Protein AF-A0A3P7MT51-F1 (afdb_monomer)

Mean predicted aligned error: 13.14 Å

Nearest PDB structures (foldseek):
  6xm1-assembly2_C  TM=8.259E-01  e=2.820E-17  Thermochaetoides thermophila
  6xmd-assembly1_A  TM=8.302E-01  e=5.010E-17  Thermochaetoides thermophila
  6xjl-assembly1_A  TM=8.648E-01  e=7.260E-14  Thermochaetoides thermophila
  7xsj-assembly1_A  TM=7.418E-01  e=4.425E-10  Rattus norvegicus
  4jeu-assembly1_A  TM=7.309E-01  e=7.861E-10  Rattus norvegicus

Foldseek 3Di:
DQCFQQRADPQKGADDCVLPVPADRMDGHDLVPQVLCVVPVLPDLVVLQVSLVVVVVVLCVVVVPDPPPDPPDLVSLQVVCVVDVVSCVVDVNNSRSSSSSVVVVVRCVQQVVVLLLLLLLCLQQEDDLVVNLVSLVVQLQDPSHDLLSSLVSLLSNCQSCVVPVVSNVVSLVSSVVVPDDPLSSVVSVLSCVVPHPVVDDDPFDQSCSHVLVDPDDDDPPPDDPDPPVVVNVVVNPPDPPDPPDSSPSDAGRVLVQVVCLQVLNRDCNRVPDDDDPPPCPPPDPSDDRAQEEEAEAELEDEVRNVSNVVVVCVVDDRHDYHYHYPYYDHPVVSSVSSSVVSVDPPPPPPPPPPPDDDDDDDDDDDDDDDDDDDDDDDDDDD

pLDDT: mean 76.34, std 22.78, range [28.66, 98.56]

Radius of gyration: 26.09 Å; Cα contacts (8 Å, |Δi|>4): 301; chains: 1; bounding box: 55×73×71 Å

Structure (mmCIF, N/CA/C/O backbone):
data_AF-A0A3P7MT51-F1
#
_entry.id   AF-A0A3P7MT51-F1
#
loop_
_atom_site.group_PDB
_atom_site.id
_atom_site.type_symbol
_atom_site.label_atom_id
_atom_site.label_alt_id
_atom_site.label_comp_id
_atom_site.label_asym_id
_atom_site.label_entity_id
_atom_site.label_seq_id
_atom_site.pdbx_PDB_ins_code
_atom_site.Cartn_x
_atom_site.Cartn_y
_atom_site.Cartn_z
_atom_site.occupancy
_atom_site.B_iso_or_equiv
_atom_site.auth_seq_id
_atom_site.auth_comp_id
_atom_site.auth_asym_id
_atom_site.auth_atom_id
_atom_site.pdbx_PDB_model_num
ATOM 1 N N . MET A 1 1 ? -4.960 0.438 5.157 1.00 92.81 1 MET A N 1
ATOM 2 C CA . MET A 1 1 ? -4.228 0.587 6.436 1.00 92.81 1 MET A CA 1
ATOM 3 C C . MET A 1 1 ? -4.349 -0.643 7.336 1.00 92.81 1 MET A C 1
ATOM 5 O O . MET A 1 1 ? -3.323 -1.250 7.589 1.00 92.81 1 MET A O 1
ATOM 9 N N . ILE A 1 2 ? -5.552 -1.068 7.760 1.00 95.00 2 ILE A N 1
ATOM 10 C CA . ILE A 1 2 ? -5.734 -2.281 8.598 1.00 95.00 2 ILE A CA 1
ATOM 11 C C . ILE A 1 2 ? -5.048 -3.506 7.972 1.00 95.00 2 ILE A C 1
ATOM 13 O O . ILE A 1 2 ? -4.182 -4.118 8.588 1.00 95.00 2 ILE A O 1
ATOM 17 N N . HIS A 1 3 ? -5.376 -3.805 6.711 1.00 95.75 3 HIS A N 1
ATOM 18 C CA . HIS A 1 3 ? -4.806 -4.938 5.976 1.00 95.75 3 HIS A CA 1
ATOM 19 C C . HIS A 1 3 ? -3.277 -4.860 5.789 1.00 95.75 3 HIS A C 1
ATOM 21 O O . HIS A 1 3 ? -2.610 -5.889 5.750 1.00 95.75 3 HIS A O 1
ATOM 27 N N . GLU A 1 4 ? -2.725 -3.647 5.708 1.00 95.75 4 GLU A N 1
ATOM 28 C CA . GLU A 1 4 ? -1.290 -3.411 5.504 1.00 95.75 4 GLU A CA 1
ATOM 29 C C . GLU A 1 4 ? -0.490 -3.547 6.805 1.00 95.75 4 GLU A C 1
ATOM 31 O O . GLU A 1 4 ? 0.597 -4.111 6.810 1.00 95.75 4 GLU A O 1
ATOM 36 N N . LEU A 1 5 ? -1.012 -3.014 7.915 1.00 94.06 5 LEU A N 1
ATOM 37 C CA . LEU A 1 5 ? -0.247 -2.873 9.156 1.00 94.06 5 LEU A CA 1
ATOM 38 C C . LEU A 1 5 ? -0.498 -3.984 10.173 1.00 94.06 5 LEU A C 1
ATOM 40 O O . LEU A 1 5 ? 0.409 -4.304 10.935 1.00 94.06 5 LEU A O 1
ATOM 44 N N . ILE A 1 6 ? -1.714 -4.528 10.203 1.00 92.94 6 ILE A N 1
ATOM 45 C CA . ILE A 1 6 ? -2.139 -5.546 11.177 1.00 92.94 6 ILE A CA 1
ATOM 46 C C . ILE A 1 6 ? -2.448 -6.863 10.460 1.00 92.94 6 ILE A C 1
ATOM 48 O O . ILE A 1 6 ? -2.136 -7.941 10.953 1.00 92.94 6 ILE A O 1
ATOM 52 N N . GLY A 1 7 ? -3.021 -6.770 9.260 1.00 91.81 7 GLY A N 1
ATOM 53 C CA . GLY A 1 7 ? -3.531 -7.911 8.515 1.00 91.81 7 GLY A CA 1
ATOM 54 C C . GLY A 1 7 ? -5.048 -8.001 8.628 1.00 91.81 7 GLY A C 1
ATOM 55 O O . GLY A 1 7 ? -5.654 -7.715 9.658 1.00 91.81 7 GLY A O 1
ATOM 56 N N . PHE A 1 8 ? -5.678 -8.361 7.517 1.00 92.19 8 PHE A N 1
ATOM 57 C CA . PHE A 1 8 ? -7.128 -8.477 7.423 1.00 92.19 8 PHE A CA 1
ATOM 58 C C . PHE A 1 8 ? -7.465 -9.625 6.484 1.00 92.19 8 PHE A C 1
ATOM 60 O O . PHE A 1 8 ? -7.174 -9.537 5.290 1.00 92.19 8 PHE A O 1
ATOM 67 N N . LYS A 1 9 ? -8.028 -10.707 7.021 1.00 90.56 9 LYS A N 1
ATOM 68 C CA . LYS A 1 9 ? -8.309 -11.936 6.273 1.00 90.56 9 LYS A CA 1
ATOM 69 C C . LYS A 1 9 ? -9.698 -12.433 6.626 1.00 90.56 9 LYS A C 1
ATOM 71 O O . LYS A 1 9 ? -10.013 -12.574 7.799 1.00 90.56 9 LYS A O 1
ATOM 76 N N . ASN A 1 10 ? -10.523 -12.712 5.618 1.00 90.69 10 ASN A N 1
ATOM 77 C CA . ASN A 1 10 ? -11.884 -13.229 5.804 1.00 90.69 10 ASN A CA 1
ATOM 78 C C . ASN A 1 10 ? -12.705 -12.402 6.807 1.00 90.69 10 ASN A C 1
ATOM 80 O O . ASN A 1 10 ? -13.344 -12.955 7.701 1.00 90.69 10 ASN A O 1
ATOM 84 N N . ASN A 1 11 ? -12.652 -11.073 6.673 1.00 91.88 11 ASN A N 1
ATOM 85 C CA . ASN A 1 11 ? -13.317 -10.128 7.569 1.00 91.88 11 ASN A CA 1
ATOM 86 C C . ASN A 1 11 ? -12.832 -10.159 9.028 1.00 91.88 11 ASN A C 1
ATOM 88 O O . ASN A 1 11 ? -13.529 -9.664 9.908 1.00 91.88 11 ASN A O 1
ATOM 92 N N . ARG A 1 12 ? -11.642 -10.708 9.297 1.00 92.38 12 ARG A N 1
ATOM 93 C CA . ARG A 1 12 ? -11.063 -10.821 10.640 1.00 92.38 12 ARG A CA 1
ATOM 94 C C . ARG A 1 12 ? -9.711 -10.126 10.735 1.00 92.38 12 ARG A C 1
ATOM 96 O O . ARG A 1 12 ? -8.927 -10.134 9.782 1.00 92.38 12 ARG A O 1
ATOM 103 N N . VAL A 1 13 ? -9.463 -9.534 11.896 1.00 92.50 13 VAL A N 1
ATOM 104 C CA . VAL A 1 13 ? -8.202 -8.906 12.298 1.00 92.50 13 VAL A CA 1
ATOM 105 C C . VAL A 1 13 ? -7.738 -9.602 13.566 1.00 92.50 13 VAL A C 1
ATOM 107 O O . VAL A 1 13 ? -8.454 -9.582 14.565 1.00 92.50 13 VAL A O 1
ATOM 110 N N . ALA A 1 14 ? -6.561 -10.218 13.519 1.00 88.00 14 ALA A N 1
ATOM 111 C CA . ALA A 1 14 ? -5.955 -10.858 14.677 1.00 88.00 14 ALA A CA 1
ATOM 112 C C . ALA A 1 14 ? -4.892 -9.938 15.278 1.00 88.00 14 ALA A C 1
ATOM 114 O O . ALA A 1 14 ? -4.081 -9.363 14.550 1.00 88.00 14 ALA A O 1
ATOM 115 N N . PHE A 1 15 ? -4.893 -9.815 16.600 1.00 83.31 15 PHE A N 1
ATOM 116 C CA . PHE A 1 15 ? -3.924 -9.005 17.326 1.00 83.31 15 PHE A CA 1
ATOM 117 C C . PHE A 1 15 ? -2.871 -9.895 17.980 1.00 83.31 15 PHE A C 1
ATOM 119 O O . PHE A 1 15 ? -3.181 -10.965 18.503 1.00 83.31 15 PHE A O 1
ATOM 126 N N . SER A 1 16 ? -1.612 -9.451 17.963 1.00 77.75 16 SER A N 1
ATOM 127 C CA . SER A 1 16 ? -0.537 -10.152 18.666 1.00 77.75 16 SER A CA 1
ATOM 128 C C . SER A 1 16 ? -0.652 -9.894 20.177 1.00 77.75 16 SER A C 1
ATOM 130 O O . SER A 1 16 ? -0.567 -8.730 20.586 1.00 77.75 16 SER A O 1
ATOM 132 N N . PRO A 1 17 ? -0.787 -10.939 21.020 1.00 70.94 17 PRO A N 1
ATOM 133 C CA . PRO A 1 17 ? -0.913 -10.779 22.471 1.00 70.94 17 PRO A CA 1
ATOM 134 C C . PRO A 1 17 ? 0.274 -10.047 23.109 1.00 70.94 17 PRO A C 1
ATOM 136 O O . PRO A 1 17 ? 0.105 -9.363 24.110 1.00 70.94 17 PRO A O 1
ATOM 139 N N . GLU A 1 18 ? 1.467 -10.149 22.516 1.00 71.00 18 GLU A N 1
ATOM 140 C CA . GLU A 1 18 ? 2.676 -9.469 23.001 1.00 71.00 18 GLU A CA 1
ATOM 141 C C . GLU A 1 18 ? 2.597 -7.945 22.852 1.00 71.00 18 GLU A C 1
ATOM 143 O O . GLU A 1 18 ? 3.141 -7.201 23.662 1.00 71.00 18 GLU A O 1
ATOM 148 N N . ASN A 1 19 ? 1.915 -7.471 21.808 1.00 68.94 19 ASN A N 1
ATOM 149 C CA . ASN A 1 19 ? 1.811 -6.047 21.494 1.00 68.94 19 ASN A CA 1
ATOM 150 C C . ASN A 1 19 ? 0.559 -5.406 22.097 1.00 68.94 19 ASN A C 1
ATOM 152 O O . ASN A 1 19 ? 0.552 -4.214 22.405 1.00 68.94 19 ASN A O 1
ATOM 156 N N . THR A 1 20 ? -0.500 -6.197 22.252 1.00 67.06 20 THR A N 1
ATOM 157 C CA . THR A 1 20 ? -1.803 -5.755 22.749 1.00 67.06 20 THR A CA 1
ATOM 158 C C . THR A 1 20 ? -2.391 -6.817 23.686 1.00 67.06 20 THR A C 1
ATOM 160 O O . THR A 1 20 ? -3.350 -7.494 23.312 1.00 67.06 20 THR A O 1
ATOM 163 N N . PRO A 1 21 ? -1.840 -6.981 24.902 1.00 65.06 21 PRO A N 1
ATOM 164 C CA . PRO A 1 21 ? -2.255 -8.037 25.834 1.00 65.06 21 PRO A CA 1
ATOM 165 C C . PRO A 1 21 ? -3.714 -7.910 26.289 1.00 65.06 21 PRO A C 1
ATOM 167 O O . PRO A 1 21 ? -4.340 -8.894 26.666 1.00 65.06 21 PRO A O 1
ATOM 170 N N . GLU A 1 22 ? -4.265 -6.700 26.223 1.00 65.88 22 GLU A N 1
ATOM 171 C CA . GLU A 1 22 ? -5.636 -6.392 26.640 1.00 65.88 22 GLU A CA 1
ATOM 172 C C . GLU A 1 22 ? -6.639 -6.339 25.480 1.00 65.88 22 GLU A C 1
ATOM 174 O O . GLU A 1 22 ? -7.837 -6.161 25.710 1.00 65.88 22 GLU A O 1
ATOM 179 N N . ALA A 1 23 ? -6.164 -6.459 24.236 1.00 68.50 23 ALA A N 1
ATOM 180 C CA . ALA A 1 23 ? -7.040 -6.507 23.075 1.00 68.50 23 ALA A CA 1
ATOM 181 C C . ALA A 1 23 ? -7.642 -7.911 22.921 1.00 68.50 23 ALA A C 1
ATOM 183 O O . ALA A 1 23 ? -6.980 -8.907 23.229 1.00 68.50 23 ALA A O 1
ATOM 184 N N . PRO A 1 24 ? -8.873 -8.025 22.392 1.00 69.88 24 PRO A N 1
ATOM 185 C CA . PRO A 1 24 ? -9.383 -9.314 21.952 1.00 69.88 24 PRO A CA 1
ATOM 186 C C . PRO A 1 24 ? -8.421 -9.931 20.931 1.00 69.88 24 PRO A C 1
ATOM 188 O O . PRO A 1 24 ? -7.914 -9.246 20.042 1.00 69.88 24 PRO A O 1
ATOM 191 N N . THR A 1 25 ? -8.189 -11.241 21.044 1.00 78.88 25 THR A N 1
ATOM 192 C CA . THR A 1 25 ? -7.281 -11.981 20.152 1.00 78.88 25 THR A CA 1
ATOM 193 C C . THR A 1 25 ? -7.674 -11.822 18.684 1.00 78.88 25 THR A C 1
ATOM 195 O O . THR A 1 25 ? -6.813 -11.766 17.808 1.00 78.88 25 THR A O 1
ATOM 198 N N . GLU A 1 26 ? -8.976 -11.714 18.416 1.00 85.56 26 GLU A N 1
ATOM 199 C CA . GLU A 1 26 ? -9.517 -11.521 17.081 1.00 85.56 26 GLU A CA 1
ATOM 200 C C . GLU A 1 26 ? -10.754 -10.614 17.105 1.00 85.56 26 GLU A C 1
ATOM 202 O O . GLU A 1 26 ? -11.612 -10.722 17.981 1.00 85.56 26 GLU A O 1
ATOM 207 N N . ILE A 1 27 ? -10.858 -9.745 16.102 1.00 89.25 27 ILE A N 1
ATOM 208 C CA . ILE A 1 27 ? -12.005 -8.875 15.842 1.00 89.25 27 ILE A CA 1
ATOM 209 C C . ILE A 1 27 ? -12.572 -9.202 14.461 1.00 89.25 27 ILE A C 1
ATOM 211 O O . ILE A 1 27 ? -11.823 -9.363 13.499 1.00 89.25 27 ILE A O 1
ATOM 215 N N . THR A 1 28 ? -13.902 -9.250 14.343 1.00 90.56 28 THR A N 1
ATOM 216 C CA . THR A 1 28 ? -14.597 -9.369 13.051 1.00 90.56 28 THR A CA 1
ATOM 217 C C . THR A 1 28 ? -15.098 -8.002 12.587 1.00 90.56 28 THR A C 1
ATOM 219 O O . THR A 1 28 ? -15.802 -7.324 13.327 1.00 90.56 28 THR A O 1
ATOM 222 N N . LEU A 1 29 ? -14.780 -7.618 11.350 1.00 91.75 29 LEU A N 1
ATOM 223 C CA . LEU A 1 29 ? -15.238 -6.387 10.703 1.00 91.75 29 LEU A CA 1
ATOM 224 C C . LEU A 1 29 ? -16.141 -6.751 9.521 1.00 91.75 29 LEU A C 1
ATOM 226 O O . LEU A 1 29 ? -15.659 -7.179 8.473 1.00 91.75 29 LEU A O 1
ATOM 230 N N . SER A 1 30 ? -17.454 -6.585 9.677 1.00 88.19 30 SER A N 1
ATOM 231 C CA . SER A 1 30 ? -18.420 -6.853 8.606 1.00 88.19 30 SER A CA 1
ATOM 232 C C . SER A 1 30 ? -19.124 -5.579 8.187 1.00 88.19 30 SER A C 1
ATOM 234 O O . SER A 1 30 ? -19.815 -4.963 8.990 1.00 88.19 30 SER A O 1
ATOM 236 N N . ARG A 1 31 ? -19.041 -5.225 6.902 1.00 89.50 31 ARG A N 1
ATOM 237 C CA . ARG A 1 31 ? -19.801 -4.087 6.368 1.00 89.50 31 ARG A CA 1
ATOM 238 C C . ARG A 1 31 ? -21.298 -4.235 6.629 1.00 89.50 31 ARG A C 1
ATOM 240 O O . ARG A 1 31 ? -21.938 -3.223 6.878 1.00 89.50 31 ARG A O 1
ATOM 247 N N . ASP A 1 32 ? -21.853 -5.445 6.607 1.00 88.56 32 ASP A N 1
ATOM 248 C CA . ASP A 1 32 ? -23.302 -5.677 6.714 1.00 88.56 32 ASP A CA 1
ATOM 249 C C . ASP A 1 32 ? -23.838 -5.524 8.141 1.00 88.56 32 ASP A C 1
ATOM 251 O O . ASP A 1 32 ? -24.970 -5.077 8.322 1.00 88.56 32 ASP A O 1
ATOM 255 N N . TYR A 1 33 ? -23.007 -5.814 9.144 1.00 85.56 33 TYR A N 1
ATOM 256 C CA . TYR A 1 33 ? -23.409 -5.828 10.557 1.00 85.56 33 TYR A CA 1
ATOM 257 C C . TYR A 1 33 ? -22.730 -4.746 11.411 1.00 85.56 33 TYR A C 1
ATOM 259 O O . TYR A 1 33 ? -23.097 -4.571 12.568 1.00 85.56 33 TYR A O 1
ATOM 267 N N . ASP A 1 34 ? -21.766 -4.009 10.855 1.00 89.12 34 ASP A N 1
ATOM 268 C CA . ASP A 1 34 ? -21.027 -2.946 11.535 1.00 89.12 34 ASP A CA 1
ATOM 269 C C . ASP A 1 34 ? -21.190 -1.616 10.784 1.00 89.12 34 ASP A C 1
ATOM 271 O O . ASP A 1 34 ? -20.529 -1.336 9.777 1.00 89.12 34 ASP A O 1
ATOM 275 N N . GLU A 1 35 ? -22.112 -0.787 11.274 1.00 88.62 35 GLU A N 1
ATOM 276 C CA . GLU A 1 35 ? -22.406 0.526 10.698 1.00 88.62 35 GLU A CA 1
ATOM 277 C C . GLU A 1 35 ? -21.213 1.483 10.804 1.00 88.62 35 GLU A C 1
ATOM 279 O O . GLU A 1 35 ? -20.918 2.220 9.856 1.00 88.62 35 GLU A O 1
ATOM 284 N N . PHE A 1 36 ? -20.483 1.443 11.924 1.00 89.88 36 PHE A N 1
ATOM 285 C CA . PHE A 1 36 ? -19.306 2.283 12.093 1.00 89.88 36 PHE A CA 1
ATOM 286 C C . PHE A 1 36 ? -18.246 1.907 11.058 1.00 89.88 36 PHE A C 1
ATOM 288 O O . PHE A 1 36 ? -17.735 2.785 10.361 1.00 89.88 36 PHE A O 1
ATOM 295 N N . PHE A 1 37 ? -17.954 0.619 10.884 1.00 92.06 37 PHE A N 1
ATOM 296 C CA . PHE A 1 37 ? -17.012 0.176 9.862 1.00 92.06 37 PHE A CA 1
ATOM 297 C C . PHE A 1 37 ? -17.480 0.572 8.459 1.00 92.06 37 PHE A C 1
ATOM 299 O O . PHE A 1 37 ? -16.714 1.171 7.702 1.00 92.06 37 PHE A O 1
ATOM 306 N N . ARG A 1 38 ? -18.753 0.326 8.120 1.00 91.50 38 ARG A N 1
ATOM 307 C CA . ARG A 1 38 ? -19.322 0.664 6.806 1.00 91.50 38 ARG A CA 1
ATOM 308 C C . ARG A 1 38 ? -19.106 2.132 6.439 1.00 91.50 38 ARG A C 1
ATOM 310 O O . ARG A 1 38 ? -18.690 2.415 5.314 1.00 91.50 38 ARG A O 1
ATOM 317 N N . ASN A 1 39 ? -19.345 3.033 7.389 1.00 91.06 39 ASN A N 1
ATOM 318 C CA . ASN A 1 39 ? -19.279 4.480 7.190 1.00 91.06 39 ASN A CA 1
ATOM 319 C C . ASN A 1 39 ? -17.849 5.044 7.224 1.00 91.06 39 ASN A C 1
ATOM 321 O O . ASN A 1 39 ? -17.625 6.168 6.770 1.00 91.06 39 ASN A O 1
ATOM 325 N N . ASN A 1 40 ? -16.883 4.293 7.761 1.00 92.06 40 ASN A N 1
ATOM 326 C CA . ASN A 1 40 ? -15.529 4.790 8.007 1.00 92.06 40 ASN A CA 1
ATOM 327 C C . ASN A 1 40 ? -14.411 4.032 7.269 1.00 92.06 40 ASN A C 1
ATOM 329 O O . ASN A 1 40 ? -13.301 4.549 7.199 1.00 92.06 40 ASN A O 1
ATOM 333 N N . GLN A 1 41 ? -14.675 2.868 6.666 1.00 92.38 41 GLN A N 1
ATOM 334 C CA . GLN A 1 41 ? -13.663 2.013 6.008 1.00 92.38 41 GLN A CA 1
ATOM 335 C C . GLN A 1 41 ? -12.820 2.703 4.915 1.00 92.38 41 GLN A C 1
ATOM 337 O O . GLN A 1 41 ? -11.732 2.235 4.592 1.00 92.38 41 GLN A O 1
ATOM 342 N N . TYR A 1 42 ? -13.325 3.798 4.343 1.00 91.12 42 TYR A N 1
ATOM 343 C CA . TYR A 1 42 ? -12.698 4.554 3.255 1.00 91.12 42 TYR A CA 1
ATOM 344 C C . TYR A 1 42 ? -12.252 5.965 3.661 1.00 91.12 42 TYR A C 1
ATOM 346 O O . TYR A 1 42 ? -11.814 6.740 2.813 1.00 91.12 42 TYR A O 1
ATOM 354 N N . LYS A 1 43 ? -12.399 6.325 4.939 1.00 90.81 43 LYS A N 1
ATOM 355 C CA . LYS A 1 43 ? -11.946 7.618 5.453 1.00 90.81 43 LYS A CA 1
ATOM 356 C C . LYS A 1 43 ? -10.437 7.617 5.658 1.00 90.81 43 LYS A C 1
ATOM 358 O O . LYS A 1 43 ? -9.835 6.579 5.940 1.00 90.81 43 LYS A O 1
ATOM 363 N N . ASN A 1 44 ? -9.825 8.789 5.532 1.00 88.25 44 ASN A N 1
ATOM 364 C CA . ASN A 1 44 ? -8.401 8.939 5.809 1.00 88.25 44 ASN A CA 1
ATOM 365 C C . ASN A 1 44 ? -8.107 8.883 7.321 1.00 88.25 44 ASN A C 1
ATOM 367 O O . ASN A 1 44 ? -9.009 8.922 8.162 1.00 88.25 44 ASN A O 1
ATOM 371 N N . PHE A 1 45 ? -6.822 8.794 7.675 1.00 85.25 45 PHE A N 1
ATOM 372 C CA . PHE A 1 45 ? -6.403 8.608 9.065 1.00 85.25 45 PHE A CA 1
ATOM 373 C C . PHE A 1 45 ? -6.736 9.801 9.991 1.00 85.25 45 PHE A C 1
ATOM 375 O O . PHE A 1 45 ? -6.959 9.615 11.185 1.00 85.25 45 PHE A O 1
ATOM 382 N N . GLY A 1 46 ? -6.840 11.024 9.461 1.00 85.31 46 GLY A N 1
ATOM 383 C CA . GLY A 1 46 ? -7.311 12.175 10.241 1.00 85.31 46 GLY A CA 1
ATOM 384 C C . GLY A 1 46 ? -8.821 12.119 10.495 1.00 85.31 46 GLY A C 1
ATOM 385 O O . GLY A 1 46 ? -9.289 12.291 11.620 1.00 85.31 46 GLY A O 1
ATOM 386 N N . GLU A 1 47 ? -9.593 11.801 9.457 1.00 87.94 47 GLU A N 1
ATOM 387 C CA . GLU A 1 47 ? -11.055 11.692 9.515 1.00 87.94 47 GLU A CA 1
ATOM 388 C C . GLU A 1 47 ? -11.540 10.552 10.428 1.00 87.94 47 GLU A C 1
ATOM 390 O O . GLU A 1 47 ? -12.567 10.693 11.104 1.00 87.94 47 GLU A O 1
ATOM 395 N N . ILE A 1 48 ? -10.823 9.421 10.473 1.00 88.50 48 ILE A N 1
ATOM 396 C CA . ILE A 1 48 ? -11.156 8.319 11.389 1.00 88.50 48 ILE A CA 1
ATOM 397 C C . ILE A 1 48 ? -10.951 8.730 12.850 1.00 88.50 48 ILE A C 1
ATOM 399 O O . ILE A 1 48 ? -11.786 8.388 13.683 1.00 88.50 48 ILE A O 1
ATOM 403 N N . GLY A 1 49 ? -9.919 9.526 13.160 1.00 84.56 49 GLY A N 1
ATOM 404 C CA . GLY A 1 49 ? -9.695 10.055 14.509 1.00 84.56 49 GLY A CA 1
ATOM 405 C C . GLY A 1 49 ? -10.884 10.884 15.002 1.00 84.56 49 GLY A C 1
ATOM 406 O O . GLY A 1 49 ? -11.396 10.652 16.098 1.00 84.56 49 GLY A O 1
ATOM 407 N N . GLN A 1 50 ? -11.405 11.770 14.147 1.00 86.38 50 GLN A N 1
ATOM 408 C CA . GLN A 1 50 ? -12.619 12.535 14.447 1.00 86.38 50 GLN A CA 1
ATOM 409 C C . GLN A 1 50 ? -13.856 11.633 14.581 1.00 86.38 50 GLN A C 1
ATOM 411 O O . GLN A 1 50 ? -14.707 11.858 15.439 1.00 86.38 50 GLN A O 1
ATOM 416 N N . SER A 1 51 ? -13.958 10.594 13.751 1.00 88.06 51 SER A N 1
ATOM 417 C CA . SER A 1 51 ? -15.091 9.662 13.777 1.00 88.06 51 SER A CA 1
ATOM 418 C C . SER A 1 51 ? -15.116 8.816 15.054 1.00 88.06 51 SER A C 1
ATOM 420 O O . SER A 1 51 ? -16.188 8.606 15.617 1.00 88.06 51 SER A O 1
ATOM 422 N N . ILE A 1 52 ? -13.951 8.394 15.557 1.00 84.88 52 ILE A N 1
ATOM 423 C CA . ILE A 1 52 ? -13.828 7.719 16.857 1.00 84.88 52 ILE A CA 1
ATOM 424 C C . ILE A 1 52 ? -14.216 8.659 17.992 1.00 84.88 52 ILE A C 1
ATOM 426 O O . ILE A 1 52 ? -14.996 8.266 18.853 1.00 84.88 52 ILE A O 1
ATOM 430 N N . LYS A 1 53 ? -13.742 9.908 17.976 1.00 82.19 53 LYS A N 1
ATOM 431 C CA . LYS A 1 53 ? -14.120 10.894 18.994 1.00 82.19 53 LYS A CA 1
ATOM 432 C C . LYS A 1 53 ? -15.645 11.056 19.085 1.00 82.19 53 LYS A C 1
ATOM 434 O O . LYS A 1 53 ? -16.203 10.939 20.171 1.00 82.19 53 LYS A O 1
ATOM 439 N N . MET A 1 54 ? -16.325 11.207 17.947 1.00 84.81 54 MET A N 1
ATOM 440 C CA . MET A 1 54 ? -17.793 11.298 17.909 1.00 84.81 54 MET A CA 1
ATOM 441 C C . MET A 1 54 ? -18.491 10.014 18.383 1.00 84.81 54 MET A C 1
ATOM 443 O O . MET A 1 54 ? -19.510 10.092 19.068 1.00 84.81 54 MET A O 1
ATOM 447 N N . LEU A 1 55 ? -17.957 8.833 18.041 1.00 83.06 55 LEU A N 1
ATOM 448 C CA . LEU A 1 55 ? -18.498 7.546 18.500 1.00 83.06 55 LEU A CA 1
ATOM 449 C C . LEU A 1 55 ? -18.494 7.459 20.034 1.00 83.06 55 LEU A C 1
ATOM 451 O O . LEU A 1 55 ? -19.467 7.014 20.640 1.00 83.06 55 LEU A O 1
ATOM 455 N N . VAL A 1 56 ? -17.416 7.926 20.658 1.00 75.56 56 VAL A N 1
ATOM 456 C CA . VAL A 1 56 ? -17.269 7.956 22.116 1.00 75.56 56 VAL A CA 1
ATOM 457 C C . VAL A 1 56 ? -18.199 8.965 22.756 1.00 75.56 56 VAL A C 1
ATOM 459 O O . VAL A 1 56 ? -18.890 8.617 23.707 1.00 75.56 56 VAL A O 1
ATOM 462 N N . GLU A 1 57 ? -18.230 10.196 22.249 1.00 78.75 57 GLU A N 1
ATOM 463 C CA . GLU A 1 57 ? -19.097 11.255 22.774 1.00 78.75 57 GLU A CA 1
ATOM 464 C C . GLU A 1 57 ? -20.571 10.825 22.717 1.00 78.75 57 GLU A C 1
ATOM 466 O O . GLU A 1 57 ? -21.312 10.980 23.687 1.00 78.75 57 GLU A O 1
ATOM 471 N N . SER A 1 58 ? -20.994 10.206 21.608 1.00 78.31 58 SER A N 1
ATOM 472 C CA . SER A 1 58 ? -22.340 9.640 21.463 1.00 78.31 58 SER A CA 1
ATOM 473 C C . SER A 1 58 ? -22.628 8.574 22.522 1.00 78.31 58 SER A C 1
ATOM 475 O O . SER A 1 58 ? -23.694 8.581 23.140 1.00 78.31 58 SER A O 1
ATOM 477 N N . PHE A 1 59 ? -21.660 7.698 22.784 1.00 75.25 59 PHE A N 1
ATOM 478 C CA . PHE A 1 59 ? -21.788 6.638 23.773 1.00 75.25 59 PHE A CA 1
ATOM 479 C C . PHE A 1 59 ? -21.801 7.158 25.224 1.00 75.25 59 PHE A C 1
ATOM 481 O O . PHE A 1 59 ? -22.615 6.703 26.032 1.00 75.25 59 PHE A O 1
ATOM 488 N N . GLN A 1 60 ? -20.974 8.154 25.551 1.00 73.00 60 GLN A N 1
ATOM 489 C CA . GLN A 1 60 ? -20.985 8.841 26.849 1.00 73.00 60 GLN A CA 1
ATOM 490 C C . GLN A 1 60 ? -22.340 9.515 27.101 1.00 73.00 60 GLN A C 1
ATOM 492 O O . GLN A 1 60 ? -22.970 9.284 28.136 1.00 73.00 60 GLN A O 1
ATOM 497 N N . ASN A 1 61 ? -22.837 10.265 26.112 1.00 73.50 61 ASN A N 1
ATOM 498 C CA . ASN A 1 61 ? -24.134 10.939 26.171 1.00 73.50 61 ASN A CA 1
ATOM 499 C C . ASN A 1 61 ? -25.303 9.957 26.333 1.00 73.50 61 ASN A C 1
ATOM 501 O O . ASN A 1 61 ? -26.260 10.249 27.054 1.00 73.50 61 ASN A O 1
ATOM 505 N N . ALA A 1 62 ? -25.234 8.793 25.681 1.00 69.62 62 ALA A N 1
ATOM 506 C CA . ALA A 1 62 ? -26.251 7.750 25.790 1.00 69.62 62 ALA A CA 1
ATOM 507 C C . ALA A 1 62 ? -26.251 7.064 27.166 1.00 69.62 62 ALA A C 1
ATOM 509 O O . ALA A 1 62 ? -27.304 6.640 27.639 1.00 69.62 62 ALA A O 1
ATOM 510 N N . THR A 1 63 ? -25.090 6.975 27.822 1.00 66.12 63 THR A N 1
ATOM 511 C CA . THR A 1 63 ? -24.934 6.165 29.036 1.00 66.12 63 THR A CA 1
ATOM 512 C C . THR A 1 63 ? -25.210 6.943 30.329 1.00 66.12 63 THR A C 1
ATOM 514 O O . THR A 1 63 ? -25.461 6.293 31.338 1.00 66.12 63 THR A O 1
ATOM 517 N N . LYS A 1 64 ? -25.223 8.293 30.315 1.00 59.62 64 LYS A N 1
ATOM 518 C CA . LYS A 1 64 ? -25.632 9.249 31.391 1.00 59.62 64 LYS A CA 1
ATOM 519 C C . LYS A 1 64 ? -25.166 8.982 32.843 1.00 59.62 64 LYS A C 1
ATOM 521 O O . LYS A 1 64 ? -25.538 9.735 33.737 1.00 59.62 64 LYS A O 1
ATOM 526 N N . THR A 1 65 ? -24.379 7.945 33.113 1.00 54.19 65 THR A N 1
ATOM 527 C CA . THR A 1 65 ? -24.104 7.425 34.465 1.00 54.19 65 THR A CA 1
ATOM 528 C C . THR A 1 65 ? -22.733 7.815 35.008 1.00 54.19 65 THR A C 1
ATOM 530 O O . THR A 1 65 ? -22.485 7.599 36.190 1.00 54.19 65 THR A O 1
ATOM 533 N N . VAL A 1 66 ? -21.854 8.420 34.201 1.00 53.97 66 VAL A N 1
ATOM 534 C CA . VAL A 1 66 ? -20.522 8.858 34.642 1.00 53.97 66 VAL A CA 1
ATOM 535 C C . VAL A 1 66 ? -20.203 10.213 34.016 1.00 53.97 66 VAL A C 1
ATOM 537 O O . VAL A 1 66 ? -20.287 10.367 32.799 1.00 53.97 66 VAL A O 1
ATOM 540 N N . ASP A 1 67 ? -19.859 11.193 34.853 1.00 52.25 67 ASP A N 1
ATOM 541 C CA . ASP A 1 67 ? -19.328 12.486 34.424 1.00 52.25 67 ASP A CA 1
ATOM 542 C C . ASP A 1 67 ? -17.892 12.268 33.929 1.00 52.25 67 ASP A C 1
ATOM 544 O O . ASP A 1 67 ? -16.939 12.206 34.705 1.00 52.25 67 ASP A O 1
ATOM 548 N N . VAL A 1 68 ? -17.747 12.024 32.626 1.00 54.00 68 VAL A N 1
ATOM 549 C CA . VAL A 1 68 ? -16.452 11.775 31.983 1.00 54.00 68 VAL A CA 1
ATOM 550 C C . VAL A 1 68 ? -15.842 13.091 31.497 1.00 54.00 68 VAL A C 1
ATOM 552 O O . VAL A 1 68 ? -15.507 13.264 30.322 1.00 54.00 68 VAL A O 1
ATOM 555 N N . GLY A 1 69 ? -15.701 14.057 32.399 1.00 50.94 69 GLY A N 1
ATOM 556 C CA . GLY A 1 69 ? -14.888 15.233 32.123 1.00 50.94 69 GLY A CA 1
ATOM 557 C C . GLY A 1 69 ? -13.441 14.804 31.858 1.00 50.94 69 GLY A C 1
ATOM 558 O O . GLY A 1 69 ? -12.774 14.318 32.766 1.00 50.94 69 GLY A O 1
ATOM 559 N N . GLY A 1 70 ? -12.947 14.970 30.624 1.00 56.12 70 GLY A N 1
ATOM 560 C CA . GLY A 1 70 ? -11.505 14.907 30.338 1.00 56.12 70 GLY A CA 1
ATOM 561 C C . GLY A 1 70 ? -11.012 13.941 29.256 1.00 56.12 70 GLY A C 1
ATOM 562 O O . GLY A 1 70 ? -9.802 13.860 29.071 1.00 56.12 70 GLY A O 1
ATOM 563 N N . VAL A 1 71 ? -11.871 13.240 28.504 1.00 56.31 71 VAL A N 1
ATOM 564 C CA . VAL A 1 71 ? -11.386 12.430 27.363 1.00 56.31 71 VAL A CA 1
ATOM 565 C C . VAL A 1 71 ? -11.057 13.349 26.188 1.00 56.31 71 VAL A C 1
ATOM 567 O O . VAL A 1 71 ? -11.942 13.812 25.471 1.00 56.31 71 VAL A O 1
ATOM 570 N N . SER A 1 72 ? -9.768 13.627 25.998 1.00 60.50 72 SER A N 1
ATOM 571 C CA . SER A 1 72 ? -9.270 14.485 24.916 1.00 60.50 72 SER A CA 1
ATOM 572 C C . SER A 1 72 ? -8.447 13.717 23.879 1.00 60.50 72 SER A C 1
ATOM 574 O O . SER A 1 72 ? -8.294 14.187 22.749 1.00 60.50 72 SER A O 1
ATOM 576 N N . SER A 1 73 ? -7.965 12.520 24.234 1.00 64.56 73 SER A N 1
ATOM 577 C CA . SER A 1 73 ? -7.104 11.683 23.401 1.00 64.56 73 SER A CA 1
ATOM 578 C C . SER A 1 73 ? -7.580 10.225 23.289 1.00 64.56 73 SER A C 1
ATOM 580 O O . SER A 1 73 ? -8.353 9.726 24.107 1.00 64.56 73 SER A O 1
ATOM 582 N N . LEU A 1 74 ? -7.075 9.510 22.271 1.00 64.25 74 LEU A N 1
ATOM 583 C CA . LEU A 1 74 ? -7.297 8.064 22.095 1.00 64.25 74 LEU A CA 1
ATOM 584 C C . LEU A 1 74 ? -6.770 7.237 23.280 1.00 64.25 74 LEU A C 1
ATOM 586 O O . LEU A 1 74 ? -7.335 6.194 23.598 1.00 64.25 74 LEU A O 1
ATOM 590 N N . ASN A 1 75 ? -5.714 7.707 23.948 1.00 71.25 75 ASN A N 1
ATOM 591 C CA . ASN A 1 75 ? -5.153 7.023 25.112 1.00 71.25 75 ASN A CA 1
ATOM 592 C C . ASN A 1 75 ? -6.071 7.161 26.331 1.00 71.25 75 ASN A C 1
ATOM 594 O O . ASN A 1 75 ? -6.322 6.166 27.005 1.00 71.25 75 ASN A O 1
ATOM 598 N N . ASP A 1 76 ? -6.625 8.356 26.567 1.00 70.50 76 ASP A N 1
ATOM 599 C CA . ASP A 1 76 ? -7.596 8.594 27.650 1.00 70.50 76 ASP A CA 1
ATOM 600 C C . ASP A 1 76 ? -8.824 7.697 27.466 1.00 70.50 76 ASP A C 1
ATOM 602 O O . ASP A 1 76 ? -9.368 7.132 28.413 1.00 70.50 76 ASP A O 1
ATOM 606 N N . LEU A 1 77 ? -9.235 7.535 26.209 1.00 68.25 77 LEU A N 1
ATOM 607 C CA . LEU A 1 77 ? -10.352 6.697 25.823 1.00 68.25 77 LEU A CA 1
ATOM 608 C C . LEU A 1 77 ? -10.087 5.205 26.050 1.00 68.25 77 LEU A C 1
ATOM 610 O O . LEU A 1 77 ? -10.956 4.495 26.558 1.00 68.25 77 LEU A O 1
ATOM 614 N N . LYS A 1 78 ? -8.897 4.725 25.680 1.00 70.94 78 LYS A N 1
ATOM 615 C CA . LYS A 1 78 ? -8.507 3.343 25.958 1.00 70.94 78 LYS A CA 1
ATOM 616 C C . LYS A 1 78 ? -8.495 3.089 27.471 1.00 70.94 78 LYS A C 1
ATOM 618 O O . LYS A 1 78 ? -9.151 2.158 27.929 1.00 70.94 78 LYS A O 1
ATOM 623 N N . GLY A 1 79 ? -7.885 3.991 28.243 1.00 72.88 79 GLY A N 1
ATOM 624 C CA . GLY A 1 79 ? -7.877 3.926 29.707 1.00 72.88 79 GLY A CA 1
ATOM 625 C C . GLY A 1 79 ? -9.279 3.976 30.326 1.00 72.88 79 GLY A C 1
ATOM 626 O O . GLY A 1 79 ? -9.538 3.340 31.343 1.00 72.88 79 GLY A O 1
ATOM 627 N N . LEU A 1 80 ? -10.233 4.677 29.711 1.00 69.19 80 LEU A N 1
ATOM 628 C CA . LEU A 1 80 ? -11.625 4.667 30.161 1.00 69.19 80 LEU A CA 1
ATOM 629 C C . LEU A 1 80 ? -12.284 3.293 29.992 1.00 69.19 80 LEU A C 1
ATOM 631 O O . LEU A 1 80 ? -12.954 2.820 30.910 1.00 69.19 80 LEU A O 1
ATOM 635 N N . LEU A 1 81 ? -12.092 2.645 28.839 1.00 70.00 81 LEU A N 1
ATOM 636 C CA . LEU A 1 81 ? -12.604 1.291 28.598 1.00 70.00 81 LEU A CA 1
ATOM 637 C C . LEU A 1 81 ? -11.953 0.256 29.526 1.00 70.00 81 LEU A C 1
ATOM 639 O O . LEU A 1 81 ? -12.591 -0.737 29.876 1.00 70.00 81 LEU A O 1
ATOM 643 N N . GLU A 1 82 ? -10.700 0.471 29.921 1.00 71.88 82 GLU A N 1
ATOM 644 C CA . GLU A 1 82 ? -9.986 -0.336 30.918 1.00 71.88 82 GLU A CA 1
ATOM 645 C C . GLU A 1 82 ? -10.569 -0.142 32.327 1.00 71.88 82 GLU A C 1
ATOM 647 O O . GLU A 1 82 ? -10.897 -1.122 32.996 1.00 71.88 82 GLU A O 1
ATOM 652 N N . ASN A 1 83 ? -10.790 1.105 32.750 1.00 68.69 83 ASN A N 1
ATOM 653 C CA . ASN A 1 83 ? -11.228 1.426 34.111 1.00 68.69 83 ASN A CA 1
ATOM 654 C C . ASN A 1 83 ? -12.718 1.166 34.381 1.00 68.69 83 ASN A C 1
ATOM 656 O O . ASN A 1 83 ? -13.115 1.042 35.540 1.00 68.69 83 ASN A O 1
ATOM 660 N N . TYR A 1 84 ? -13.553 1.056 33.342 1.00 67.56 84 TYR A N 1
ATOM 661 C CA . TYR A 1 84 ? -14.989 0.834 33.514 1.00 67.56 84 TYR A CA 1
ATOM 662 C C . TYR A 1 84 ? -15.538 -0.318 32.642 1.00 67.56 84 TYR A C 1
ATOM 664 O O . TYR A 1 84 ? -16.190 -0.089 31.617 1.00 67.56 84 TYR A O 1
ATOM 672 N N . PRO A 1 85 ? -15.389 -1.586 33.080 1.00 62.94 85 PRO A N 1
ATOM 673 C CA . PRO A 1 85 ? -15.814 -2.775 32.326 1.00 62.94 85 PRO A CA 1
ATOM 674 C C . PRO A 1 85 ? -17.317 -2.845 32.002 1.00 62.94 85 PRO A C 1
ATOM 676 O O . PRO A 1 85 ? -17.720 -3.503 31.042 1.00 62.94 85 PRO A O 1
ATOM 679 N N . ALA A 1 86 ? -18.166 -2.158 32.776 1.00 57.12 86 ALA A N 1
ATOM 680 C CA . ALA A 1 86 ? -19.601 -2.056 32.500 1.00 57.12 86 ALA A CA 1
ATOM 681 C C . ALA A 1 86 ? -19.892 -1.379 31.145 1.00 57.12 86 ALA A C 1
ATOM 683 O O . ALA A 1 86 ? -20.865 -1.741 30.484 1.00 57.12 86 ALA A O 1
ATOM 684 N N . PHE A 1 87 ? -19.017 -0.474 30.685 1.00 61.03 87 PHE A N 1
ATOM 685 C CA . PHE A 1 87 ? -19.131 0.157 29.368 1.00 61.03 87 PHE A CA 1
ATOM 686 C C . PHE A 1 87 ? -18.751 -0.787 28.221 1.00 61.03 87 PHE A C 1
ATOM 688 O O . PHE A 1 87 ? -19.394 -0.738 27.175 1.00 61.03 87 PHE A O 1
ATOM 695 N N . ARG A 1 88 ? -17.790 -1.705 28.419 1.00 60.41 88 ARG A N 1
ATOM 696 C CA . ARG A 1 88 ? -17.456 -2.739 27.415 1.00 60.41 88 ARG A CA 1
ATOM 697 C C . ARG A 1 88 ? -18.676 -3.598 27.075 1.00 60.41 88 ARG A C 1
ATOM 699 O O . ARG A 1 88 ? -18.972 -3.843 25.910 1.00 60.41 88 ARG A O 1
ATOM 706 N N . LYS A 1 89 ? -19.459 -3.971 28.096 1.00 54.62 89 LYS A N 1
ATOM 707 C CA . LYS A 1 89 ? -20.719 -4.716 27.915 1.00 54.62 89 LYS A CA 1
ATOM 708 C C . LYS A 1 89 ? -21.819 -3.910 27.216 1.00 54.62 89 LYS A C 1
ATOM 710 O O . LYS A 1 89 ? -22.689 -4.518 26.601 1.00 54.62 89 LYS A O 1
ATOM 715 N N . ALA A 1 90 ? -21.800 -2.580 27.317 1.00 53.81 90 ALA A N 1
ATOM 716 C CA . ALA A 1 90 ? -22.843 -1.713 26.772 1.00 53.81 90 ALA A CA 1
ATOM 717 C C . ALA A 1 90 ? -22.622 -1.323 25.295 1.00 53.81 90 ALA A C 1
ATOM 719 O O . ALA A 1 90 ? -23.591 -0.960 24.633 1.00 53.81 90 ALA A O 1
ATOM 720 N N . SER A 1 91 ? -21.399 -1.423 24.744 1.00 66.44 91 SER A N 1
ATOM 721 C CA . SER A 1 91 ? -21.165 -1.254 23.297 1.00 66.44 91 SER A CA 1
ATOM 722 C C . SER A 1 91 ? -19.886 -1.939 22.791 1.00 66.44 91 SER A C 1
ATOM 724 O O . SER A 1 91 ? -18.797 -1.363 22.802 1.00 66.44 91 SER A O 1
ATOM 726 N N . GLY A 1 92 ? -20.026 -3.158 22.256 1.00 72.88 92 GLY A N 1
ATOM 727 C CA . GLY A 1 92 ? -18.912 -3.906 21.652 1.00 72.88 92 GLY A CA 1
ATOM 728 C C . GLY A 1 92 ? -18.300 -3.244 20.405 1.00 72.88 92 GLY A C 1
ATOM 729 O O . GLY A 1 92 ? -17.132 -3.476 20.095 1.00 72.88 92 GLY A O 1
ATOM 730 N N . ALA A 1 93 ? -19.046 -2.373 19.712 1.00 75.44 93 ALA A N 1
ATOM 731 C CA . ALA A 1 93 ? -18.537 -1.611 18.569 1.00 75.44 93 ALA A CA 1
ATOM 732 C C . ALA A 1 93 ? -17.534 -0.525 18.998 1.00 75.44 93 ALA A C 1
ATOM 734 O O . ALA A 1 93 ? -16.524 -0.320 18.325 1.00 75.44 93 ALA A O 1
ATOM 735 N N . VAL A 1 94 ? -17.776 0.141 20.135 1.00 79.56 94 VAL A N 1
ATOM 736 C CA . VAL A 1 94 ? -16.851 1.148 20.683 1.00 79.56 94 VAL A CA 1
ATOM 737 C C . VAL A 1 94 ? -15.530 0.481 21.051 1.00 79.56 94 VAL A C 1
ATOM 739 O O . VAL A 1 94 ? -14.488 0.909 20.566 1.00 79.56 94 VAL A O 1
ATOM 742 N N . GLU A 1 95 ? -15.561 -0.607 21.824 1.00 80.44 95 GLU A N 1
ATOM 743 C CA . GLU A 1 95 ? -14.347 -1.349 22.197 1.00 80.44 95 GLU A CA 1
ATOM 744 C C . GLU A 1 95 ? -13.563 -1.816 20.965 1.00 80.44 95 GLU A C 1
ATOM 746 O O . GLU A 1 95 ? -12.353 -1.590 20.874 1.00 80.44 95 GLU A O 1
ATOM 751 N N . THR A 1 96 ? -14.264 -2.389 19.984 1.00 86.44 96 THR A N 1
ATOM 752 C CA . THR A 1 96 ? -13.682 -2.865 18.725 1.00 86.44 96 THR A CA 1
ATOM 753 C C . THR A 1 96 ? -12.918 -1.763 17.988 1.00 86.44 96 THR A C 1
ATOM 755 O O . THR A 1 96 ? -11.723 -1.900 17.707 1.00 86.44 96 THR A O 1
ATOM 758 N N . HIS A 1 97 ? -13.590 -0.653 17.677 1.00 88.38 97 HIS A N 1
ATOM 759 C CA . HIS A 1 97 ? -13.020 0.386 16.819 1.00 88.38 97 HIS A CA 1
ATOM 760 C C . HIS A 1 97 ? -11.995 1.251 17.542 1.00 88.38 97 HIS A C 1
ATOM 762 O O . HIS A 1 97 ? -11.007 1.662 16.934 1.00 88.38 97 HIS A O 1
ATOM 768 N N . VAL A 1 98 ? -12.166 1.470 18.847 1.00 85.69 98 VAL A N 1
ATOM 769 C CA . VAL A 1 98 ? -11.167 2.155 19.673 1.00 85.69 98 VAL A CA 1
ATOM 770 C C . VAL A 1 98 ? -9.887 1.342 19.756 1.00 85.69 98 VAL A C 1
ATOM 772 O O . VAL A 1 98 ? -8.810 1.901 19.549 1.00 85.69 98 VAL A O 1
ATOM 775 N N . THR A 1 99 ? -9.984 0.037 20.012 1.00 85.81 99 THR A N 1
ATOM 776 C CA . THR A 1 99 ? -8.812 -0.846 20.082 1.00 85.81 99 THR A CA 1
ATOM 777 C C . THR A 1 99 ? -8.067 -0.850 18.752 1.00 85.81 99 THR A C 1
ATOM 779 O O . THR A 1 99 ? -6.859 -0.616 18.714 1.00 85.81 99 THR A O 1
ATOM 782 N N . LEU A 1 100 ? -8.798 -1.024 17.648 1.00 89.88 100 LEU A N 1
ATOM 783 C CA . LEU A 1 100 ? -8.224 -1.062 16.308 1.00 89.88 100 LEU A CA 1
ATOM 784 C C . LEU A 1 100 ? -7.525 0.252 15.931 1.00 89.88 100 LEU A C 1
ATOM 786 O O . LEU A 1 100 ? -6.386 0.234 15.468 1.00 89.88 100 LEU A O 1
ATOM 790 N N . VAL A 1 101 ? -8.175 1.401 16.139 1.00 89.75 101 VAL A N 1
ATOM 791 C CA . VAL A 1 101 ? -7.597 2.710 15.790 1.00 89.75 101 VAL A CA 1
ATOM 792 C C . VAL A 1 101 ? -6.447 3.086 16.727 1.00 89.75 101 VAL A C 1
ATOM 794 O O . VAL A 1 101 ? -5.469 3.689 16.277 1.00 89.75 101 VAL A O 1
ATOM 797 N N . SER A 1 102 ? -6.509 2.689 18.000 1.00 87.00 102 SER A N 1
ATOM 798 C CA . SER A 1 102 ? -5.399 2.867 18.943 1.00 87.00 102 SER A CA 1
ATOM 799 C C . SER A 1 102 ? -4.168 2.074 18.505 1.00 87.00 102 SER A C 1
ATOM 801 O O . SER A 1 102 ? -3.064 2.618 18.493 1.00 87.00 102 SER A O 1
ATOM 803 N N . GLU A 1 103 ? -4.350 0.826 18.065 1.00 89.12 103 GLU A N 1
ATOM 804 C CA . GLU A 1 103 ? -3.249 0.007 17.555 1.00 89.12 103 GLU A CA 1
ATOM 805 C C . GLU A 1 103 ? -2.667 0.574 16.254 1.00 89.12 103 GLU A C 1
ATOM 807 O O . GLU A 1 103 ? -1.449 0.700 16.117 1.00 89.12 103 GLU A O 1
ATOM 812 N N . LEU A 1 104 ? -3.516 1.026 15.324 1.00 91.31 104 LEU A N 1
ATOM 813 C CA . LEU A 1 104 ? -3.054 1.733 14.125 1.00 91.31 104 LEU A CA 1
ATOM 814 C C . LEU A 1 104 ? -2.237 2.983 14.480 1.00 91.31 104 LEU 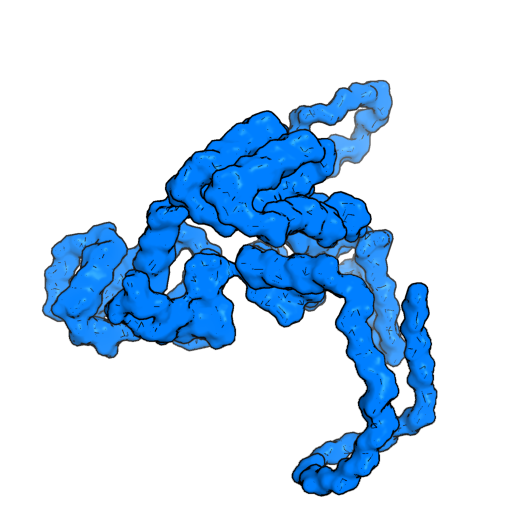A C 1
ATOM 816 O O . LEU A 1 104 ? -1.179 3.206 13.895 1.00 91.31 104 LEU A O 1
ATOM 820 N N . SER A 1 105 ? -2.688 3.770 15.460 1.00 90.81 105 SER A N 1
ATOM 821 C CA . SER A 1 105 ? -1.985 4.973 15.926 1.00 90.81 105 SER A CA 1
ATOM 822 C C . SER A 1 105 ? -0.618 4.642 16.523 1.00 90.81 105 SER A C 1
ATOM 824 O O . SER A 1 105 ? 0.374 5.309 16.213 1.00 90.81 105 SER A O 1
ATOM 826 N N . ARG A 1 106 ? -0.541 3.575 17.327 1.00 90.88 106 ARG A N 1
ATOM 827 C CA . ARG A 1 106 ? 0.716 3.057 17.878 1.00 90.88 106 ARG A CA 1
ATOM 828 C C . ARG A 1 106 ? 1.681 2.652 16.763 1.00 90.88 106 ARG A C 1
ATOM 830 O O . ARG A 1 106 ? 2.841 3.057 16.796 1.00 90.88 106 ARG A O 1
ATOM 837 N N . LEU A 1 107 ? 1.212 1.906 15.760 1.00 92.56 107 LEU A N 1
ATOM 838 C CA . LEU A 1 107 ? 2.033 1.454 14.632 1.00 92.56 107 LEU A CA 1
ATOM 839 C C . LEU A 1 107 ? 2.518 2.615 13.753 1.00 92.56 107 LEU A C 1
ATOM 841 O O . LEU A 1 107 ? 3.687 2.622 13.371 1.00 92.56 107 LEU A O 1
ATOM 845 N N . VAL A 1 108 ? 1.666 3.611 13.478 1.00 93.00 108 VAL A N 1
ATOM 846 C CA . VAL A 1 108 ? 2.054 4.830 12.741 1.00 93.00 108 VAL A CA 1
ATOM 847 C C . VAL A 1 108 ? 3.196 5.552 13.433 1.00 93.00 108 VAL A C 1
ATOM 849 O O . VAL A 1 108 ? 4.174 5.912 12.778 1.00 93.00 108 VAL A O 1
ATOM 852 N N . LYS A 1 109 ? 3.085 5.732 14.753 1.00 91.94 109 LYS A N 1
ATOM 853 C CA . LYS A 1 109 ? 4.105 6.406 15.555 1.00 91.94 109 LYS A CA 1
ATOM 854 C C . LYS A 1 109 ? 5.394 5.588 15.629 1.00 91.94 109 LYS A C 1
ATOM 856 O O . LYS A 1 109 ? 6.457 6.110 15.321 1.00 91.94 109 LYS A O 1
ATOM 861 N N . ASN A 1 110 ? 5.299 4.314 16.008 1.00 93.56 110 ASN A N 1
ATOM 862 C CA . ASN A 1 110 ? 6.468 3.468 16.262 1.00 93.56 110 ASN A CA 1
ATOM 863 C C . ASN A 1 110 ? 7.282 3.168 15.002 1.00 93.56 110 ASN A C 1
ATOM 865 O O . ASN A 1 110 ? 8.474 2.903 15.103 1.00 93.56 110 ASN A O 1
ATOM 869 N N . ARG A 1 111 ? 6.647 3.179 13.827 1.00 94.06 111 ARG A N 1
ATOM 870 C CA . ARG A 1 111 ? 7.310 2.906 12.546 1.00 94.06 111 ARG A CA 1
ATOM 871 C C . ARG A 1 111 ? 7.581 4.169 11.724 1.00 94.06 111 ARG A C 1
ATOM 873 O O . ARG A 1 111 ? 7.950 4.044 10.563 1.00 94.06 111 ARG A O 1
ATOM 880 N N . SER A 1 112 ? 7.359 5.364 12.280 1.00 94.75 112 SER A N 1
ATOM 881 C CA . SER A 1 112 ? 7.521 6.643 11.568 1.00 94.75 112 SER A CA 1
ATOM 882 C C . SER A 1 112 ? 6.800 6.672 10.210 1.00 94.75 112 SER A C 1
ATOM 884 O O . SER A 1 112 ? 7.325 7.173 9.216 1.00 94.75 112 SER A O 1
ATOM 886 N N . LEU A 1 113 ? 5.580 6.121 10.149 1.00 94.81 113 LEU A N 1
ATOM 887 C CA . LEU A 1 113 ? 4.890 5.880 8.872 1.00 94.81 113 LEU A CA 1
ATOM 888 C C . LEU A 1 113 ? 4.498 7.165 8.140 1.00 94.81 113 LEU A C 1
ATOM 890 O O . LEU A 1 113 ? 4.326 7.132 6.928 1.00 94.81 113 LEU A O 1
ATOM 894 N N . MET A 1 114 ? 4.364 8.286 8.853 1.00 92.75 114 MET A N 1
ATOM 895 C CA . MET A 1 114 ? 4.085 9.584 8.229 1.00 92.75 114 MET A CA 1
ATOM 896 C C . MET A 1 114 ? 5.260 10.040 7.357 1.00 92.75 114 MET A C 1
ATOM 898 O O . MET A 1 114 ? 5.055 10.447 6.219 1.00 92.75 114 MET A O 1
ATOM 902 N N . GLU A 1 115 ? 6.486 9.911 7.872 1.00 93.94 115 GLU A N 1
ATOM 903 C CA . GLU A 1 115 ? 7.715 10.229 7.138 1.00 93.94 115 GLU A CA 1
ATOM 904 C C . GLU A 1 115 ? 7.891 9.272 5.954 1.00 93.94 115 GLU A C 1
ATOM 906 O O . GLU A 1 115 ? 8.093 9.722 4.831 1.00 93.94 115 GLU A O 1
ATOM 911 N N . LEU A 1 116 ? 7.731 7.959 6.172 1.00 95.62 116 LEU A N 1
ATOM 912 C CA . LEU A 1 116 ? 7.819 6.960 5.097 1.00 95.62 116 LEU A CA 1
ATOM 913 C C . LEU A 1 116 ? 6.790 7.201 3.989 1.00 95.62 116 LEU A C 1
ATOM 915 O O . LEU A 1 116 ? 7.151 7.224 2.815 1.00 95.62 116 LEU A O 1
ATOM 919 N N . SER A 1 117 ? 5.528 7.435 4.356 1.00 94.56 117 SER A N 1
ATOM 920 C CA . SER A 1 117 ? 4.456 7.698 3.395 1.00 94.56 117 SER A CA 1
ATOM 921 C C . SER A 1 117 ? 4.749 8.943 2.562 1.00 94.56 117 SER A C 1
ATOM 923 O O . SER A 1 117 ? 4.542 8.920 1.356 1.00 94.56 117 SER A O 1
ATOM 925 N N . GLU A 1 118 ? 5.292 10.004 3.159 1.00 93.50 118 GLU A N 1
ATOM 926 C CA . GLU A 1 118 ? 5.704 11.191 2.408 1.00 93.50 118 GLU A CA 1
ATOM 927 C C . GLU A 1 118 ? 6.806 10.875 1.380 1.00 93.50 118 GLU A C 1
ATOM 929 O O . GLU A 1 118 ? 6.704 11.300 0.229 1.00 93.50 118 GLU A O 1
ATOM 934 N N . ILE A 1 119 ? 7.823 10.087 1.766 1.00 94.69 119 ILE A N 1
ATOM 935 C CA . ILE A 1 119 ? 8.907 9.662 0.858 1.00 94.69 119 ILE A CA 1
ATOM 936 C C . ILE A 1 119 ? 8.335 8.863 -0.315 1.00 94.69 119 ILE A C 1
ATOM 938 O O . ILE A 1 119 ? 8.709 9.097 -1.462 1.00 94.69 119 ILE A O 1
ATOM 942 N N . GLU A 1 120 ? 7.426 7.929 -0.041 1.00 94.88 120 GLU A N 1
ATOM 943 C CA . GLU A 1 120 ? 6.779 7.105 -1.066 1.00 94.88 120 GLU A CA 1
ATOM 944 C C . GLU A 1 120 ? 5.963 7.947 -2.043 1.00 94.88 120 GLU A C 1
ATOM 946 O O . GLU A 1 120 ? 6.054 7.756 -3.255 1.00 94.88 120 GLU A O 1
ATOM 951 N N . GLN A 1 121 ? 5.180 8.896 -1.527 1.00 91.56 121 GLN A N 1
ATOM 952 C CA . GLN A 1 121 ? 4.346 9.761 -2.355 1.00 91.56 121 GLN A CA 1
ATOM 953 C C . GLN A 1 121 ? 5.203 10.678 -3.228 1.00 91.56 121 GLN A C 1
ATOM 955 O O . GLN A 1 121 ? 4.921 10.800 -4.418 1.00 91.56 121 GLN A O 1
ATOM 960 N N . GLU A 1 122 ? 6.282 11.258 -2.692 1.00 89.94 122 GLU A N 1
ATOM 961 C CA . GLU A 1 122 ? 7.235 12.023 -3.502 1.00 89.94 122 GLU A CA 1
ATOM 962 C C . GLU A 1 122 ? 7.892 11.147 -4.575 1.00 89.94 122 GLU A C 1
ATOM 964 O O . GLU A 1 122 ? 7.912 11.527 -5.744 1.00 89.94 122 GLU A O 1
ATOM 969 N N . LEU A 1 123 ? 8.369 9.955 -4.207 1.00 92.06 123 LEU A N 1
ATOM 970 C CA . LEU A 1 123 ? 9.023 9.021 -5.124 1.00 92.06 123 LEU A CA 1
ATOM 971 C C . LEU A 1 123 ? 8.120 8.611 -6.298 1.00 92.06 123 LEU A C 1
ATOM 973 O O . LEU A 1 123 ? 8.588 8.491 -7.431 1.00 92.06 123 LEU A O 1
ATOM 977 N N . VAL A 1 124 ? 6.833 8.385 -6.033 1.00 90.12 124 VAL A N 1
ATOM 978 C CA . VAL A 1 124 ? 5.872 7.900 -7.033 1.00 90.12 124 VAL A CA 1
ATOM 979 C C . VAL A 1 124 ? 5.245 9.044 -7.838 1.00 90.12 124 VAL A C 1
ATOM 981 O O . VAL A 1 124 ? 4.985 8.877 -9.031 1.00 90.12 124 VAL A O 1
ATOM 984 N N . CYS A 1 125 ? 5.002 10.205 -7.220 1.00 86.25 125 CYS A N 1
ATOM 985 C CA . CYS A 1 125 ? 4.216 11.289 -7.824 1.00 86.25 125 CYS A CA 1
ATOM 986 C C . CYS A 1 125 ? 5.045 12.471 -8.344 1.00 86.25 125 CYS A C 1
ATOM 988 O O . CYS A 1 125 ? 4.496 13.309 -9.066 1.00 86.25 125 CYS A O 1
ATOM 990 N N . GLN A 1 126 ? 6.332 12.566 -8.001 1.00 84.50 126 GLN A N 1
ATOM 991 C CA . GLN A 1 126 ? 7.219 13.642 -8.451 1.00 84.50 126 GLN A CA 1
ATOM 992 C C . GLN A 1 126 ? 8.308 13.123 -9.405 1.00 84.50 126 GLN A C 1
ATOM 994 O O . GLN A 1 126 ? 8.535 11.920 -9.549 1.00 84.50 126 GLN A O 1
ATOM 999 N N . ASP A 1 127 ? 8.964 14.044 -10.114 1.00 81.50 127 ASP A N 1
ATOM 1000 C CA . ASP A 1 127 ? 10.025 13.728 -11.081 1.00 81.50 127 ASP A CA 1
ATOM 1001 C C . ASP A 1 127 ? 11.326 14.430 -10.712 1.00 81.50 127 ASP A C 1
ATOM 1003 O O . ASP A 1 127 ? 11.788 15.350 -11.384 1.00 81.50 127 ASP A O 1
ATOM 1007 N N . ASN A 1 128 ? 11.897 14.025 -9.580 1.00 88.25 128 ASN A N 1
ATOM 1008 C CA . ASN A 1 128 ? 13.173 14.547 -9.117 1.00 88.25 128 ASN A CA 1
ATOM 1009 C C . ASN A 1 128 ? 14.086 13.409 -8.666 1.00 88.25 128 ASN A C 1
ATOM 1011 O O . ASN A 1 128 ? 14.207 13.114 -7.479 1.00 88.25 128 ASN A O 1
ATOM 1015 N N . HIS A 1 129 ? 14.748 12.790 -9.643 1.00 92.69 129 HIS A N 1
ATOM 1016 C CA . HIS A 1 129 ? 15.642 11.655 -9.426 1.00 92.69 129 HIS A CA 1
ATOM 1017 C C . HIS A 1 129 ? 16.655 11.888 -8.291 1.00 92.69 129 HIS A C 1
ATOM 1019 O O . HIS A 1 129 ? 16.785 11.047 -7.404 1.00 92.69 129 HIS A O 1
ATOM 1025 N N . SER A 1 130 ? 17.351 13.031 -8.290 1.00 94.38 130 SER A N 1
ATOM 1026 C CA . SER A 1 130 ? 18.407 13.319 -7.311 1.00 94.38 130 SER A CA 1
ATOM 1027 C C . SER A 1 130 ? 17.868 13.415 -5.881 1.00 94.38 130 SER A C 1
ATOM 1029 O O . SER A 1 130 ? 18.487 12.891 -4.953 1.00 94.38 130 SER A O 1
ATOM 1031 N N . VAL A 1 131 ? 16.704 14.050 -5.697 1.00 94.19 131 VAL A N 1
ATOM 1032 C CA . VAL A 1 131 ? 16.043 14.141 -4.384 1.00 94.19 131 VAL A CA 1
ATOM 1033 C C . VAL A 1 131 ? 15.511 12.777 -3.956 1.00 94.19 131 VAL A C 1
ATOM 1035 O O . VAL A 1 131 ? 15.785 12.350 -2.833 1.00 94.19 131 VAL A O 1
ATOM 1038 N N . SER A 1 132 ? 14.840 12.052 -4.856 1.00 94.81 132 SER A N 1
ATOM 1039 C CA . SER A 1 132 ? 14.334 10.704 -4.588 1.00 94.81 132 SER A CA 1
ATOM 1040 C C . SER A 1 132 ? 15.450 9.746 -4.169 1.00 94.81 132 SER A C 1
ATOM 1042 O O . SER A 1 132 ? 15.310 9.052 -3.166 1.00 94.81 132 SER A O 1
ATOM 1044 N N . PHE A 1 133 ? 16.584 9.740 -4.876 1.00 97.81 133 PHE A N 1
ATOM 1045 C CA . PHE A 1 133 ? 17.736 8.910 -4.520 1.00 97.81 133 PHE A CA 1
ATOM 1046 C C . PHE A 1 133 ? 18.279 9.254 -3.129 1.00 97.81 133 PHE A C 1
ATOM 1048 O O . PHE A 1 133 ? 18.492 8.358 -2.313 1.00 97.81 133 PHE A O 1
ATOM 1055 N N . SER A 1 134 ? 18.460 10.546 -2.834 1.00 97.88 134 SER A N 1
ATOM 1056 C CA . SER A 1 134 ? 18.950 11.012 -1.532 1.00 97.88 134 SER A CA 1
ATOM 1057 C C . SER A 1 134 ? 18.028 10.589 -0.380 1.00 97.88 134 SER A C 1
ATOM 1059 O O . SER A 1 134 ? 18.496 10.035 0.615 1.00 97.88 134 SER A O 1
ATOM 1061 N N . ARG A 1 135 ? 16.709 10.772 -0.540 1.00 97.25 135 ARG A N 1
ATOM 1062 C CA . ARG A 1 135 ? 15.703 10.393 0.468 1.00 97.25 135 ARG A CA 1
ATOM 1063 C C . ARG A 1 135 ? 15.591 8.883 0.666 1.00 97.25 135 ARG A C 1
ATOM 1065 O O . ARG A 1 135 ? 15.484 8.417 1.797 1.00 97.25 135 ARG A O 1
ATOM 1072 N N . VAL A 1 136 ? 15.622 8.098 -0.411 1.00 98.12 136 VAL A N 1
ATOM 1073 C CA . VAL A 1 136 ? 15.610 6.630 -0.294 1.00 98.12 136 VAL A CA 1
ATOM 1074 C C . VAL A 1 136 ? 16.885 6.161 0.402 1.00 98.12 136 VAL A C 1
ATOM 1076 O O . VAL A 1 136 ? 16.814 5.376 1.346 1.00 98.12 136 VAL A O 1
ATOM 1079 N N . LYS A 1 137 ? 18.046 6.707 0.022 1.00 98.31 137 LYS A N 1
ATOM 1080 C CA . LYS A 1 137 ? 19.320 6.406 0.678 1.00 98.31 137 LYS A CA 1
ATOM 1081 C C . LYS A 1 137 ? 19.281 6.716 2.176 1.00 98.31 137 LYS A C 1
ATOM 1083 O O . LYS A 1 137 ? 19.726 5.874 2.949 1.00 98.31 137 LYS A O 1
ATOM 1088 N N . SER A 1 138 ? 18.718 7.856 2.597 1.00 97.81 138 SER A N 1
ATOM 1089 C CA . SER A 1 138 ? 18.632 8.193 4.025 1.00 97.81 138 SER A CA 1
ATOM 1090 C C . SER A 1 138 ? 17.813 7.177 4.821 1.00 97.81 138 SER A C 1
ATOM 1092 O O . SER A 1 138 ? 18.205 6.836 5.932 1.00 97.81 138 SER A O 1
ATOM 1094 N N . VAL A 1 139 ? 16.729 6.637 4.248 1.00 97.81 139 VAL A N 1
ATOM 1095 C CA . VAL A 1 139 ? 15.947 5.570 4.897 1.00 97.81 139 VAL A CA 1
ATOM 1096 C C . VAL A 1 139 ? 16.747 4.279 5.009 1.00 97.81 139 VAL A C 1
ATOM 1098 O O . VAL A 1 139 ? 16.778 3.666 6.073 1.00 97.81 139 VAL A O 1
ATOM 1101 N N . VAL A 1 140 ? 17.425 3.880 3.930 1.00 98.06 140 VAL A N 1
ATOM 1102 C CA . VAL A 1 140 ? 18.226 2.648 3.905 1.00 98.06 140 VAL A CA 1
ATOM 1103 C C . VAL A 1 140 ? 19.367 2.701 4.925 1.00 98.06 140 VAL A C 1
ATOM 1105 O O . VAL A 1 140 ? 19.688 1.680 5.527 1.00 98.06 140 VAL A O 1
ATOM 1108 N N . THR A 1 141 ? 19.954 3.872 5.173 1.00 97.75 141 THR A N 1
ATOM 1109 C CA . THR A 1 141 ? 21.057 4.028 6.137 1.00 97.75 141 THR A CA 1
ATOM 1110 C C . THR A 1 141 ? 20.612 4.264 7.581 1.00 97.75 141 THR A C 1
ATOM 1112 O O . THR A 1 141 ? 21.428 4.145 8.489 1.00 97.75 141 THR A O 1
ATOM 1115 N N . ASP A 1 142 ? 19.347 4.613 7.824 1.00 97.19 142 ASP A N 1
ATOM 1116 C CA . ASP A 1 142 ? 18.861 4.962 9.162 1.00 97.19 142 ASP A CA 1
ATOM 1117 C C . ASP A 1 142 ? 18.228 3.746 9.857 1.00 97.19 142 ASP A C 1
ATOM 1119 O O . ASP A 1 142 ? 17.246 3.159 9.389 1.00 97.19 142 ASP A O 1
ATOM 1123 N N . ALA A 1 143 ? 18.802 3.343 10.991 1.00 95.06 143 ALA A N 1
ATOM 1124 C CA . ALA A 1 143 ? 18.365 2.189 11.774 1.00 95.06 143 ALA A CA 1
ATOM 1125 C C . ALA A 1 143 ? 16.963 2.352 12.396 1.00 95.06 143 ALA A C 1
ATOM 1127 O O . ALA A 1 143 ? 16.382 1.360 12.828 1.00 95.06 143 ALA A O 1
ATOM 1128 N N . LYS A 1 144 ? 16.389 3.568 12.426 1.00 95.25 144 LYS A N 1
ATOM 1129 C CA . LYS A 1 144 ? 15.030 3.792 12.954 1.00 95.25 144 LYS A CA 1
ATOM 1130 C C . LYS A 1 144 ? 13.941 3.125 12.107 1.00 95.25 144 LYS A C 1
ATOM 1132 O O . LYS A 1 144 ? 12.867 2.815 12.620 1.00 95.25 144 LYS A O 1
ATOM 1137 N N . PHE A 1 145 ? 14.187 2.938 10.809 1.00 96.81 145 PHE A N 1
ATOM 1138 C CA . PHE A 1 145 ? 13.231 2.312 9.896 1.00 96.81 145 PHE A CA 1
ATOM 1139 C C . PHE A 1 145 ? 13.365 0.789 9.902 1.00 96.81 145 PHE A C 1
ATOM 1141 O O . PHE A 1 145 ? 14.414 0.235 10.211 1.00 96.81 145 PHE A O 1
ATOM 1148 N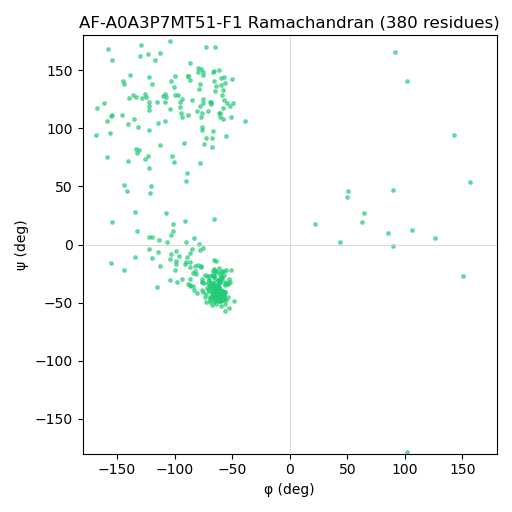 N . ARG A 1 146 ? 12.302 0.076 9.533 1.00 96.06 146 ARG A N 1
ATOM 1149 C CA . ARG A 1 146 ? 12.371 -1.384 9.402 1.00 96.06 146 ARG A CA 1
ATOM 1150 C C . ARG A 1 146 ? 13.023 -1.780 8.084 1.00 96.06 146 ARG A C 1
ATOM 1152 O O . ARG A 1 146 ? 12.824 -1.114 7.071 1.00 96.06 146 ARG A O 1
ATOM 1159 N N . ASP A 1 147 ? 13.661 -2.943 8.067 1.00 97.12 147 ASP A N 1
ATOM 1160 C CA . ASP A 1 147 ? 14.268 -3.508 6.854 1.00 97.12 147 ASP A CA 1
ATOM 1161 C C . ASP A 1 147 ? 13.251 -3.704 5.728 1.00 97.12 147 ASP A C 1
ATOM 1163 O O . ASP A 1 147 ? 13.517 -3.364 4.579 1.00 97.12 147 ASP A O 1
ATOM 1167 N N . ALA A 1 148 ? 12.040 -4.157 6.068 1.00 95.81 148 ALA A N 1
ATOM 1168 C CA . ALA A 1 148 ? 10.944 -4.292 5.110 1.00 95.81 148 ALA A CA 1
ATOM 1169 C C . ALA A 1 148 ? 10.517 -2.945 4.491 1.00 95.81 148 ALA A C 1
ATOM 1171 O O . ALA A 1 148 ? 10.157 -2.898 3.316 1.00 95.81 148 ALA A O 1
ATOM 1172 N N . ASP A 1 149 ? 10.564 -1.853 5.263 1.00 97.06 149 ASP A N 1
ATOM 1173 C CA . ASP A 1 149 ? 10.209 -0.513 4.783 1.00 97.06 149 ASP A CA 1
ATOM 1174 C C . ASP A 1 149 ? 11.322 0.061 3.887 1.00 97.06 149 ASP A C 1
ATOM 1176 O O . ASP A 1 149 ? 11.037 0.602 2.818 1.00 97.06 149 ASP A O 1
ATOM 1180 N N . ALA A 1 150 ? 12.589 -0.141 4.268 1.00 97.94 150 ALA A N 1
ATOM 1181 C CA . ALA A 1 150 ? 13.747 0.224 3.454 1.00 97.94 150 ALA A CA 1
ATOM 1182 C C . ALA A 1 150 ? 13.774 -0.538 2.119 1.00 97.94 150 ALA A C 1
ATOM 1184 O O . ALA A 1 150 ? 13.902 0.083 1.063 1.00 97.94 150 ALA A O 1
ATOM 1185 N N . LEU A 1 151 ? 13.580 -1.862 2.149 1.00 98.06 151 LEU A N 1
ATOM 1186 C CA . LEU A 1 151 ? 13.490 -2.689 0.946 1.00 98.06 151 LEU A CA 1
ATOM 1187 C C . LEU A 1 151 ? 12.385 -2.177 0.023 1.00 98.06 151 LEU A C 1
ATOM 1189 O O . LEU A 1 151 ? 12.643 -1.906 -1.144 1.00 98.06 151 LEU A O 1
ATOM 1193 N N . ARG A 1 152 ? 11.169 -1.976 0.545 1.00 97.38 152 ARG A N 1
ATOM 1194 C CA . ARG A 1 152 ? 10.016 -1.518 -0.243 1.00 97.38 152 ARG A CA 1
ATOM 1195 C C . ARG A 1 152 ? 10.281 -0.196 -0.968 1.00 97.38 152 ARG A C 1
ATOM 1197 O O . ARG A 1 152 ? 9.926 -0.077 -2.139 1.00 97.38 152 ARG A O 1
ATOM 1204 N N . LEU A 1 153 ? 10.941 0.767 -0.323 1.00 97.81 153 LEU A N 1
ATOM 1205 C CA . LEU A 1 153 ? 11.338 2.021 -0.974 1.00 97.81 153 LEU A CA 1
ATOM 1206 C C . LEU A 1 153 ? 12.364 1.813 -2.091 1.00 97.81 153 LEU A C 1
ATOM 1208 O O . LEU A 1 153 ? 12.247 2.438 -3.145 1.00 97.81 153 LEU A O 1
ATOM 1212 N N . VAL A 1 154 ? 13.338 0.922 -1.898 1.00 98.31 154 VAL A N 1
ATOM 1213 C CA . VAL A 1 154 ? 14.307 0.574 -2.948 1.00 98.31 154 VAL A CA 1
ATOM 1214 C C . VAL A 1 154 ? 13.617 -0.115 -4.128 1.00 98.31 154 VAL A C 1
ATOM 1216 O O . VAL A 1 154 ? 13.924 0.213 -5.272 1.00 98.31 154 VAL A O 1
ATOM 1219 N N . LEU A 1 155 ? 12.632 -0.988 -3.886 1.00 98.06 155 LEU A N 1
ATOM 1220 C CA . LEU A 1 155 ? 11.843 -1.621 -4.952 1.00 98.06 155 LEU A CA 1
ATOM 1221 C C . LEU A 1 155 ? 11.024 -0.595 -5.752 1.00 98.06 155 LEU A C 1
ATOM 1223 O O . LEU A 1 155 ? 11.014 -0.636 -6.983 1.00 98.06 155 LEU A O 1
ATOM 1227 N N . LEU A 1 156 ? 10.373 0.357 -5.073 1.00 96.81 156 LEU A N 1
ATOM 1228 C CA . LEU A 1 156 ? 9.663 1.459 -5.733 1.00 96.81 156 LEU A CA 1
ATOM 1229 C C . LEU A 1 156 ? 10.621 2.326 -6.561 1.00 96.81 156 LEU A C 1
ATOM 1231 O O . LEU A 1 156 ? 10.313 2.674 -7.701 1.00 96.81 156 LEU A O 1
ATOM 1235 N N . TYR A 1 157 ? 11.800 2.633 -6.015 1.00 97.56 157 TYR A N 1
ATOM 1236 C CA . TYR A 1 157 ? 12.829 3.400 -6.710 1.00 97.56 157 TYR A CA 1
ATOM 1237 C C . TYR A 1 157 ? 13.327 2.664 -7.959 1.00 97.56 157 TYR A C 1
ATOM 1239 O O . TYR A 1 157 ? 13.407 3.261 -9.033 1.00 97.56 157 TYR A O 1
ATOM 1247 N N . ALA A 1 158 ? 13.588 1.361 -7.843 1.00 96.69 158 ALA A N 1
ATOM 1248 C CA . ALA A 1 158 ? 14.018 0.503 -8.940 1.00 96.69 158 ALA A CA 1
ATOM 1249 C C . ALA A 1 158 ? 12.991 0.464 -10.084 1.00 96.69 158 ALA A C 1
ATOM 1251 O O . ALA A 1 158 ? 13.371 0.584 -11.247 1.00 96.69 158 ALA A O 1
ATOM 1252 N N . LEU A 1 159 ? 11.693 0.381 -9.766 1.00 94.38 159 LEU A N 1
ATOM 1253 C CA . LEU A 1 159 ? 10.611 0.452 -10.755 1.00 94.38 159 LEU A CA 1
ATOM 1254 C C . LEU A 1 159 ? 10.456 1.841 -11.388 1.00 94.38 159 LEU A C 1
ATOM 1256 O O . LEU A 1 159 ? 10.100 1.946 -12.561 1.00 94.38 159 LEU A O 1
ATOM 1260 N N . ARG A 1 160 ? 10.680 2.918 -10.628 1.00 92.38 160 ARG A N 1
ATOM 1261 C CA . ARG A 1 160 ? 10.529 4.295 -11.124 1.00 92.38 160 ARG A CA 1
ATOM 1262 C C . ARG A 1 160 ? 11.689 4.731 -12.012 1.00 92.38 160 ARG A C 1
ATOM 1264 O O . ARG A 1 160 ? 11.476 5.437 -13.001 1.00 92.38 160 ARG A O 1
ATOM 1271 N N . PHE A 1 161 ? 12.901 4.327 -11.647 1.00 93.75 161 PHE A N 1
ATOM 1272 C CA . PHE A 1 161 ? 14.158 4.761 -12.248 1.00 93.75 161 PHE A CA 1
ATOM 1273 C C . PHE A 1 161 ? 14.956 3.577 -12.811 1.00 93.75 161 PHE A C 1
ATOM 1275 O O . PHE A 1 161 ? 16.172 3.526 -12.665 1.00 93.75 161 PHE A O 1
ATOM 1282 N N . GLU A 1 162 ? 14.290 2.655 -13.518 1.00 92.44 162 GLU A N 1
ATOM 1283 C CA . GLU A 1 162 ? 14.864 1.406 -14.070 1.00 92.44 162 GLU A CA 1
ATOM 1284 C C . GLU A 1 162 ? 16.154 1.588 -14.904 1.00 92.44 162 GLU A C 1
ATOM 1286 O O . GLU A 1 162 ? 16.913 0.638 -15.112 1.00 92.44 162 GLU A O 1
ATOM 1291 N N . SER A 1 163 ? 16.405 2.787 -15.438 1.00 92.25 163 SER A N 1
ATOM 1292 C CA . SER A 1 163 ? 17.618 3.125 -16.195 1.00 92.25 163 SER A CA 1
ATOM 1293 C C . SER A 1 163 ? 18.828 3.483 -15.317 1.00 92.25 163 SER A C 1
ATOM 1295 O O . SER A 1 163 ? 19.961 3.411 -15.794 1.00 92.25 163 SER A O 1
ATOM 1297 N N . HIS A 1 164 ? 18.626 3.824 -14.043 1.00 95.25 164 HIS A N 1
ATOM 1298 C CA . HIS A 1 164 ? 19.652 4.310 -13.110 1.00 95.25 164 HIS A CA 1
ATOM 1299 C C . HIS A 1 164 ? 20.319 3.146 -12.364 1.00 95.25 164 HIS A C 1
ATOM 1301 O O . HIS A 1 164 ? 20.240 2.994 -11.146 1.00 95.25 164 HIS A O 1
ATOM 1307 N N . ARG A 1 165 ? 20.972 2.261 -13.128 1.00 95.25 165 ARG A N 1
ATOM 1308 C CA . ARG A 1 165 ? 21.522 0.990 -12.619 1.00 95.25 165 ARG A CA 1
ATOM 1309 C C . ARG A 1 165 ? 22.607 1.158 -11.558 1.00 95.25 165 ARG A C 1
ATOM 1311 O O . ARG A 1 165 ? 22.728 0.309 -10.680 1.00 95.25 165 ARG A O 1
ATOM 1318 N N . LYS A 1 166 ? 23.385 2.241 -11.616 1.00 97.44 166 LYS A N 1
ATOM 1319 C CA . LYS A 1 166 ? 24.449 2.511 -10.635 1.00 97.44 166 LYS A CA 1
ATOM 1320 C C . LYS A 1 166 ? 23.859 2.844 -9.266 1.00 97.44 166 LYS A C 1
ATOM 1322 O O . LYS A 1 166 ? 24.306 2.312 -8.254 1.00 97.44 166 LYS A O 1
ATOM 1327 N N . GLU A 1 167 ? 22.839 3.688 -9.241 1.00 98.12 167 GLU A N 1
ATOM 1328 C CA . GLU A 1 167 ? 22.109 4.088 -8.046 1.00 98.12 167 GLU A CA 1
ATOM 1329 C C . GLU A 1 167 ? 21.345 2.905 -7.446 1.00 98.12 167 GLU A C 1
ATOM 1331 O O . GLU A 1 167 ? 21.451 2.661 -6.245 1.00 98.12 167 GLU A O 1
ATOM 1336 N N . ILE A 1 168 ? 20.670 2.108 -8.282 1.00 98.12 168 ILE A N 1
ATOM 1337 C CA . ILE A 1 168 ? 20.003 0.866 -7.859 1.00 98.12 168 ILE A CA 1
ATOM 1338 C C . ILE A 1 168 ? 21.011 -0.106 -7.226 1.00 98.12 168 ILE A C 1
ATOM 1340 O O . ILE A 1 168 ? 20.769 -0.624 -6.133 1.00 98.12 168 ILE A O 1
ATOM 1344 N N . SER A 1 169 ? 22.172 -0.311 -7.860 1.00 98.12 169 SER A N 1
ATOM 1345 C CA . SER A 1 169 ? 23.244 -1.146 -7.303 1.00 98.12 169 SER A CA 1
ATOM 1346 C C . SER A 1 169 ? 23.770 -0.589 -5.981 1.00 98.12 169 SER A C 1
ATOM 1348 O O . SER A 1 169 ? 24.028 -1.358 -5.062 1.00 98.12 169 SER A O 1
ATOM 1350 N N . THR A 1 170 ? 23.902 0.734 -5.861 1.00 98.56 170 THR A N 1
ATOM 1351 C CA . THR A 1 170 ? 24.356 1.387 -4.624 1.00 98.56 170 THR A CA 1
ATOM 1352 C C . THR A 1 170 ? 23.366 1.151 -3.485 1.00 98.56 170 THR A C 1
ATOM 1354 O O . THR A 1 170 ? 23.769 0.770 -2.391 1.00 98.56 170 THR A O 1
ATOM 1357 N N . LEU A 1 171 ? 22.066 1.337 -3.735 1.00 98.56 171 LEU A N 1
ATOM 1358 C CA . LEU A 1 171 ? 21.020 1.064 -2.745 1.00 98.56 171 LEU A CA 1
ATOM 1359 C C . LEU A 1 171 ? 20.988 -0.418 -2.355 1.00 98.56 171 LEU A C 1
ATOM 1361 O O . LEU A 1 171 ? 20.843 -0.731 -1.178 1.00 98.56 171 LEU A O 1
ATOM 1365 N N . SER A 1 172 ? 21.194 -1.319 -3.317 1.00 98.38 172 SER A N 1
ATOM 1366 C CA . SER A 1 172 ? 21.273 -2.765 -3.071 1.00 98.38 172 SER A CA 1
ATOM 1367 C C . SER A 1 172 ? 22.452 -3.127 -2.160 1.00 98.38 172 SER A C 1
ATOM 1369 O O . SER A 1 172 ? 22.283 -3.894 -1.215 1.00 98.38 172 SER A O 1
ATOM 1371 N N . SER A 1 173 ? 23.632 -2.535 -2.381 1.00 98.50 173 SER A N 1
ATOM 1372 C CA . SER A 1 173 ? 24.791 -2.710 -1.493 1.00 98.50 173 SER A CA 1
ATOM 1373 C C . SER A 1 173 ? 24.520 -2.189 -0.082 1.00 98.50 173 SER A C 1
ATOM 1375 O O . SER A 1 173 ? 24.836 -2.873 0.884 1.00 98.50 173 SER A O 1
ATOM 1377 N N . LEU A 1 174 ? 23.863 -1.034 0.049 1.00 98.56 174 LEU A N 1
ATOM 1378 C CA . LEU A 1 174 ? 23.499 -0.483 1.357 1.00 98.56 174 LEU A CA 1
ATOM 1379 C C . LEU A 1 174 ? 22.478 -1.359 2.102 1.00 98.56 174 LEU A C 1
ATOM 1381 O O . LEU A 1 174 ? 22.547 -1.462 3.323 1.00 98.56 174 LEU A O 1
ATOM 1385 N N . LEU A 1 175 ? 21.554 -2.023 1.396 1.00 98.50 175 LEU A N 1
ATOM 1386 C CA . LEU A 1 175 ? 20.652 -3.003 2.011 1.00 98.50 175 LEU A CA 1
ATOM 1387 C C . LEU A 1 175 ? 21.415 -4.231 2.537 1.00 98.50 175 LEU A C 1
ATOM 1389 O O . LEU A 1 175 ? 21.102 -4.715 3.624 1.00 98.50 175 LEU A O 1
ATOM 1393 N N . LEU A 1 176 ? 22.433 -4.711 1.812 1.00 98.19 176 LEU A N 1
ATOM 1394 C CA . LEU A 1 176 ? 23.302 -5.794 2.294 1.00 98.19 176 LEU A CA 1
ATOM 1395 C C . LEU A 1 176 ? 24.105 -5.363 3.528 1.00 98.19 176 LEU A C 1
ATOM 1397 O O . LEU A 1 176 ? 24.156 -6.098 4.508 1.00 98.19 176 LEU A O 1
ATOM 1401 N N . GLU A 1 177 ? 24.691 -4.162 3.506 1.00 97.88 177 GLU A N 1
ATOM 1402 C CA . GLU A 1 177 ? 25.425 -3.593 4.648 1.00 97.88 177 GLU A CA 1
ATOM 1403 C C . GLU A 1 177 ? 24.530 -3.407 5.880 1.00 97.88 177 GLU A C 1
ATOM 1405 O O . GLU A 1 177 ? 24.978 -3.605 7.008 1.00 97.88 177 GLU A O 1
ATOM 1410 N N . ARG A 1 178 ? 23.250 -3.079 5.666 1.00 96.81 178 ARG A N 1
ATOM 1411 C CA . ARG A 1 178 ? 22.230 -3.006 6.720 1.00 96.81 178 ARG A CA 1
ATOM 1412 C C . ARG A 1 178 ? 21.919 -4.373 7.346 1.00 96.81 178 ARG A C 1
ATOM 1414 O O . ARG A 1 178 ? 21.441 -4.418 8.476 1.00 96.81 178 ARG A O 1
ATOM 1421 N N . GLY A 1 179 ? 22.199 -5.471 6.642 1.00 97.06 179 GLY A N 1
ATOM 1422 C CA . GLY A 1 179 ? 21.981 -6.839 7.116 1.00 97.06 179 GLY A CA 1
ATOM 1423 C C . GLY A 1 179 ? 20.795 -7.561 6.476 1.00 97.06 179 GLY A C 1
ATOM 1424 O O . GLY A 1 179 ? 20.414 -8.626 6.964 1.00 97.06 179 GLY A O 1
ATOM 1425 N N . LEU A 1 180 ? 20.209 -7.029 5.395 1.00 97.81 180 LEU A N 1
ATOM 1426 C CA . LEU A 1 180 ? 19.200 -7.774 4.639 1.00 97.81 180 LEU A CA 1
ATOM 1427 C C . LEU A 1 180 ? 19.830 -8.987 3.951 1.00 97.81 180 LEU A C 1
ATOM 1429 O O . LEU A 1 180 ? 20.986 -8.964 3.523 1.00 97.81 180 LEU A O 1
ATOM 1433 N N . SER A 1 181 ? 19.038 -10.051 3.811 1.00 97.12 181 SER A N 1
ATOM 1434 C CA . SER A 1 181 ? 19.491 -11.268 3.148 1.00 97.12 181 SER A CA 1
ATOM 1435 C C . SER A 1 181 ? 19.774 -11.019 1.655 1.00 97.12 181 SER A C 1
ATOM 1437 O O . SER A 1 181 ? 19.097 -10.202 1.022 1.00 97.12 181 SER A O 1
ATOM 1439 N N . PRO A 1 182 ? 20.726 -11.745 1.038 1.00 96.19 182 PRO A N 1
ATOM 1440 C CA . PRO A 1 182 ? 20.935 -11.676 -0.409 1.00 96.19 182 PRO A CA 1
ATOM 1441 C C . PRO A 1 182 ? 19.674 -12.012 -1.216 1.00 96.19 182 PRO A C 1
ATOM 1443 O O . PRO A 1 182 ? 19.462 -11.448 -2.287 1.00 96.19 182 PRO A O 1
ATOM 1446 N N . GLU A 1 183 ? 18.822 -12.896 -0.688 1.00 93.88 183 GLU A N 1
ATOM 1447 C CA . GLU A 1 183 ? 17.525 -13.230 -1.280 1.00 93.88 183 GLU A CA 1
ATOM 1448 C C . GLU A 1 183 ? 16.603 -12.005 -1.321 1.00 93.88 183 GLU A C 1
ATOM 1450 O O . GLU A 1 183 ? 16.056 -11.679 -2.375 1.00 93.88 183 GLU A O 1
ATOM 1455 N 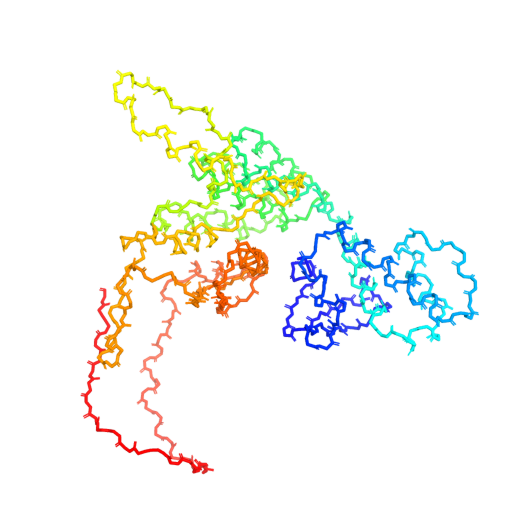N . ASP A 1 184 ? 16.484 -11.270 -0.215 1.00 95.38 184 ASP A N 1
ATOM 1456 C CA . ASP A 1 184 ? 15.682 -10.047 -0.163 1.00 95.38 184 ASP A CA 1
ATOM 1457 C C . ASP A 1 184 ? 16.239 -8.960 -1.079 1.00 95.38 184 ASP A C 1
ATOM 1459 O O . ASP A 1 184 ? 15.478 -8.301 -1.780 1.00 95.38 184 ASP A O 1
ATOM 1463 N N . VAL A 1 185 ? 17.560 -8.786 -1.132 1.00 97.06 185 VAL A N 1
ATOM 1464 C CA . VAL A 1 185 ? 18.182 -7.776 -2.000 1.00 97.06 185 VAL A CA 1
ATOM 1465 C C . VAL A 1 185 ? 18.006 -8.117 -3.482 1.00 97.06 185 VAL A C 1
ATOM 1467 O O . VAL A 1 185 ? 17.789 -7.209 -4.292 1.00 97.06 185 VAL A O 1
ATOM 1470 N N . SER A 1 186 ? 17.996 -9.409 -3.841 1.00 95.75 186 SER A N 1
ATOM 1471 C CA . SER A 1 186 ? 17.723 -9.865 -5.213 1.00 95.75 186 SER A CA 1
ATOM 1472 C C . SER A 1 186 ? 16.346 -9.428 -5.729 1.00 95.75 186 SER A C 1
ATOM 1474 O O . SER A 1 186 ? 16.169 -9.257 -6.939 1.00 95.75 186 SER A O 1
ATOM 1476 N N . LEU A 1 187 ? 15.391 -9.138 -4.829 1.00 96.19 187 LEU A N 1
ATOM 1477 C CA . LEU A 1 187 ? 14.087 -8.604 -5.220 1.00 96.19 187 LEU A CA 1
ATOM 1478 C C . LEU A 1 187 ? 14.177 -7.306 -6.017 1.00 96.19 187 LEU A C 1
ATOM 1480 O O . LEU A 1 187 ? 13.283 -7.034 -6.812 1.00 96.19 187 LEU A O 1
ATOM 1484 N N . THR A 1 188 ? 15.242 -6.528 -5.840 1.00 96.31 188 THR A N 1
ATOM 1485 C CA . THR A 1 188 ? 15.441 -5.260 -6.550 1.00 96.31 188 THR A CA 1
ATOM 1486 C C . THR A 1 188 ? 15.530 -5.450 -8.064 1.00 96.31 188 THR A C 1
ATOM 1488 O O . THR A 1 188 ? 14.978 -4.653 -8.818 1.00 96.31 188 THR A O 1
ATOM 1491 N N . GLU A 1 189 ? 16.154 -6.534 -8.525 1.00 94.25 189 GLU A N 1
ATOM 1492 C CA . GLU A 1 189 ? 16.189 -6.877 -9.952 1.00 94.25 189 GLU A CA 1
ATOM 1493 C C . GLU A 1 189 ? 14.980 -7.731 -10.362 1.00 94.25 189 GLU A C 1
ATOM 1495 O O . GLU A 1 189 ? 14.425 -7.558 -11.454 1.00 94.25 189 GLU A O 1
ATOM 1500 N N . ASN A 1 190 ? 14.498 -8.598 -9.466 1.00 94.88 190 ASN A N 1
ATOM 1501 C CA . ASN A 1 190 ? 13.321 -9.428 -9.726 1.00 94.88 190 ASN A CA 1
ATOM 1502 C C . ASN A 1 190 ? 12.064 -8.577 -9.955 1.00 94.88 190 ASN A C 1
ATOM 1504 O O . ASN A 1 190 ? 11.274 -8.894 -10.838 1.00 94.88 190 ASN A O 1
ATOM 1508 N N . ILE A 1 191 ? 11.889 -7.468 -9.226 1.00 95.56 191 ILE A N 1
ATOM 1509 C CA . ILE A 1 191 ? 10.723 -6.591 -9.393 1.00 95.56 191 ILE A CA 1
ATOM 1510 C C . ILE A 1 191 ? 10.733 -5.876 -10.750 1.00 95.56 191 ILE A C 1
ATOM 1512 O O . ILE A 1 191 ? 9.681 -5.722 -11.367 1.00 95.56 191 ILE A O 1
ATOM 1516 N N . ILE A 1 192 ? 11.911 -5.502 -11.264 1.00 94.25 192 ILE A N 1
ATOM 1517 C CA . ILE A 1 192 ? 12.052 -4.941 -12.615 1.00 94.25 192 ILE A CA 1
ATOM 1518 C C . ILE A 1 192 ? 11.759 -6.020 -13.661 1.00 94.25 192 ILE A C 1
ATOM 1520 O O . ILE A 1 192 ? 11.094 -5.756 -14.662 1.00 94.25 192 ILE A O 1
ATOM 1524 N N . THR A 1 193 ? 12.218 -7.248 -13.426 1.00 93.50 193 THR A N 1
ATOM 1525 C CA . THR A 1 193 ? 11.931 -8.383 -14.313 1.00 93.50 193 THR A CA 1
ATOM 1526 C C . THR A 1 193 ? 10.436 -8.697 -14.353 1.00 93.50 193 THR A C 1
ATOM 1528 O O . THR A 1 193 ? 9.902 -8.945 -15.432 1.00 93.50 193 THR A O 1
ATOM 1531 N N . TYR A 1 194 ? 9.768 -8.620 -13.201 1.00 93.25 194 TYR A N 1
ATOM 1532 C CA . TYR A 1 194 ? 8.345 -8.888 -13.024 1.00 93.25 194 TYR A CA 1
ATOM 1533 C C . TYR A 1 194 ? 7.448 -7.785 -13.613 1.00 93.25 194 TYR A C 1
ATOM 1535 O O . TYR A 1 194 ? 6.519 -8.077 -14.361 1.00 93.25 194 TYR A O 1
ATOM 1543 N N . ALA A 1 195 ? 7.720 -6.512 -13.300 1.00 92.12 195 ALA A N 1
ATOM 1544 C CA . ALA A 1 195 ? 6.805 -5.392 -13.564 1.00 92.12 195 ALA A CA 1
ATOM 1545 C C . ALA A 1 195 ? 7.456 -4.161 -14.223 1.00 92.12 195 ALA A C 1
ATOM 1547 O O . ALA A 1 195 ? 6.841 -3.091 -14.295 1.00 92.12 195 ALA A O 1
ATOM 1548 N N . GLY A 1 196 ? 8.690 -4.286 -14.715 1.00 90.38 196 GLY A N 1
ATOM 1549 C CA . GLY A 1 196 ? 9.393 -3.203 -15.396 1.00 90.38 196 GLY A CA 1
ATOM 1550 C C . GLY A 1 196 ? 8.735 -2.784 -16.710 1.00 90.38 196 GLY A C 1
ATOM 1551 O O . GLY A 1 196 ? 7.849 -3.446 -17.256 1.00 90.38 196 GLY A O 1
ATOM 1552 N N . THR A 1 197 ? 9.209 -1.676 -17.272 1.00 87.69 197 THR A N 1
ATOM 1553 C CA . THR A 1 197 ? 8.616 -1.003 -18.439 1.00 87.69 197 THR A CA 1
ATOM 1554 C C . THR A 1 197 ? 8.420 -1.927 -19.640 1.00 87.69 197 THR A C 1
ATOM 1556 O O . THR A 1 197 ? 7.445 -1.777 -20.368 1.00 87.69 197 THR A O 1
ATOM 1559 N N . ARG A 1 198 ? 9.303 -2.912 -19.828 1.00 87.00 198 ARG A N 1
ATOM 1560 C CA . ARG A 1 198 ? 9.224 -3.876 -20.938 1.00 87.00 198 ARG A CA 1
ATOM 1561 C C . ARG A 1 198 ? 8.093 -4.897 -20.798 1.00 87.00 198 ARG A C 1
ATOM 1563 O O . ARG A 1 198 ? 7.621 -5.393 -21.815 1.00 87.00 198 ARG A O 1
ATOM 1570 N N . GLN A 1 199 ? 7.670 -5.203 -19.572 1.00 87.31 199 GLN A N 1
ATOM 1571 C CA . GLN A 1 199 ? 6.574 -6.144 -19.311 1.00 87.31 199 GLN A CA 1
ATOM 1572 C C . GLN A 1 199 ? 5.204 -5.469 -19.403 1.00 87.31 199 GLN A C 1
ATOM 1574 O O . GLN A 1 199 ? 4.191 -6.113 -19.678 1.00 87.31 199 GLN A O 1
ATOM 1579 N N . ARG A 1 200 ? 5.164 -4.150 -19.195 1.00 84.62 200 ARG A N 1
ATOM 1580 C CA . ARG A 1 200 ? 3.934 -3.358 -19.223 1.00 84.62 200 ARG A CA 1
ATOM 1581 C C . ARG A 1 200 ? 3.495 -3.125 -20.668 1.00 84.62 200 ARG A C 1
ATOM 1583 O O . ARG A 1 200 ? 4.124 -2.378 -21.413 1.00 84.62 200 ARG A O 1
ATOM 1590 N N . LYS A 1 201 ? 2.398 -3.768 -21.070 1.00 76.94 201 LYS A N 1
ATOM 1591 C CA . LYS A 1 201 ? 1.766 -3.561 -22.381 1.00 76.94 201 LYS A CA 1
ATOM 1592 C C . LYS A 1 201 ? 0.752 -2.415 -22.319 1.00 76.94 201 LYS A C 1
ATOM 1594 O O . LYS A 1 201 ? 0.033 -2.263 -21.337 1.00 76.94 201 LYS A O 1
ATOM 1599 N N . GLY A 1 202 ? 0.650 -1.656 -23.409 1.00 72.56 202 GLY A N 1
ATOM 1600 C CA . GLY A 1 202 ? -0.348 -0.596 -23.583 1.00 72.56 202 GLY A CA 1
ATOM 1601 C C . GLY A 1 202 ? 0.192 0.819 -23.361 1.00 72.56 202 GLY A C 1
ATOM 1602 O O . GLY A 1 202 ? 1.379 1.029 -23.140 1.00 72.56 202 GLY A O 1
ATOM 1603 N N . SER A 1 203 ? -0.689 1.818 -23.479 1.00 73.06 203 SER A N 1
ATOM 1604 C CA . SER A 1 203 ? -0.318 3.239 -23.343 1.00 73.06 203 SER A CA 1
ATOM 1605 C C . SER A 1 203 ? -0.406 3.790 -21.916 1.00 73.06 203 SER A C 1
ATOM 1607 O O . SER A 1 203 ? -0.207 4.989 -21.718 1.00 73.06 203 SER A O 1
ATOM 1609 N N . PHE A 1 204 ? -0.757 2.943 -20.951 1.00 78.62 204 PHE A N 1
ATOM 1610 C CA . PHE A 1 204 ? -0.901 3.309 -19.548 1.00 78.62 204 PHE A CA 1
ATOM 1611 C C . PHE A 1 204 ? 0.451 3.213 -18.840 1.00 78.62 204 PHE A C 1
ATOM 1613 O O . PHE A 1 204 ? 1.255 2.329 -19.123 1.00 78.62 204 PHE A O 1
ATOM 1620 N N . ASP A 1 205 ? 0.708 4.157 -17.944 1.00 80.75 205 ASP A N 1
ATOM 1621 C CA . ASP A 1 205 ? 1.993 4.324 -17.275 1.00 80.75 205 ASP A CA 1
ATOM 1622 C C . ASP A 1 205 ? 1.769 4.291 -15.765 1.00 80.75 205 ASP A C 1
ATOM 1624 O O . ASP A 1 205 ? 0.937 5.040 -15.260 1.00 80.75 205 ASP A O 1
ATOM 1628 N N . LEU A 1 206 ? 2.504 3.431 -15.055 1.00 82.38 206 LEU A N 1
ATOM 1629 C CA . LEU A 1 206 ? 2.380 3.269 -13.602 1.00 82.38 206 LEU A CA 1
ATOM 1630 C C . LEU A 1 206 ? 2.656 4.581 -12.853 1.00 82.38 206 LEU A C 1
ATOM 1632 O O . LEU A 1 206 ? 2.100 4.810 -11.786 1.00 82.38 206 LEU A O 1
ATOM 1636 N N . PHE A 1 207 ? 3.483 5.456 -13.431 1.00 81.88 207 PHE A N 1
ATOM 1637 C CA . PHE A 1 207 ? 3.881 6.732 -12.834 1.00 81.88 207 PHE A CA 1
ATOM 1638 C C . PHE A 1 207 ? 3.228 7.934 -13.541 1.00 81.88 207 PHE A C 1
ATOM 1640 O O . PHE A 1 207 ? 3.757 9.048 -13.534 1.00 81.88 207 PHE A O 1
ATOM 1647 N N . SER A 1 208 ? 2.053 7.730 -14.158 1.00 66.12 208 SER A N 1
ATOM 1648 C CA . SER A 1 208 ? 1.325 8.744 -14.940 1.00 66.12 208 SER A CA 1
ATOM 1649 C C . SER A 1 208 ? 0.983 10.021 -14.159 1.00 66.12 208 SER A C 1
ATOM 1651 O O . SER A 1 208 ? 0.823 11.077 -14.780 1.00 66.12 208 SER A O 1
ATOM 1653 N N . ALA A 1 209 ? 0.928 9.963 -12.820 1.00 56.69 209 ALA A N 1
ATOM 1654 C CA . ALA A 1 209 ? 0.692 11.113 -11.942 1.00 56.69 209 ALA A CA 1
ATOM 1655 C C . ALA A 1 209 ? 1.642 12.295 -12.234 1.00 56.69 209 ALA A C 1
ATOM 1657 O O . ALA A 1 209 ? 1.222 13.452 -12.152 1.00 56.69 209 ALA A O 1
ATOM 1658 N N . VAL A 1 210 ? 2.871 12.000 -12.669 1.00 51.34 210 VAL A N 1
ATOM 1659 C CA . VAL A 1 210 ? 3.911 12.969 -13.047 1.00 51.34 210 VAL A CA 1
ATOM 1660 C C . VAL A 1 210 ? 3.595 13.711 -14.352 1.00 51.34 210 VAL A C 1
ATOM 1662 O O . VAL A 1 210 ? 3.868 14.905 -14.480 1.00 51.34 210 VAL A O 1
ATOM 1665 N N . LYS A 1 211 ? 2.955 13.054 -15.331 1.00 46.62 211 LYS A N 1
ATOM 1666 C CA . LYS A 1 211 ? 2.643 13.678 -16.635 1.00 46.62 211 LYS A CA 1
ATOM 1667 C C . LYS A 1 211 ? 1.669 14.855 -16.520 1.00 46.62 211 LYS A C 1
ATOM 1669 O O . LYS A 1 211 ? 1.523 15.616 -17.472 1.00 46.62 211 LYS A O 1
ATOM 1674 N N . GLN A 1 212 ? 0.994 15.007 -15.380 1.00 42.62 212 GLN A N 1
ATOM 1675 C CA . GLN A 1 212 ? 0.061 16.105 -15.122 1.00 42.62 212 GLN A CA 1
ATOM 1676 C C . GLN A 1 212 ? 0.668 17.250 -14.296 1.00 42.62 212 GLN A C 1
ATOM 1678 O O . GLN A 1 212 ? 0.102 18.341 -14.305 1.00 42.62 212 GLN A O 1
ATOM 1683 N N . SER A 1 213 ? 1.797 17.034 -13.609 1.00 38.34 213 SER A N 1
ATOM 1684 C CA . SER A 1 213 ? 2.491 18.057 -12.811 1.00 38.34 213 SER A CA 1
ATOM 1685 C C . SER A 1 213 ? 3.698 18.676 -13.533 1.00 38.34 213 SER A C 1
ATOM 1687 O O . SER A 1 213 ? 4.071 19.806 -13.226 1.00 38.34 213 SER A O 1
ATOM 1689 N N . GLY A 1 214 ? 4.268 17.995 -14.535 1.00 36.69 214 GLY A N 1
ATOM 1690 C CA . GLY A 1 214 ? 5.434 18.447 -15.302 1.00 36.69 214 GLY A CA 1
ATOM 1691 C C . GLY A 1 214 ? 5.116 19.050 -16.676 1.00 36.69 214 GLY A C 1
ATOM 1692 O O . GLY A 1 214 ? 5.464 18.473 -17.702 1.00 36.69 214 GLY A O 1
ATOM 1693 N N . LEU A 1 215 ? 4.525 20.247 -16.732 1.00 37.25 215 LEU A N 1
ATOM 1694 C CA . LEU A 1 215 ? 4.678 21.133 -17.901 1.00 37.25 215 LEU A CA 1
ATOM 1695 C C . LEU A 1 215 ? 6.055 21.812 -17.825 1.00 37.25 215 LEU A C 1
ATOM 1697 O O . LEU A 1 215 ? 6.152 23.002 -17.548 1.00 37.25 215 LEU A O 1
ATOM 1701 N N . GLN A 1 216 ? 7.126 21.042 -18.024 1.00 37.69 216 GLN A N 1
ATOM 1702 C CA . GLN A 1 216 ? 8.469 21.553 -18.315 1.00 37.69 216 GLN A CA 1
ATOM 1703 C C . GLN A 1 216 ? 9.364 20.394 -18.775 1.00 37.69 216 GLN A C 1
ATOM 1705 O O . GLN A 1 216 ? 9.902 19.673 -17.948 1.00 37.69 216 GLN A O 1
ATOM 1710 N N . ALA A 1 217 ? 9.452 20.206 -20.100 1.00 36.00 217 ALA A N 1
ATOM 1711 C CA . ALA A 1 217 ? 10.581 19.636 -20.865 1.00 36.00 217 ALA A CA 1
ATOM 1712 C C . ALA A 1 217 ? 10.113 19.050 -22.215 1.00 36.00 217 ALA A C 1
ATOM 1714 O O . ALA A 1 217 ? 10.386 17.903 -22.556 1.00 36.00 217 ALA A O 1
ATOM 1715 N N . ALA A 1 218 ? 9.421 19.848 -23.026 1.00 30.94 218 ALA A N 1
ATOM 1716 C CA . ALA A 1 218 ? 9.397 19.627 -24.466 1.00 30.94 218 ALA A CA 1
ATOM 1717 C C . ALA A 1 218 ? 9.587 20.989 -25.127 1.00 30.94 218 ALA A C 1
ATOM 1719 O O . ALA A 1 218 ? 8.704 21.841 -25.060 1.00 30.94 218 ALA A O 1
ATOM 1720 N N . ASN A 1 219 ? 10.767 21.208 -25.712 1.00 29.61 219 ASN A N 1
ATOM 1721 C CA . ASN A 1 219 ? 11.000 22.321 -26.624 1.00 29.61 219 ASN A CA 1
ATOM 1722 C C . ASN A 1 219 ? 9.896 22.293 -27.694 1.00 29.61 219 ASN A C 1
ATOM 1724 O O . ASN A 1 219 ? 9.796 21.292 -28.409 1.00 29.61 219 ASN A O 1
ATOM 1728 N N . PRO A 1 220 ? 9.055 23.333 -27.825 1.00 36.38 220 PRO A N 1
ATOM 1729 C CA . PRO A 1 220 ? 8.100 23.385 -28.910 1.00 36.38 220 PRO A CA 1
ATOM 1730 C C . PRO A 1 220 ? 8.876 23.769 -30.167 1.00 36.38 220 PRO A C 1
ATOM 1732 O O . PRO A 1 220 ? 9.170 24.939 -30.407 1.00 36.38 220 PRO A O 1
ATOM 1735 N N . SER A 1 221 ? 9.233 22.775 -30.976 1.00 30.53 221 SER A N 1
ATOM 1736 C CA . SER A 1 221 ? 9.588 23.022 -32.369 1.00 30.53 221 SER A CA 1
ATOM 1737 C C . SER A 1 221 ? 8.388 23.702 -33.020 1.00 30.53 221 SER A C 1
ATOM 1739 O O . SER A 1 221 ? 7.286 23.154 -33.067 1.00 30.53 221 SER A O 1
ATOM 1741 N N . VAL A 1 222 ? 8.606 24.932 -33.468 1.00 42.25 222 VAL A N 1
ATOM 1742 C CA . VAL A 1 222 ? 7.629 25.806 -34.111 1.00 42.25 222 VAL A CA 1
ATOM 1743 C C . VAL A 1 222 ? 7.247 25.221 -35.473 1.00 42.25 222 VAL A C 1
ATOM 1745 O O . VAL A 1 222 ? 7.826 25.576 -36.490 1.00 42.25 222 VAL A O 1
ATOM 1748 N N . ALA A 1 223 ? 6.297 24.291 -35.492 1.00 34.28 223 ALA A N 1
ATOM 1749 C CA . ALA A 1 223 ? 5.501 23.936 -36.663 1.00 34.28 223 ALA A CA 1
ATOM 1750 C C . ALA A 1 223 ? 4.318 23.074 -36.198 1.00 34.28 223 ALA A C 1
ATOM 1752 O O . ALA A 1 223 ? 4.516 21.976 -35.690 1.00 34.28 223 ALA A O 1
ATOM 1753 N N . ASN A 1 224 ? 3.092 23.562 -36.403 1.00 36.34 224 ASN A N 1
ATOM 1754 C CA . ASN A 1 224 ? 1.809 22.877 -36.155 1.00 36.34 224 ASN A CA 1
ATOM 1755 C C . ASN A 1 224 ? 1.198 23.051 -34.750 1.00 36.34 224 ASN A C 1
ATOM 1757 O O . ASN A 1 224 ? 0.695 22.110 -34.137 1.00 36.34 224 ASN A O 1
ATOM 1761 N N . ALA A 1 225 ? 1.158 24.293 -34.266 1.00 37.91 225 ALA A N 1
ATOM 1762 C CA . ALA A 1 225 ? 0.323 24.697 -33.139 1.00 37.91 225 ALA A CA 1
ATOM 1763 C C . ALA A 1 225 ? -1.040 25.217 -33.627 1.00 37.91 225 ALA A C 1
ATOM 1765 O O . ALA A 1 225 ? -1.202 26.418 -33.803 1.00 37.91 225 ALA A O 1
ATOM 1766 N N . THR A 1 226 ? -2.028 24.336 -33.818 1.00 40.44 226 THR A N 1
ATOM 1767 C CA . THR A 1 226 ? -3.444 24.773 -33.860 1.00 40.44 226 THR A CA 1
ATOM 1768 C C . THR A 1 226 ? -4.452 23.798 -33.243 1.00 40.44 226 THR A C 1
ATOM 1770 O O . THR A 1 226 ? -5.481 24.268 -32.777 1.00 40.44 226 THR A O 1
ATOM 1773 N N . ASN A 1 227 ? -4.173 22.490 -33.104 1.00 40.34 227 ASN A N 1
ATOM 1774 C CA . ASN A 1 227 ? -5.209 21.532 -32.654 1.00 40.34 227 ASN A CA 1
ATOM 1775 C C . ASN A 1 227 ? -4.904 20.721 -31.376 1.00 40.34 227 ASN A C 1
ATOM 1777 O O . ASN A 1 227 ? -5.778 20.006 -30.893 1.00 40.34 227 ASN A O 1
ATOM 1781 N N . THR A 1 228 ? -3.716 20.835 -30.773 1.00 40.72 228 THR A N 1
ATOM 1782 C CA . THR A 1 228 ? -3.319 20.024 -29.595 1.00 40.72 228 THR A CA 1
ATOM 1783 C C . THR A 1 228 ? -3.474 20.738 -28.249 1.00 40.72 228 THR A C 1
ATOM 1785 O O . THR A 1 228 ? -3.494 20.094 -27.200 1.00 40.72 228 THR A O 1
ATOM 1788 N N . VAL A 1 229 ? -3.650 22.063 -28.250 1.00 38.16 229 VAL A N 1
ATOM 1789 C CA . VAL A 1 229 ? -3.745 22.858 -27.013 1.00 38.16 229 VAL A CA 1
ATOM 1790 C C . VAL A 1 229 ? -5.117 22.695 -26.344 1.00 38.16 229 VAL A C 1
ATOM 1792 O O . VAL A 1 229 ? -5.196 22.640 -25.119 1.00 38.16 229 VAL A O 1
ATOM 1795 N N . ALA A 1 230 ? -6.188 22.491 -27.120 1.00 37.16 230 ALA A N 1
ATOM 1796 C CA . ALA A 1 230 ? -7.552 22.349 -26.599 1.00 37.16 230 ALA A CA 1
ATOM 1797 C C . ALA A 1 230 ? -7.796 21.031 -25.828 1.00 37.16 230 ALA A C 1
ATOM 1799 O O . ALA A 1 230 ? -8.625 20.989 -24.917 1.00 37.16 230 ALA A O 1
ATOM 1800 N N . SER A 1 231 ? -7.064 19.953 -26.138 1.00 37.97 231 SER A N 1
ATOM 1801 C CA . SER A 1 231 ? -7.142 18.682 -25.396 1.00 37.97 231 SER A CA 1
ATOM 1802 C C . SER A 1 231 ? -6.297 18.670 -24.119 1.00 37.97 231 SER A C 1
ATOM 1804 O O . SER A 1 231 ? -6.593 17.903 -23.201 1.00 37.97 231 SER A O 1
ATOM 1806 N N . LEU A 1 232 ? -5.275 19.529 -24.040 1.00 40.56 232 LEU A N 1
ATOM 1807 C CA . LEU A 1 232 ? -4.364 19.620 -22.895 1.00 40.56 232 LEU A CA 1
ATOM 1808 C C . LEU A 1 232 ? -4.943 20.491 -21.769 1.00 40.56 232 LEU A C 1
ATOM 1810 O O . LEU A 1 232 ? -4.894 20.094 -20.608 1.00 40.56 232 LEU A O 1
ATOM 1814 N N . THR A 1 233 ? -5.611 21.608 -22.083 1.00 34.38 233 THR A N 1
ATOM 1815 C CA . THR A 1 233 ? -6.259 22.451 -21.053 1.00 34.38 233 THR A CA 1
ATOM 1816 C C . THR A 1 233 ? -7.536 21.828 -20.485 1.00 34.38 233 THR A C 1
ATOM 1818 O O . THR A 1 233 ? -7.887 22.071 -19.331 1.00 34.38 233 THR A O 1
ATOM 1821 N N . LYS A 1 234 ? -8.224 20.959 -21.240 1.00 36.81 234 LYS A N 1
ATOM 1822 C CA . LYS A 1 234 ? -9.466 20.310 -20.779 1.00 36.81 234 LYS A CA 1
ATOM 1823 C C . LYS A 1 234 ? -9.225 19.163 -19.785 1.00 36.81 234 LYS A C 1
ATOM 1825 O O . LYS A 1 234 ? -10.140 18.812 -19.042 1.00 36.81 234 LYS A O 1
ATOM 1830 N N . ARG A 1 235 ? -8.005 18.607 -19.731 1.00 41.53 235 ARG A N 1
ATOM 1831 C CA . ARG A 1 235 ? -7.606 17.566 -18.761 1.00 41.53 235 ARG A CA 1
ATOM 1832 C C . ARG A 1 235 ? -7.032 18.131 -17.455 1.00 41.53 235 ARG A C 1
ATOM 1834 O O . ARG A 1 235 ? -7.004 17.413 -16.463 1.00 41.53 235 ARG A O 1
ATOM 1841 N N . LEU A 1 236 ? -6.668 19.415 -17.431 1.00 37.91 236 LEU A N 1
ATOM 1842 C CA . LEU A 1 236 ? -6.021 20.079 -16.291 1.00 37.91 236 LEU A CA 1
ATOM 1843 C C . LEU A 1 236 ? -6.986 20.853 -15.368 1.00 37.91 236 LEU A C 1
ATOM 1845 O O . LEU A 1 236 ? -6.592 21.257 -14.282 1.00 37.91 236 LEU A O 1
ATOM 1849 N N . VAL A 1 237 ? -8.261 21.037 -15.744 1.00 38.59 237 VAL A N 1
ATOM 1850 C CA . VAL A 1 237 ? -9.172 21.972 -15.035 1.00 38.59 237 VAL A CA 1
ATOM 1851 C C . VAL A 1 237 ? -10.424 21.307 -14.427 1.00 38.59 237 VAL A C 1
ATOM 1853 O O . VAL A 1 237 ? -11.284 21.991 -13.880 1.00 38.59 237 VAL A O 1
ATOM 1856 N N . LYS A 1 238 ? -10.563 19.970 -14.441 1.00 40.69 238 LYS A N 1
ATOM 1857 C CA . LYS A 1 238 ? -11.823 19.332 -13.989 1.00 40.69 238 LYS A CA 1
ATOM 1858 C C . LYS A 1 238 ? -11.723 18.124 -13.047 1.00 40.69 238 LYS A C 1
ATOM 1860 O O . LYS A 1 238 ? -12.643 17.313 -13.043 1.00 40.69 238 LYS A O 1
ATOM 1865 N N . GLY A 1 239 ? -10.673 18.006 -12.223 1.00 38.44 239 GLY A N 1
ATOM 1866 C CA . GLY A 1 239 ? -10.586 16.857 -11.299 1.00 38.44 239 GLY A CA 1
ATOM 1867 C C . GLY A 1 239 ? -9.770 16.954 -10.004 1.00 38.44 239 GLY A C 1
ATOM 1868 O O . GLY A 1 239 ? -9.982 16.115 -9.138 1.00 38.44 239 GLY A O 1
ATOM 1869 N N . ARG A 1 240 ? -8.875 17.930 -9.797 1.00 43.34 240 ARG A N 1
ATOM 1870 C CA . ARG A 1 240 ? -7.968 17.919 -8.623 1.00 43.34 240 ARG A CA 1
ATOM 1871 C C . ARG A 1 240 ? -8.113 19.134 -7.703 1.00 43.34 240 ARG A C 1
ATOM 1873 O O . ARG A 1 240 ? -7.136 19.757 -7.323 1.00 43.34 240 ARG A O 1
ATOM 1880 N N . LYS A 1 241 ? -9.348 19.443 -7.303 1.00 38.03 241 LYS A N 1
ATOM 1881 C CA . LYS A 1 241 ? -9.651 20.431 -6.248 1.00 38.03 241 LYS A CA 1
ATOM 1882 C C . LYS A 1 241 ? -9.739 19.824 -4.833 1.00 38.03 241 LYS A C 1
ATOM 1884 O O . LYS A 1 241 ? -10.380 20.408 -3.974 1.00 38.03 241 LYS A O 1
ATOM 1889 N N . GLY A 1 242 ? -9.171 18.638 -4.590 1.00 45.34 242 GLY A N 1
ATOM 1890 C CA . GLY A 1 242 ? -9.479 17.900 -3.356 1.00 45.34 242 GLY A CA 1
ATOM 1891 C C . GLY A 1 242 ? -8.431 16.922 -2.843 1.00 45.34 242 GLY A C 1
ATOM 1892 O O . GLY A 1 242 ? -8.792 16.043 -2.071 1.00 45.34 242 GLY A O 1
ATOM 1893 N N . VAL A 1 243 ? -7.166 17.023 -3.256 1.00 52.03 243 VAL A N 1
ATOM 1894 C CA . VAL A 1 243 ? -6.100 16.254 -2.592 1.00 52.03 243 VAL A CA 1
ATOM 1895 C C . VAL A 1 243 ? -5.038 17.224 -2.094 1.00 52.03 243 VAL A C 1
ATOM 1897 O O . VAL A 1 243 ? -3.985 17.382 -2.696 1.00 52.03 243 VAL A O 1
ATOM 1900 N N . GLU A 1 244 ? -5.362 17.903 -0.993 1.00 57.56 244 GLU A N 1
ATOM 1901 C CA . GLU A 1 244 ? -4.401 18.677 -0.189 1.00 57.56 244 GLU A CA 1
ATOM 1902 C C . GLU A 1 244 ? -3.544 17.767 0.711 1.00 57.56 244 GLU A C 1
ATOM 1904 O O . GLU A 1 244 ? -2.620 18.229 1.374 1.00 57.56 244 GLU A O 1
ATOM 1909 N N . ASN A 1 245 ? -3.828 16.460 0.739 1.00 76.31 245 ASN A N 1
ATOM 1910 C CA . ASN A 1 245 ? -3.118 15.512 1.581 1.00 76.31 245 ASN A CA 1
ATOM 1911 C C . ASN A 1 245 ? -1.882 14.939 0.868 1.00 76.31 245 ASN A C 1
ATOM 1913 O O . ASN A 1 245 ? -1.999 14.149 -0.072 1.00 76.31 245 ASN A O 1
ATOM 1917 N N . ILE A 1 246 ? -0.700 15.306 1.370 1.00 82.38 246 ILE A N 1
ATOM 1918 C CA . ILE A 1 246 ? 0.602 14.831 0.884 1.00 82.38 246 ILE A CA 1
ATOM 1919 C C . ILE A 1 246 ? 0.794 13.314 1.018 1.00 82.38 246 ILE A C 1
ATOM 1921 O O . ILE A 1 246 ? 1.600 12.747 0.294 1.00 82.38 246 ILE A O 1
ATOM 1925 N N . TYR A 1 247 ? 0.023 12.652 1.884 1.00 85.94 247 TYR A N 1
ATOM 1926 C CA . TYR A 1 247 ? 0.119 11.215 2.152 1.00 85.94 247 TYR A CA 1
ATOM 1927 C C . TYR A 1 247 ? -0.721 10.352 1.191 1.00 85.94 247 TYR A C 1
ATOM 1929 O O . TYR A 1 247 ? -0.642 9.128 1.240 1.00 85.94 247 TYR A O 1
ATOM 1937 N N . THR A 1 248 ? -1.554 10.956 0.333 1.00 86.62 248 THR A N 1
ATOM 1938 C CA . THR A 1 248 ? -2.516 10.228 -0.523 1.00 86.62 248 THR A CA 1
ATOM 1939 C C . THR A 1 248 ? -2.633 10.835 -1.926 1.00 86.62 248 THR A C 1
ATOM 1941 O O . THR A 1 248 ? -3.740 11.093 -2.403 1.00 86.62 248 THR A O 1
ATOM 1944 N N . GLN A 1 249 ? -1.504 11.144 -2.566 1.00 87.38 249 GLN A N 1
ATOM 1945 C CA . GLN A 1 249 ? -1.454 11.773 -3.894 1.00 87.38 249 GLN A CA 1
ATOM 1946 C C . GLN A 1 249 ? -1.563 10.763 -5.043 1.00 87.38 249 GLN A C 1
ATOM 1948 O O . GLN A 1 249 ? -2.161 11.084 -6.080 1.00 87.38 249 GLN A O 1
ATOM 1953 N N . HIS A 1 250 ? -0.983 9.575 -4.851 1.00 90.69 250 HIS A N 1
ATOM 1954 C CA . HIS A 1 250 ? -1.028 8.451 -5.779 1.00 90.69 250 HIS A CA 1
ATOM 1955 C C . HIS A 1 250 ? -2.474 8.040 -6.082 1.00 90.69 250 HIS A C 1
ATOM 1957 O O . HIS A 1 250 ? -3.360 8.097 -5.227 1.00 90.69 250 HIS A O 1
ATOM 1963 N N . GLU A 1 251 ? -2.705 7.637 -7.329 1.00 89.81 251 GLU A N 1
ATOM 1964 C CA . GLU A 1 251 ? -3.960 7.049 -7.770 1.00 89.81 251 GLU A CA 1
ATOM 1965 C C . GLU A 1 251 ? -3.646 5.797 -8.600 1.00 89.81 251 GLU A C 1
ATOM 1967 O O . GLU A 1 251 ? -2.875 5.899 -9.558 1.00 89.81 251 GLU A O 1
ATOM 1972 N N . PRO A 1 252 ? -4.233 4.632 -8.269 1.00 93.62 252 PRO A N 1
ATOM 1973 C CA . PRO A 1 252 ? -3.951 3.391 -8.980 1.00 93.62 252 PRO A CA 1
ATOM 1974 C C . PRO A 1 252 ? -4.279 3.446 -10.479 1.00 93.62 252 PRO A C 1
ATOM 1976 O O . PRO A 1 252 ? -5.310 3.986 -10.892 1.00 93.62 252 PRO A O 1
ATOM 1979 N N . LEU A 1 253 ? -3.448 2.780 -11.288 1.00 91.75 253 LEU A N 1
ATOM 1980 C CA . LEU A 1 253 ? -3.538 2.749 -12.756 1.00 91.75 253 LEU A CA 1
ATOM 1981 C C . LEU A 1 253 ? -4.915 2.323 -13.291 1.00 91.75 253 LEU A C 1
ATOM 1983 O O . LEU A 1 253 ? -5.369 2.825 -14.322 1.00 91.75 253 LEU A O 1
ATOM 1987 N N . ILE A 1 254 ? -5.600 1.420 -12.581 1.00 93.44 254 ILE A N 1
ATOM 1988 C CA . ILE A 1 254 ? -6.950 0.944 -12.918 1.00 93.44 254 ILE A CA 1
ATOM 1989 C C . ILE A 1 254 ? -7.942 2.096 -13.125 1.00 93.44 254 ILE A C 1
ATOM 1991 O O . ILE A 1 254 ? -8.861 1.981 -13.934 1.00 93.44 254 ILE A O 1
ATOM 1995 N N . ILE A 1 255 ? -7.755 3.231 -12.449 1.00 93.12 255 ILE A N 1
ATOM 1996 C CA . ILE A 1 255 ? -8.661 4.369 -12.581 1.00 93.12 255 ILE A CA 1
ATOM 1997 C C . ILE A 1 255 ? -8.512 5.054 -13.936 1.00 93.12 255 ILE A C 1
ATOM 1999 O O . ILE A 1 255 ? -9.520 5.454 -14.521 1.00 93.12 255 ILE A O 1
ATOM 2003 N N . ASP A 1 256 ? -7.299 5.154 -14.476 1.00 90.44 256 ASP A N 1
ATOM 2004 C CA . ASP A 1 256 ? -7.094 5.692 -15.822 1.00 90.44 256 ASP A CA 1
ATOM 2005 C C . ASP A 1 256 ? -7.729 4.775 -16.876 1.00 90.44 256 ASP A C 1
ATOM 2007 O O . ASP A 1 256 ? -8.442 5.256 -17.760 1.00 90.44 256 ASP A O 1
ATOM 2011 N N . VAL A 1 257 ? -7.580 3.456 -16.715 1.00 91.81 257 VAL A N 1
ATOM 2012 C CA . VAL A 1 257 ? -8.222 2.451 -17.579 1.00 91.81 257 VAL A CA 1
ATOM 2013 C C . VAL A 1 257 ? -9.748 2.570 -17.522 1.00 91.81 257 VAL A C 1
ATOM 2015 O O . VAL A 1 257 ? -10.410 2.646 -18.557 1.00 91.81 257 VAL A O 1
ATOM 2018 N N . LEU A 1 258 ? -10.325 2.644 -16.319 1.00 92.19 258 LEU A N 1
ATOM 2019 C CA . LEU A 1 258 ? -11.771 2.756 -16.128 1.00 92.19 258 LEU A CA 1
ATOM 2020 C C . LEU A 1 258 ? -12.334 4.087 -16.633 1.00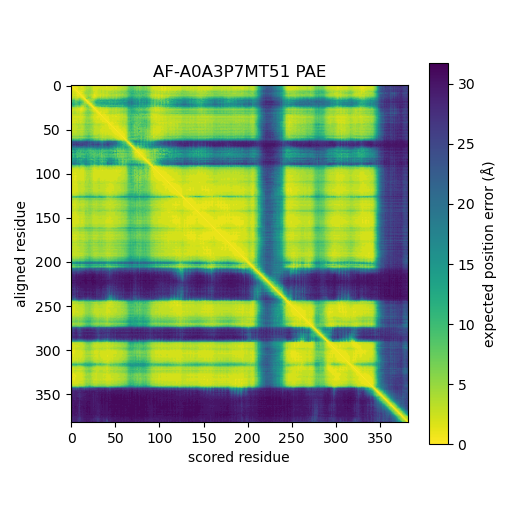 92.19 258 LEU A C 1
ATOM 2022 O O . LEU A 1 258 ? -13.427 4.111 -17.195 1.00 92.19 258 LEU A O 1
ATOM 2026 N N . ARG A 1 259 ? -11.610 5.201 -16.483 1.00 90.94 259 ARG A N 1
ATOM 2027 C CA . ARG A 1 259 ? -12.022 6.496 -17.050 1.00 90.94 259 ARG A CA 1
ATOM 2028 C C . ARG A 1 259 ? -12.081 6.448 -18.566 1.00 90.94 259 ARG A C 1
ATOM 2030 O O . ARG A 1 259 ? -13.045 6.955 -19.140 1.00 90.94 259 ARG A O 1
ATOM 2037 N N . ASP A 1 260 ? -11.064 5.874 -19.201 1.00 88.56 260 ASP A N 1
ATOM 2038 C CA . ASP A 1 260 ? -11.035 5.737 -20.652 1.00 88.56 260 ASP A CA 1
ATOM 2039 C C . ASP A 1 260 ? -12.139 4.780 -21.121 1.00 88.56 260 ASP A C 1
ATOM 2041 O O . ASP A 1 260 ? -12.825 5.092 -22.093 1.00 88.56 260 ASP A O 1
ATOM 2045 N N . LEU A 1 261 ? -12.421 3.702 -20.380 1.00 89.62 261 LEU A N 1
ATOM 2046 C CA . LEU A 1 261 ? -13.559 2.814 -20.644 1.00 89.62 261 LEU A CA 1
ATOM 2047 C C . LEU A 1 261 ? -14.905 3.552 -20.570 1.00 89.62 261 LEU A C 1
ATOM 2049 O O . LEU A 1 261 ? -15.679 3.513 -21.522 1.00 89.62 261 LEU A O 1
ATOM 2053 N N . ILE A 1 262 ? -15.179 4.258 -19.467 1.00 87.31 262 ILE A N 1
ATOM 2054 C CA . ILE A 1 262 ? -16.443 4.988 -19.244 1.00 87.31 262 ILE A CA 1
ATOM 2055 C C . ILE A 1 262 ? -16.660 6.064 -20.318 1.00 87.31 262 ILE A C 1
ATOM 2057 O O . ILE A 1 262 ? -17.793 6.354 -20.699 1.00 87.31 262 ILE A O 1
ATOM 2061 N N . ARG A 1 263 ? -15.576 6.658 -20.829 1.00 86.94 263 ARG A N 1
ATOM 2062 C CA . ARG A 1 263 ? -15.612 7.677 -21.889 1.00 86.94 263 ARG A CA 1
ATOM 2063 C C . ARG A 1 263 ? -15.652 7.099 -23.306 1.00 86.94 263 ARG A C 1
ATOM 2065 O O . ARG A 1 263 ? -15.713 7.889 -24.246 1.00 86.94 263 ARG A O 1
ATOM 2072 N N . GLY A 1 264 ? -15.565 5.778 -23.475 1.00 84.94 264 GLY A N 1
ATOM 2073 C CA . GLY A 1 264 ? -15.430 5.143 -24.790 1.00 84.94 264 GLY A CA 1
ATOM 2074 C C . GLY A 1 264 ? -14.117 5.493 -25.504 1.00 84.94 264 GLY A C 1
ATOM 2075 O O . GLY A 1 264 ? -14.067 5.532 -26.726 1.00 84.94 264 GLY A O 1
ATOM 2076 N N . GLN A 1 265 ? -13.065 5.815 -24.746 1.00 87.88 265 GLN A N 1
ATOM 2077 C CA . GLN A 1 265 ? -11.728 6.183 -25.235 1.00 87.88 265 GLN A CA 1
ATOM 2078 C C . GLN A 1 265 ? -10.687 5.076 -25.014 1.00 87.88 265 GLN A C 1
ATOM 2080 O O . GLN A 1 265 ? -9.509 5.271 -25.324 1.00 87.88 265 GLN A O 1
ATOM 2085 N N . LEU A 1 266 ? -11.101 3.926 -24.475 1.00 87.12 266 LEU A N 1
ATOM 2086 C CA . LEU A 1 266 ? -10.210 2.795 -24.263 1.00 87.12 266 LEU A CA 1
ATOM 2087 C C . LEU A 1 266 ? -9.785 2.208 -25.612 1.00 87.12 266 LEU A C 1
ATOM 2089 O O . LEU A 1 266 ? -10.615 1.836 -26.435 1.00 87.12 266 LEU A O 1
ATOM 2093 N N . LYS A 1 267 ? -8.475 2.151 -25.847 1.00 86.25 267 LYS A N 1
ATOM 2094 C CA . LYS A 1 267 ? -7.925 1.698 -27.127 1.00 86.25 267 LYS A CA 1
ATOM 2095 C C . LYS A 1 267 ? -8.035 0.184 -27.263 1.00 86.25 267 LYS A C 1
ATOM 2097 O O . LYS A 1 267 ? -7.424 -0.542 -26.479 1.00 86.25 267 LYS A O 1
ATOM 2102 N N . GLU A 1 268 ? -8.665 -0.272 -28.341 1.00 84.81 268 GLU A N 1
ATOM 2103 C CA . GLU A 1 268 ? -8.751 -1.699 -28.687 1.00 84.81 268 GLU A CA 1
ATOM 2104 C C . GLU A 1 268 ? -7.376 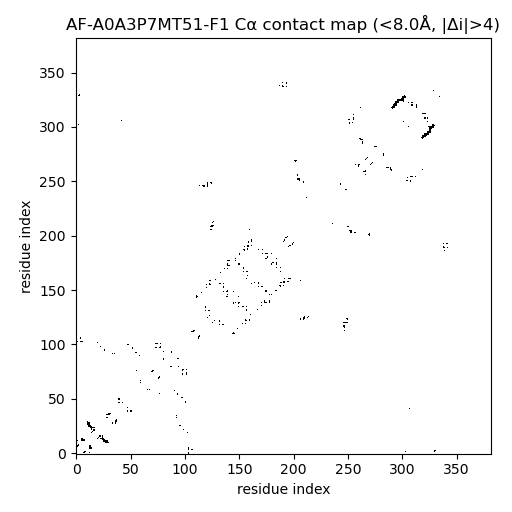-2.350 -28.896 1.00 84.81 268 GLU A C 1
ATOM 2106 O O . GLU A 1 268 ? -7.194 -3.526 -28.608 1.00 84.81 268 GLU A O 1
ATOM 2111 N N . SER A 1 269 ? -6.361 -1.579 -29.303 1.00 87.50 269 SER A N 1
ATOM 2112 C CA . SER A 1 269 ? -4.990 -2.091 -29.431 1.00 87.50 269 SER A CA 1
ATOM 2113 C C . SER A 1 269 ? -4.364 -2.520 -28.097 1.00 87.50 269 SER A C 1
ATOM 2115 O O . SER A 1 269 ? -3.395 -3.272 -28.092 1.00 87.50 269 SER A O 1
ATOM 2117 N N . SER A 1 270 ? -4.861 -1.993 -26.972 1.00 85.81 270 SER A N 1
ATOM 2118 C CA . SER A 1 270 ? -4.427 -2.368 -25.616 1.00 85.81 270 SER A CA 1
ATOM 2119 C C . SER A 1 270 ? -5.446 -3.270 -24.917 1.00 85.81 270 SER A C 1
ATOM 2121 O O . SER A 1 270 ? -5.054 -4.105 -24.110 1.00 85.81 270 SER A O 1
ATOM 2123 N N . PHE A 1 271 ? -6.732 -3.111 -25.238 1.00 88.62 271 PHE A N 1
ATOM 2124 C CA . PHE A 1 271 ? -7.849 -3.865 -24.672 1.00 88.62 271 PHE A CA 1
ATOM 2125 C C . PHE A 1 271 ? -8.766 -4.353 -25.803 1.00 88.62 271 PHE A C 1
ATOM 2127 O O . PHE A 1 271 ? -9.786 -3.716 -26.073 1.00 88.62 271 PHE A O 1
ATOM 2134 N N . PRO A 1 272 ? -8.393 -5.434 -26.511 1.00 87.44 272 PRO A N 1
ATOM 2135 C CA . PRO A 1 272 ? -9.176 -5.934 -27.632 1.00 87.44 272 PRO A CA 1
ATOM 2136 C C . PRO A 1 272 ? -10.532 -6.455 -27.157 1.00 87.44 272 PRO A C 1
ATOM 2138 O O . PRO A 1 272 ? -10.636 -7.107 -26.115 1.00 87.44 272 PRO A O 1
ATOM 2141 N N . ILE A 1 273 ? -11.572 -6.182 -27.942 1.00 84.12 273 ILE A N 1
ATOM 2142 C CA . ILE A 1 273 ? -12.903 -6.734 -27.704 1.00 84.12 273 ILE A CA 1
ATOM 2143 C C . ILE A 1 273 ? -12.894 -8.176 -28.207 1.00 84.12 273 ILE A C 1
ATOM 2145 O O . ILE A 1 273 ? -12.658 -8.430 -29.385 1.00 84.12 273 ILE A O 1
ATOM 2149 N N . LEU A 1 274 ? -13.140 -9.122 -27.305 1.00 83.19 274 LEU A N 1
ATOM 2150 C CA . LEU A 1 274 ? -13.381 -10.509 -27.679 1.00 83.19 274 LEU A CA 1
ATOM 2151 C C . LEU A 1 274 ? -14.863 -10.652 -28.027 1.00 83.19 274 LEU A C 1
ATOM 2153 O O . LEU A 1 274 ? -15.725 -10.311 -27.214 1.00 83.19 274 LEU A O 1
ATOM 2157 N N . GLU A 1 275 ? -15.161 -11.137 -29.231 1.00 70.00 275 GLU A N 1
ATOM 2158 C CA . GLU A 1 275 ? -16.528 -11.493 -29.600 1.00 70.00 275 GLU A CA 1
ATOM 2159 C C . GLU A 1 275 ? -17.036 -12.566 -28.631 1.00 70.00 275 GLU A C 1
ATOM 2161 O O . GLU A 1 275 ? -16.361 -13.562 -28.354 1.00 70.00 275 GLU A O 1
ATOM 2166 N N . CYS A 1 276 ? -18.210 -12.335 -28.044 1.00 60.84 276 CYS A N 1
ATOM 2167 C CA . CYS A 1 276 ? -18.832 -13.340 -27.198 1.00 60.84 276 CYS A CA 1
ATOM 2168 C C . CYS A 1 276 ? -19.166 -14.567 -28.055 1.00 60.84 276 CYS A C 1
ATOM 2170 O O . CYS A 1 276 ? -19.698 -14.415 -29.152 1.00 60.84 276 CYS A O 1
ATOM 2172 N N . ALA A 1 277 ? -18.886 -15.768 -27.539 1.00 52.50 277 ALA A N 1
ATOM 2173 C CA . ALA A 1 277 ? -19.276 -17.017 -28.188 1.00 52.50 277 ALA A CA 1
ATOM 2174 C C . ALA A 1 277 ? -20.770 -17.001 -28.562 1.00 52.50 277 ALA A C 1
ATOM 2176 O O . ALA A 1 277 ? -21.591 -16.464 -27.808 1.00 52.50 277 ALA A O 1
ATOM 2177 N N . ASP A 1 278 ? -21.087 -17.585 -29.722 1.00 47.47 278 ASP A N 1
ATOM 2178 C CA . ASP A 1 278 ? -22.418 -17.649 -30.332 1.00 47.47 278 ASP A CA 1
ATOM 2179 C C . ASP A 1 278 ? -23.525 -17.865 -29.284 1.00 47.47 278 ASP A C 1
ATOM 2181 O O . ASP A 1 278 ? -23.665 -18.939 -28.697 1.00 47.47 278 ASP A O 1
ATOM 2185 N N . GLY A 1 279 ? -24.296 -16.808 -29.013 1.00 52.41 279 GLY A N 1
ATOM 2186 C CA . GLY A 1 279 ? -25.348 -16.805 -27.989 1.00 52.41 279 GLY A CA 1
ATOM 2187 C C . GLY A 1 279 ? -25.608 -15.436 -27.357 1.00 52.41 279 GLY A C 1
ATOM 2188 O O . GLY A 1 279 ? -26.736 -15.148 -26.963 1.00 52.41 279 GLY A O 1
ATOM 2189 N N . PHE A 1 280 ? -24.608 -14.552 -27.334 1.00 51.06 280 PHE A N 1
ATOM 2190 C CA . PHE A 1 280 ? -24.767 -13.141 -26.960 1.00 51.06 280 PHE A CA 1
ATOM 2191 C C . PHE A 1 280 ? -24.772 -12.263 -28.220 1.00 51.06 280 PHE A C 1
ATOM 2193 O O . PHE A 1 280 ? -23.798 -11.584 -28.526 1.00 51.06 280 PHE A O 1
ATOM 2200 N N . ASN A 1 281 ? -25.893 -12.257 -28.950 1.00 46.91 281 ASN A N 1
ATOM 2201 C CA . ASN A 1 281 ? -26.099 -11.512 -30.210 1.00 46.91 281 ASN A CA 1
ATOM 2202 C C . ASN A 1 281 ? -26.084 -9.970 -30.080 1.00 46.91 281 ASN A C 1
ATOM 2204 O O . ASN A 1 281 ? -26.632 -9.257 -30.918 1.00 46.91 281 ASN A O 1
ATOM 2208 N N . SER A 1 282 ? -25.484 -9.423 -29.030 1.00 50.06 282 SER A N 1
ATOM 2209 C CA . SER A 1 282 ? -25.420 -7.984 -28.808 1.00 50.06 282 SER A CA 1
ATOM 2210 C C . SER A 1 282 ? -24.273 -7.648 -27.863 1.00 50.06 282 SER A C 1
ATOM 2212 O O . SER A 1 282 ? -24.497 -7.324 -26.697 1.00 50.06 282 SER A O 1
ATOM 2214 N N . CYS A 1 283 ? -23.035 -7.704 -28.356 1.00 48.06 283 CYS A N 1
ATOM 2215 C CA . CYS A 1 283 ? -22.011 -6.836 -27.787 1.00 48.06 283 CYS A CA 1
ATOM 2216 C C . CYS A 1 283 ? -22.367 -5.406 -28.235 1.00 48.06 283 CYS A C 1
ATOM 2218 O O . CYS A 1 283 ? -22.429 -5.159 -29.443 1.00 48.06 283 CYS A O 1
ATOM 2220 N N . PRO A 1 284 ? -22.725 -4.482 -27.324 1.00 51.28 284 PRO A N 1
ATOM 2221 C CA . PRO A 1 284 ? -23.141 -3.145 -27.717 1.00 51.28 284 PRO A CA 1
ATOM 2222 C C . PRO A 1 284 ? -21.985 -2.452 -28.439 1.00 51.28 284 PRO A C 1
ATOM 2224 O O . PRO A 1 284 ? -20.956 -2.150 -27.838 1.00 51.28 284 PRO A O 1
ATOM 2227 N N . GLN A 1 285 ? -22.164 -2.190 -29.735 1.00 52.88 285 GLN A N 1
ATOM 2228 C CA . GLN A 1 285 ? -21.231 -1.388 -30.517 1.00 52.88 285 GLN A CA 1
ATOM 2229 C C . GLN A 1 285 ? -21.096 -0.001 -29.876 1.00 52.88 285 GLN A C 1
ATOM 2231 O O . GLN A 1 285 ? -22.055 0.769 -29.881 1.00 52.88 285 GLN A O 1
ATOM 2236 N N . SER A 1 286 ? -19.931 0.239 -29.265 1.00 51.78 286 SER A N 1
ATOM 2237 C CA . SER A 1 286 ? -19.240 1.470 -28.819 1.00 51.78 286 SER A CA 1
ATOM 2238 C C . SER A 1 286 ? -19.997 2.798 -28.557 1.00 51.78 286 SER A C 1
ATOM 2240 O O . SER A 1 286 ? -19.365 3.852 -28.511 1.00 51.78 286 SER A O 1
ATOM 2242 N N . SER A 1 287 ? -21.317 2.814 -28.384 1.00 49.91 287 SER A N 1
ATOM 2243 C CA . SER A 1 287 ? -22.133 4.045 -28.396 1.00 49.91 287 SER A CA 1
ATOM 2244 C C . SER A 1 287 ? -23.151 4.147 -27.258 1.00 49.91 287 SER A C 1
ATOM 2246 O O . SER A 1 287 ? -23.698 5.221 -27.016 1.00 49.91 287 SER A O 1
ATOM 2248 N N . SER A 1 288 ? -23.371 3.068 -26.504 1.00 55.84 288 SER A N 1
ATOM 2249 C CA . SER A 1 288 ? -24.148 3.097 -25.262 1.00 55.84 288 SER A CA 1
ATOM 2250 C C . SER A 1 288 ? -23.195 3.299 -24.089 1.00 55.84 288 SER A C 1
ATOM 2252 O O . SER A 1 288 ? -22.281 2.498 -23.919 1.00 55.84 288 SER A O 1
ATOM 2254 N N . SER A 1 289 ? -23.420 4.321 -23.253 1.00 63.47 289 SER A N 1
ATOM 2255 C CA . SER A 1 289 ? -22.636 4.526 -22.027 1.00 63.47 289 SER A CA 1
ATOM 2256 C C . SER A 1 289 ? -22.574 3.221 -21.229 1.00 63.47 289 SER A C 1
ATOM 2258 O O . SER A 1 289 ? -23.625 2.672 -20.883 1.00 63.47 289 SER A O 1
ATOM 2260 N N . THR A 1 290 ? -21.377 2.708 -20.957 1.00 65.06 290 THR A N 1
ATOM 2261 C CA . THR A 1 290 ? -21.200 1.465 -20.203 1.00 65.06 290 THR A CA 1
ATOM 2262 C C . THR A 1 290 ? -21.799 1.624 -18.809 1.00 65.06 290 THR A C 1
ATOM 2264 O O . THR A 1 290 ? -21.282 2.383 -17.996 1.00 65.06 290 THR A O 1
ATOM 2267 N N . LYS A 1 291 ? -22.918 0.941 -18.540 1.00 79.81 291 LYS A N 1
ATOM 2268 C CA . LYS A 1 291 ? -23.641 1.071 -17.262 1.00 79.81 291 LYS A CA 1
ATOM 2269 C C . LYS A 1 291 ? -23.104 0.138 -16.187 1.00 79.81 291 LYS A C 1
ATOM 2271 O O . LYS A 1 291 ? -23.065 0.520 -15.029 1.00 79.81 291 LYS A O 1
ATOM 2276 N N . ASN A 1 292 ? -22.683 -1.067 -16.567 1.00 89.94 292 ASN A N 1
ATOM 2277 C CA . ASN A 1 292 ? -22.199 -2.090 -15.645 1.00 89.94 292 ASN A CA 1
ATOM 2278 C C . ASN A 1 292 ? -20.841 -2.598 -16.123 1.00 89.94 292 ASN A C 1
ATOM 2280 O O . ASN A 1 292 ? -20.712 -3.014 -17.273 1.00 89.94 292 ASN A O 1
ATOM 2284 N N . VAL A 1 293 ? -19.847 -2.565 -15.243 1.00 92.38 293 VAL A N 1
ATOM 2285 C CA . VAL A 1 293 ? -18.478 -3.011 -15.510 1.00 92.38 293 VAL A CA 1
ATOM 2286 C C . VAL A 1 293 ? -18.091 -4.032 -14.452 1.00 92.38 293 VAL A C 1
ATOM 2288 O O . VAL A 1 293 ? -18.220 -3.768 -13.259 1.00 92.38 293 VAL A O 1
ATOM 2291 N N . ILE A 1 294 ? -17.586 -5.184 -14.879 1.00 95.12 294 ILE A N 1
ATOM 2292 C CA . ILE A 1 294 ? -16.920 -6.137 -13.991 1.00 95.12 294 ILE A CA 1
ATOM 2293 C C . ILE A 1 294 ? -15.434 -6.082 -14.323 1.00 95.12 294 ILE A C 1
ATOM 2295 O O . ILE A 1 294 ? -15.050 -6.298 -15.471 1.00 95.12 294 ILE A O 1
ATOM 2299 N N . VAL A 1 295 ? -14.609 -5.776 -13.327 1.00 96.25 295 VAL A N 1
ATOM 2300 C CA . VAL A 1 295 ? -13.151 -5.814 -13.435 1.00 96.25 295 VAL A CA 1
ATOM 2301 C C . VAL A 1 295 ? -12.651 -6.998 -12.634 1.00 96.25 295 VAL A C 1
ATOM 2303 O O . VAL A 1 295 ? -13.002 -7.133 -11.465 1.00 96.25 295 VAL A O 1
ATOM 2306 N N . PHE A 1 296 ? -11.818 -7.835 -13.243 1.00 97.56 296 PHE A N 1
ATOM 2307 C CA . PHE A 1 296 ? -11.170 -8.939 -12.550 1.00 97.56 296 PHE A CA 1
ATOM 2308 C C . PHE A 1 296 ? -9.650 -8.820 -12.677 1.00 97.56 296 PHE A C 1
ATOM 2310 O O . PHE A 1 296 ? -9.125 -8.900 -13.787 1.00 97.56 296 PHE A O 1
ATOM 2317 N N . ILE A 1 297 ? -8.950 -8.616 -11.557 1.00 97.19 297 ILE A N 1
ATOM 2318 C CA . ILE A 1 297 ? -7.484 -8.514 -11.532 1.00 97.19 297 ILE A CA 1
ATOM 2319 C C . ILE A 1 297 ? -6.869 -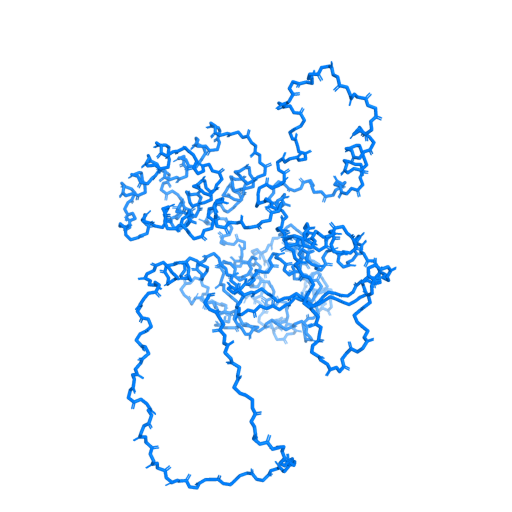9.882 -11.220 1.00 97.19 297 ILE A C 1
ATOM 2321 O O . ILE A 1 297 ? -7.024 -10.430 -10.124 1.00 97.19 297 ILE A O 1
ATOM 2325 N N . ILE A 1 298 ? -6.169 -10.434 -12.210 1.00 95.50 298 ILE A N 1
ATOM 2326 C CA . ILE A 1 298 ? -5.378 -11.662 -12.079 1.00 95.50 298 ILE A CA 1
ATOM 2327 C C . ILE A 1 298 ? -4.049 -11.310 -11.398 1.00 95.50 298 ILE A C 1
ATOM 2329 O O . ILE A 1 298 ? -3.418 -10.330 -11.783 1.00 95.50 298 ILE A O 1
ATOM 2333 N N . GLY A 1 299 ? -3.635 -12.100 -10.405 1.00 93.81 299 GLY A N 1
ATOM 2334 C CA . GLY A 1 299 ? -2.477 -11.786 -9.548 1.00 93.81 299 GLY A CA 1
ATOM 2335 C C . GLY A 1 299 ? -2.822 -10.873 -8.365 1.00 93.81 299 GLY A C 1
ATOM 2336 O O . GLY A 1 299 ? -1.955 -10.371 -7.665 1.00 93.81 299 GLY A O 1
ATOM 2337 N N . GLY A 1 300 ? -4.119 -10.648 -8.145 1.00 96.50 300 GLY A N 1
ATOM 2338 C CA . GLY A 1 300 ? -4.645 -9.964 -6.976 1.00 96.50 300 GLY A CA 1
ATOM 2339 C C . GLY A 1 300 ? -4.818 -8.453 -7.131 1.00 96.50 300 GLY A C 1
ATOM 2340 O O . GLY A 1 300 ? -4.349 -7.830 -8.073 1.00 96.50 300 GLY A O 1
ATOM 2341 N N . SER A 1 301 ? -5.566 -7.871 -6.198 1.00 97.62 301 SER A N 1
ATOM 2342 C CA . SER A 1 301 ? -5.892 -6.444 -6.125 1.00 97.62 301 SER A CA 1
ATOM 2343 C C . SER A 1 301 ? -5.589 -5.913 -4.726 1.00 97.62 301 SER A C 1
ATOM 2345 O O . SER A 1 301 ? -5.294 -6.678 -3.809 1.00 97.62 301 SER A O 1
ATOM 2347 N N . THR A 1 302 ? -5.663 -4.603 -4.532 1.00 97.69 302 THR A N 1
ATOM 2348 C CA . THR A 1 302 ? -5.428 -3.942 -3.249 1.00 97.69 302 THR A CA 1
ATOM 2349 C C . THR A 1 302 ? -6.679 -3.229 -2.739 1.00 97.69 302 THR A C 1
ATOM 2351 O O . THR A 1 302 ? -7.586 -2.850 -3.485 1.00 97.69 302 THR A O 1
ATOM 2354 N N . TYR A 1 303 ? -6.734 -2.981 -1.429 1.00 96.69 303 TYR A N 1
ATOM 2355 C CA . TYR A 1 303 ? -7.801 -2.146 -0.865 1.00 96.69 303 TYR A CA 1
ATOM 2356 C C . TYR A 1 303 ? -7.726 -0.685 -1.333 1.00 96.69 303 TYR A C 1
ATOM 2358 O O . TYR A 1 303 ? -8.741 0.008 -1.295 1.00 96.69 303 TYR A O 1
ATOM 2366 N N . GLU A 1 304 ? -6.560 -0.224 -1.797 1.00 96.25 304 GLU A N 1
ATOM 2367 C CA . GLU A 1 304 ? -6.422 1.087 -2.432 1.00 96.25 304 GLU A CA 1
ATOM 2368 C C . GLU A 1 304 ? -7.184 1.139 -3.761 1.00 96.25 304 GLU A C 1
ATOM 2370 O O . GLU A 1 304 ? -7.958 2.067 -3.983 1.00 96.25 304 GLU A O 1
ATOM 2375 N N . GLU A 1 305 ? -7.052 0.114 -4.607 1.00 97.25 305 GLU A N 1
ATOM 2376 C CA . GLU A 1 305 ? -7.810 0.002 -5.859 1.00 97.25 305 GLU A CA 1
ATOM 2377 C C . GLU A 1 305 ? -9.315 -0.094 -5.601 1.00 97.25 305 GLU A C 1
ATOM 2379 O O . GLU A 1 305 ? -10.092 0.617 -6.236 1.00 97.25 305 GLU A O 1
ATOM 2384 N N . SER A 1 306 ? -9.736 -0.901 -4.620 1.00 96.25 306 SER A N 1
ATOM 2385 C CA . SER A 1 306 ? -11.145 -0.978 -4.206 1.00 96.25 306 SER A CA 1
ATOM 2386 C C . SER A 1 306 ? -11.697 0.391 -3.789 1.00 96.25 306 SER A C 1
ATOM 2388 O O . SER A 1 306 ? -12.777 0.789 -4.231 1.00 96.25 306 SER A O 1
ATOM 2390 N N . PHE A 1 307 ? -10.945 1.145 -2.982 1.00 95.12 307 PHE A N 1
ATOM 2391 C CA . PHE A 1 307 ? -11.321 2.501 -2.586 1.00 95.12 307 PHE A CA 1
ATOM 2392 C C . PHE A 1 307 ? -11.366 3.466 -3.777 1.00 95.12 307 PHE A C 1
ATOM 2394 O O . PHE A 1 307 ? -12.296 4.267 -3.901 1.00 95.12 307 PHE A O 1
ATOM 2401 N N . ALA A 1 308 ? -10.384 3.393 -4.670 1.00 94.94 308 ALA A N 1
ATOM 2402 C CA . ALA A 1 308 ? -10.308 4.265 -5.829 1.00 94.94 308 ALA A CA 1
ATOM 2403 C C . ALA A 1 308 ? -11.476 4.012 -6.804 1.00 94.94 308 ALA A C 1
ATOM 2405 O O . ALA A 1 308 ? -12.067 4.964 -7.320 1.00 94.94 308 ALA A O 1
ATOM 2406 N N . VAL A 1 309 ? -11.883 2.750 -6.986 1.00 95.81 309 VAL A N 1
ATOM 2407 C CA . VAL A 1 309 ? -13.074 2.367 -7.765 1.00 95.81 309 VAL A CA 1
ATOM 2408 C C . VAL A 1 309 ? -14.355 2.909 -7.123 1.00 95.81 309 VAL A C 1
ATOM 2410 O O . VAL A 1 309 ? -15.176 3.508 -7.818 1.00 95.81 309 VAL A O 1
ATOM 2413 N N . GLU A 1 310 ? -14.511 2.790 -5.802 1.00 93.69 310 GLU A N 1
ATOM 2414 C CA . GLU A 1 310 ? -15.638 3.378 -5.059 1.00 93.69 310 GLU A CA 1
ATOM 2415 C C . GLU A 1 310 ? -15.715 4.904 -5.251 1.00 93.69 310 GLU A C 1
ATOM 2417 O O . GLU A 1 310 ? -16.787 5.469 -5.493 1.00 93.69 310 GLU A O 1
ATOM 2422 N N . LYS A 1 311 ? -14.568 5.591 -5.191 1.00 92.88 311 LYS A N 1
ATOM 2423 C CA . LYS A 1 311 ? -14.479 7.036 -5.433 1.00 92.88 311 LYS A CA 1
ATOM 2424 C C . LYS A 1 311 ? -14.867 7.393 -6.870 1.00 92.88 311 LYS A C 1
ATOM 2426 O O . LYS A 1 311 ? -15.596 8.365 -7.078 1.00 92.88 311 LYS A O 1
ATOM 2431 N N . LEU A 1 312 ? -14.425 6.602 -7.850 1.00 93.06 312 LEU A N 1
ATOM 2432 C CA . LEU A 1 312 ? -14.788 6.789 -9.252 1.00 93.06 312 LEU A CA 1
ATOM 2433 C C . LEU A 1 312 ? -16.300 6.628 -9.460 1.00 93.06 312 LEU A C 1
ATOM 2435 O O . LEU A 1 312 ? -16.906 7.514 -10.062 1.00 93.06 312 LEU A O 1
ATOM 2439 N N . MET A 1 313 ? -16.916 5.578 -8.905 1.00 92.62 313 MET A N 1
ATOM 2440 C CA . MET A 1 313 ? -18.366 5.346 -8.992 1.00 92.62 313 MET A CA 1
ATOM 2441 C C . MET A 1 313 ? -19.177 6.523 -8.438 1.00 92.62 313 MET A C 1
ATOM 2443 O O . MET A 1 313 ? -20.123 6.976 -9.079 1.00 92.62 313 MET A O 1
ATOM 2447 N N . LYS A 1 314 ? -18.765 7.100 -7.301 1.00 91.62 314 LYS A N 1
ATOM 2448 C CA . LYS A 1 314 ? -19.414 8.301 -6.735 1.00 91.62 314 LYS A CA 1
ATOM 2449 C C . LYS A 1 314 ? -19.341 9.518 -7.660 1.00 91.62 314 LYS A C 1
ATOM 2451 O O . LYS A 1 314 ? -20.233 10.360 -7.634 1.00 91.62 314 LYS A O 1
ATOM 2456 N N . SER A 1 315 ? -18.288 9.616 -8.470 1.00 88.38 315 SER A N 1
ATOM 2457 C CA . SER A 1 315 ? -18.091 10.709 -9.432 1.00 88.38 315 SER A CA 1
ATOM 2458 C C . SER A 1 315 ? -18.709 10.457 -10.817 1.00 88.38 315 SER A C 1
ATOM 2460 O O . SER A 1 315 ? -18.780 11.384 -11.625 1.00 88.38 315 SER A O 1
ATOM 2462 N N . ALA A 1 316 ? -19.161 9.230 -11.094 1.00 87.62 316 ALA A N 1
ATOM 2463 C CA . ALA A 1 316 ? -19.683 8.790 -12.387 1.00 87.62 316 ALA A CA 1
ATOM 2464 C C . ALA A 1 316 ? -21.088 8.172 -12.225 1.00 87.62 316 ALA A C 1
ATOM 2466 O O . ALA A 1 316 ? -21.246 6.949 -12.304 1.00 87.62 316 ALA A O 1
ATOM 2467 N N . PRO A 1 317 ? -22.128 8.998 -11.987 1.00 84.25 317 PRO A N 1
ATOM 2468 C CA . PRO A 1 317 ? -23.482 8.498 -11.777 1.00 84.25 317 PRO A CA 1
ATOM 2469 C C . PRO A 1 317 ? -23.973 7.701 -12.993 1.00 84.25 317 PRO A C 1
ATOM 2471 O O . PRO A 1 317 ? -23.779 8.104 -14.139 1.00 84.25 317 PRO A O 1
ATOM 2474 N N . GLY A 1 318 ? -24.625 6.566 -12.734 1.00 85.62 318 GLY A N 1
ATOM 2475 C CA . GLY A 1 318 ? -25.127 5.657 -13.771 1.00 85.62 318 GLY A CA 1
ATOM 2476 C C . GLY A 1 318 ? -24.141 4.572 -14.214 1.00 85.62 318 GLY A C 1
ATOM 2477 O O . GLY A 1 318 ? -24.516 3.746 -15.044 1.00 85.62 318 GLY A O 1
ATOM 2478 N N . THR A 1 319 ? -22.924 4.549 -13.655 1.00 89.31 319 THR A N 1
ATOM 2479 C CA . THR A 1 319 ? -21.965 3.447 -13.818 1.00 89.31 319 THR A CA 1
ATOM 2480 C C . THR A 1 319 ? -21.850 2.651 -12.518 1.00 89.31 319 THR A C 1
ATOM 2482 O O . THR A 1 319 ? -21.567 3.213 -11.462 1.00 89.31 319 THR A O 1
ATOM 2485 N N . THR A 1 320 ? -22.024 1.337 -12.592 1.00 94.00 320 THR A N 1
ATOM 2486 C CA . THR A 1 320 ? -21.765 0.387 -11.509 1.00 94.00 320 THR A CA 1
ATOM 2487 C C . THR A 1 320 ? -20.542 -0.444 -11.862 1.00 94.00 320 THR A C 1
ATOM 2489 O O . THR A 1 320 ? -20.466 -1.014 -12.949 1.00 94.00 320 THR A O 1
ATOM 2492 N N . ILE A 1 321 ? -19.577 -0.507 -10.947 1.00 95.62 321 ILE A N 1
ATOM 2493 C CA . ILE A 1 321 ? -18.314 -1.218 -11.141 1.00 95.62 321 ILE A CA 1
ATOM 2494 C C . ILE A 1 321 ? -18.166 -2.259 -10.034 1.00 95.62 321 ILE A C 1
ATOM 2496 O O . ILE A 1 321 ? -18.172 -1.920 -8.852 1.00 95.62 321 ILE A O 1
ATOM 2500 N N . LEU A 1 322 ? -18.018 -3.523 -10.419 1.00 96.19 322 LEU A N 1
ATOM 2501 C CA . LEU A 1 322 ? -17.674 -4.614 -9.516 1.00 96.19 322 LEU A CA 1
ATOM 2502 C C . LEU A 1 322 ? -16.203 -4.977 -9.719 1.00 96.19 322 LEU A C 1
ATOM 2504 O O . LEU A 1 322 ? -15.826 -5.430 -10.797 1.00 96.19 322 LEU A O 1
ATOM 2508 N N . LEU A 1 323 ? -15.388 -4.785 -8.683 1.00 97.56 323 LEU A N 1
ATOM 2509 C CA . LEU A 1 323 ? -13.991 -5.209 -8.662 1.00 97.56 323 LEU A CA 1
ATOM 2510 C C . LEU A 1 323 ? -13.880 -6.583 -7.995 1.00 97.56 323 LEU A C 1
ATOM 2512 O O . LEU A 1 323 ? -14.284 -6.752 -6.845 1.00 97.56 323 LEU A O 1
ATOM 2516 N N . GLY A 1 324 ? -13.317 -7.541 -8.718 1.00 97.44 324 GLY A N 1
ATOM 2517 C CA . GLY A 1 324 ? -12.892 -8.839 -8.215 1.00 97.44 324 GLY A CA 1
ATOM 2518 C C . GLY A 1 324 ? -11.411 -9.076 -8.495 1.00 97.44 324 GLY A C 1
ATOM 2519 O O . GLY A 1 324 ? -10.795 -8.401 -9.321 1.00 97.44 324 GLY A O 1
ATOM 2520 N N . SER A 1 325 ? -10.833 -10.049 -7.806 1.00 97.69 325 SER A N 1
ATOM 2521 C CA . SER A 1 325 ? -9.442 -10.445 -7.997 1.00 97.69 325 SER A CA 1
ATOM 2522 C C . SER A 1 325 ? -9.205 -11.872 -7.511 1.00 97.69 325 SER A C 1
ATOM 2524 O O . SER A 1 325 ? -10.049 -12.456 -6.828 1.00 97.69 325 SER A O 1
ATOM 2526 N N . THR A 1 326 ? -8.047 -12.439 -7.848 1.00 96.50 326 THR A N 1
ATOM 2527 C CA . THR A 1 326 ? -7.610 -13.744 -7.319 1.00 96.50 326 THR A CA 1
ATOM 2528 C C . THR A 1 326 ? -7.240 -13.686 -5.836 1.00 96.50 326 THR A C 1
ATOM 2530 O O . THR A 1 326 ? -7.400 -14.672 -5.119 1.00 96.50 326 THR A O 1
ATOM 2533 N N . PHE A 1 327 ? -6.754 -12.535 -5.368 1.00 96.31 327 PHE A N 1
ATOM 2534 C CA . PHE A 1 327 ? -6.313 -12.307 -3.994 1.00 96.31 327 PHE A CA 1
ATOM 2535 C C . PHE A 1 327 ? -6.413 -10.815 -3.627 1.00 96.31 327 PHE A C 1
ATOM 2537 O O . PHE A 1 327 ? -6.446 -9.957 -4.510 1.00 96.31 327 PHE A O 1
ATOM 2544 N N . MET A 1 328 ? -6.469 -10.488 -2.333 1.00 96.19 328 MET A N 1
ATOM 2545 C CA . MET A 1 328 ? -6.360 -9.108 -1.841 1.00 96.19 328 MET A CA 1
ATOM 2546 C C . MET A 1 328 ? -5.011 -8.926 -1.155 1.00 96.19 328 MET A C 1
ATOM 2548 O O . MET A 1 328 ? -4.816 -9.452 -0.061 1.00 96.19 328 MET A O 1
ATOM 2552 N N . HIS A 1 329 ? -4.090 -8.219 -1.807 1.00 97.56 329 HIS A N 1
ATOM 2553 C CA . HIS A 1 329 ? -2.722 -8.046 -1.338 1.00 97.56 329 HIS A CA 1
ATOM 2554 C C . HIS A 1 329 ? -2.542 -6.839 -0.415 1.00 97.56 329 HIS A C 1
ATOM 2556 O O . HIS A 1 329 ? -3.114 -5.761 -0.602 1.00 97.56 329 HIS A O 1
ATOM 2562 N N . ASN A 1 330 ? -1.640 -7.042 0.539 1.00 97.00 330 ASN A N 1
ATOM 2563 C CA . ASN A 1 330 ? -0.805 -6.021 1.161 1.00 97.00 330 ASN A CA 1
ATOM 2564 C C . ASN A 1 330 ? 0.622 -6.115 0.595 1.00 97.00 330 ASN A C 1
ATOM 2566 O O . ASN A 1 330 ? 0.933 -7.053 -0.147 1.00 97.00 330 ASN A O 1
ATOM 2570 N N . SER A 1 331 ? 1.511 -5.195 0.975 1.00 96.00 331 SER A N 1
ATOM 2571 C CA . SER A 1 331 ? 2.887 -5.187 0.454 1.00 96.00 331 SER A CA 1
ATOM 2572 C C . SER A 1 331 ? 3.618 -6.515 0.690 1.00 96.00 331 SER A C 1
ATOM 2574 O O . SER A 1 331 ? 4.304 -7.015 -0.196 1.00 96.00 331 SER A O 1
ATOM 2576 N N . GLU A 1 332 ? 3.457 -7.128 1.866 1.00 95.50 332 GLU A N 1
ATOM 2577 C CA . GLU A 1 332 ? 4.154 -8.372 2.212 1.00 95.50 332 GLU A CA 1
ATOM 2578 C C . GLU A 1 332 ? 3.703 -9.556 1.344 1.00 95.50 332 GLU A C 1
ATOM 2580 O O . GLU A 1 332 ? 4.530 -10.276 0.783 1.00 95.50 332 GLU A O 1
ATOM 2585 N N . SER A 1 333 ? 2.391 -9.766 1.225 1.00 96.62 333 SER A N 1
ATOM 2586 C CA . SER A 1 333 ? 1.830 -10.850 0.410 1.00 96.62 333 SER A CA 1
ATOM 2587 C C . SER A 1 333 ? 2.117 -10.657 -1.077 1.00 96.62 333 SER A C 1
ATOM 2589 O O . SER A 1 333 ? 2.399 -11.641 -1.753 1.00 96.62 333 SER A O 1
ATOM 2591 N N . PHE A 1 334 ? 2.120 -9.416 -1.570 1.00 97.12 334 PHE A N 1
ATOM 2592 C CA . PHE A 1 334 ? 2.521 -9.120 -2.944 1.00 97.12 334 PHE A CA 1
ATOM 2593 C C . PHE A 1 334 ? 3.984 -9.505 -3.196 1.00 97.12 334 PHE A C 1
ATOM 2595 O O . PHE A 1 334 ? 4.286 -10.201 -4.160 1.00 97.12 334 PHE A O 1
ATOM 2602 N N . LEU A 1 335 ? 4.908 -9.147 -2.296 1.00 96.00 335 LEU A N 1
ATOM 2603 C CA . LEU A 1 335 ? 6.316 -9.530 -2.448 1.00 96.00 335 LEU A CA 1
ATOM 2604 C C . LEU A 1 335 ? 6.543 -11.044 -2.342 1.00 96.00 335 LEU A C 1
ATOM 2606 O O . LEU A 1 335 ? 7.489 -11.559 -2.935 1.00 96.00 335 LEU A O 1
ATOM 2610 N N . LYS A 1 336 ? 5.703 -11.778 -1.603 1.00 94.94 336 LYS A N 1
ATOM 2611 C CA . LYS A 1 336 ? 5.728 -13.252 -1.614 1.00 94.94 336 LYS A CA 1
ATOM 2612 C C . LYS A 1 336 ? 5.315 -13.806 -2.977 1.00 94.94 336 LYS A C 1
ATOM 2614 O O . LYS A 1 336 ? 5.971 -14.720 -3.468 1.00 94.94 336 LYS A O 1
ATOM 2619 N N . GLU A 1 337 ? 4.290 -13.233 -3.602 1.00 94.50 337 GLU A N 1
ATOM 2620 C CA . GLU A 1 337 ? 3.869 -13.617 -4.952 1.00 94.50 337 GLU A CA 1
ATOM 2621 C C . GLU A 1 337 ? 4.944 -13.308 -5.997 1.00 94.50 337 GLU A C 1
ATOM 2623 O O . GLU A 1 337 ? 5.272 -14.175 -6.800 1.00 94.50 337 GLU A O 1
ATOM 2628 N N . VAL A 1 338 ? 5.580 -12.134 -5.929 1.00 94.19 338 VAL A N 1
ATOM 2629 C CA . VAL A 1 338 ? 6.696 -11.783 -6.824 1.00 94.19 338 VAL A CA 1
ATOM 2630 C C . VAL A 1 338 ? 7.852 -12.777 -6.684 1.00 94.19 338 VAL A C 1
ATOM 2632 O O . VAL A 1 338 ? 8.385 -13.230 -7.696 1.00 94.19 338 VAL A O 1
ATOM 2635 N N . ARG A 1 339 ? 8.223 -13.166 -5.452 1.00 93.94 339 ARG A N 1
ATOM 2636 C CA . ARG A 1 339 ? 9.241 -14.213 -5.238 1.00 93.94 339 ARG A CA 1
ATOM 2637 C C . ARG A 1 339 ? 8.827 -15.522 -5.903 1.00 93.94 339 ARG A C 1
ATOM 2639 O O . ARG A 1 339 ? 9.629 -16.099 -6.624 1.00 93.94 339 ARG A O 1
ATOM 2646 N N . ALA A 1 340 ? 7.589 -15.968 -5.695 1.00 92.56 340 ALA A N 1
ATOM 2647 C CA . ALA A 1 340 ? 7.095 -17.220 -6.264 1.00 92.56 340 ALA A CA 1
ATOM 2648 C C . ALA A 1 340 ? 7.058 -17.196 -7.803 1.00 92.56 340 ALA A C 1
ATOM 2650 O O . ALA A 1 340 ? 7.483 -18.158 -8.435 1.00 92.56 340 ALA A O 1
ATOM 2651 N N . ALA A 1 341 ? 6.609 -16.089 -8.400 1.00 90.69 341 ALA A N 1
ATOM 2652 C CA . ALA A 1 341 ? 6.520 -15.923 -9.850 1.00 90.69 341 ALA A CA 1
ATOM 2653 C C . ALA A 1 341 ? 7.897 -15.912 -10.532 1.00 90.69 341 ALA A C 1
ATOM 2655 O O . ALA A 1 341 ? 8.038 -16.390 -11.654 1.00 90.69 341 ALA A O 1
ATOM 2656 N N . ILE A 1 342 ? 8.914 -15.369 -9.858 1.00 88.00 342 ILE A N 1
ATOM 2657 C CA . ILE A 1 342 ? 10.284 -15.302 -10.384 1.00 88.00 342 ILE A CA 1
ATOM 2658 C C . ILE A 1 342 ? 11.070 -16.580 -10.080 1.00 88.00 342 ILE A C 1
ATOM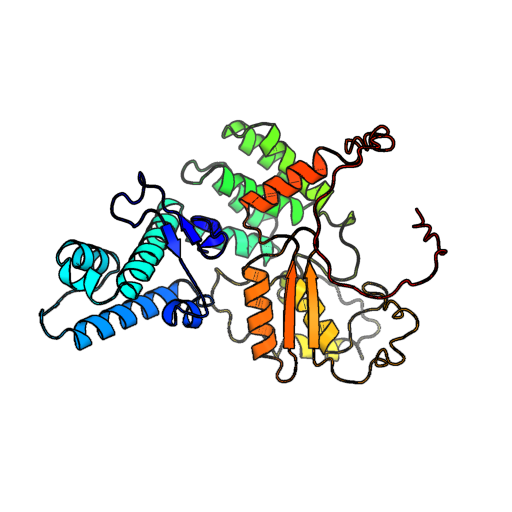 2660 O O . ILE A 1 342 ? 11.932 -16.961 -10.869 1.00 88.00 342 ILE A O 1
ATOM 2664 N N . ALA A 1 343 ? 10.761 -17.264 -8.974 1.00 81.62 343 ALA A N 1
ATOM 2665 C CA . ALA A 1 343 ? 11.438 -18.491 -8.583 1.00 81.62 343 ALA A CA 1
ATOM 2666 C C . ALA A 1 343 ? 11.291 -19.611 -9.624 1.00 81.62 343 ALA A C 1
ATOM 2668 O O . ALA A 1 343 ? 12.185 -20.448 -9.666 1.00 81.62 343 ALA A O 1
ATOM 2669 N N . ASN A 1 344 ? 10.238 -19.619 -10.466 1.00 60.56 344 ASN A N 1
ATOM 2670 C CA . ASN A 1 344 ? 10.071 -20.598 -11.549 1.00 60.56 344 ASN A CA 1
ATOM 2671 C C . ASN A 1 344 ? 9.077 -20.200 -12.662 1.00 60.56 344 ASN A C 1
ATOM 2673 O O . ASN A 1 344 ? 7.875 -20.130 -12.407 1.00 60.56 344 ASN A O 1
ATOM 2677 N N . PRO A 1 345 ? 9.530 -20.128 -13.927 1.00 52.97 345 PRO A N 1
ATOM 2678 C CA . PRO A 1 345 ? 8.676 -20.359 -15.095 1.00 52.97 345 PRO A CA 1
ATOM 2679 C C . PRO A 1 345 ? 8.468 -21.857 -15.410 1.00 52.97 345 PRO A C 1
ATOM 2681 O O . PRO A 1 345 ? 7.445 -22.205 -15.990 1.00 52.97 345 PRO A O 1
ATOM 2684 N N . ASP A 1 346 ? 9.401 -22.736 -15.005 1.00 48.03 346 ASP A N 1
ATOM 2685 C CA . ASP A 1 346 ? 9.518 -24.115 -15.527 1.00 48.03 346 ASP A CA 1
ATOM 2686 C C . ASP A 1 346 ? 9.419 -25.248 -14.474 1.00 48.03 346 ASP A C 1
ATOM 2688 O O . ASP A 1 346 ? 9.593 -26.411 -14.824 1.00 48.03 346 ASP A O 1
ATOM 2692 N N . SER A 1 347 ? 9.114 -24.977 -13.196 1.00 42.59 347 SER A N 1
ATOM 2693 C CA . SER A 1 347 ? 8.996 -26.039 -12.164 1.00 42.59 347 SER A CA 1
ATOM 2694 C C . SER A 1 347 ? 7.568 -26.444 -11.800 1.00 42.59 347 SER A C 1
ATOM 2696 O O . SER A 1 347 ? 7.346 -27.028 -10.733 1.00 42.59 347 SER A O 1
ATOM 2698 N N . VAL A 1 348 ? 6.573 -26.126 -12.624 1.00 40.16 348 VAL A N 1
ATOM 2699 C CA . VAL A 1 348 ? 5.336 -26.900 -12.530 1.00 40.16 348 VAL A CA 1
ATOM 2700 C C . VAL A 1 348 ? 5.655 -28.238 -13.179 1.00 40.16 348 VAL A C 1
ATOM 2702 O O . VAL A 1 348 ? 5.455 -28.414 -14.378 1.00 40.16 348 VAL A O 1
ATOM 2705 N N . ASP A 1 349 ? 6.195 -29.162 -12.382 1.00 33.50 349 ASP A N 1
ATOM 2706 C CA . ASP A 1 349 ? 6.140 -30.586 -12.681 1.00 33.50 349 ASP A CA 1
ATOM 2707 C C . ASP A 1 349 ? 4.658 -30.921 -12.869 1.00 33.50 349 ASP A C 1
ATOM 2709 O O . ASP A 1 349 ? 3.902 -31.150 -11.922 1.00 33.50 349 ASP A O 1
ATOM 2713 N N . VAL A 1 350 ? 4.209 -30.879 -14.121 1.00 42.19 350 VAL A N 1
ATOM 2714 C CA . VAL A 1 350 ? 3.004 -31.581 -14.527 1.00 42.19 350 VAL A CA 1
ATOM 2715 C C . VAL A 1 350 ? 3.374 -33.046 -14.409 1.00 42.19 350 VAL A C 1
ATOM 2717 O O . VAL A 1 350 ? 3.945 -33.619 -15.331 1.00 42.19 350 VAL A O 1
ATOM 2720 N N . ASP A 1 351 ? 3.101 -33.616 -13.240 1.00 32.16 351 ASP A N 1
ATOM 2721 C CA . ASP A 1 351 ? 3.232 -35.040 -12.981 1.00 32.16 351 ASP A CA 1
ATOM 2722 C C . ASP A 1 351 ? 2.484 -35.812 -14.090 1.00 32.16 351 ASP A C 1
ATOM 2724 O O . ASP A 1 351 ? 1.245 -35.744 -14.167 1.00 32.16 351 ASP A O 1
ATOM 2728 N N . PRO A 1 352 ? 3.192 -36.505 -15.005 1.00 38.56 352 PRO A N 1
ATOM 2729 C CA . PRO A 1 352 ? 2.555 -37.164 -16.135 1.00 38.56 352 PRO A CA 1
ATOM 2730 C C . PRO A 1 352 ? 1.832 -38.456 -15.710 1.00 38.56 352 PRO A C 1
ATOM 2732 O O . PRO A 1 352 ? 1.149 -39.074 -16.531 1.00 38.56 352 PRO A O 1
ATOM 2735 N N . GLU A 1 353 ? 1.908 -38.858 -14.434 1.00 34.75 353 GLU A N 1
ATOM 2736 C CA . GLU A 1 353 ? 1.364 -40.131 -13.943 1.00 34.75 353 GLU A CA 1
ATOM 2737 C C . GLU A 1 353 ? 0.014 -40.049 -13.208 1.00 34.75 353 GLU A C 1
ATOM 2739 O O . GLU A 1 353 ? -0.475 -41.052 -12.685 1.00 34.75 353 GLU A O 1
ATOM 2744 N N . SER A 1 354 ? -0.699 -38.921 -13.247 1.00 36.91 354 SER A N 1
ATOM 2745 C CA . SER A 1 354 ? -2.078 -38.878 -12.715 1.00 36.91 354 SER A CA 1
ATOM 2746 C C . SER A 1 354 ? -3.145 -39.481 -13.652 1.00 36.91 354 SER A C 1
ATOM 2748 O O . SER A 1 354 ? -4.323 -39.557 -13.297 1.00 36.91 354 SER A O 1
ATOM 2750 N N . SER A 1 355 ? -2.756 -39.994 -14.825 1.00 35.56 355 SER A N 1
ATOM 2751 C CA . SER A 1 355 ? -3.679 -40.532 -15.836 1.00 35.56 355 SER A CA 1
ATOM 2752 C C . SER A 1 355 ? -4.129 -41.990 -15.627 1.00 35.56 355 SER A C 1
ATOM 2754 O O . SER A 1 355 ? -4.870 -42.506 -16.459 1.00 35.56 355 SER A O 1
ATOM 2756 N N . ASN A 1 356 ? -3.770 -42.662 -14.522 1.00 35.91 356 ASN A N 1
ATOM 2757 C CA . ASN A 1 356 ? -4.117 -44.082 -14.324 1.00 35.91 356 ASN A CA 1
ATOM 2758 C C . ASN A 1 356 ? -4.461 -44.498 -12.877 1.00 35.91 356 ASN A C 1
ATOM 2760 O O . ASN A 1 356 ? -3.986 -45.516 -12.375 1.00 35.91 356 ASN A O 1
ATOM 2764 N N . ARG A 1 357 ? -5.376 -43.787 -12.202 1.00 33.31 357 ARG A N 1
ATOM 2765 C CA . ARG A 1 357 ? -6.078 -44.350 -11.027 1.00 33.31 357 ARG A CA 1
ATOM 2766 C C . ARG A 1 357 ? -7.564 -44.563 -11.291 1.00 33.31 357 ARG A C 1
ATOM 2768 O O . ARG A 1 357 ? -8.425 -43.761 -10.952 1.00 33.31 357 ARG A O 1
ATOM 2775 N N . ASN A 1 358 ? -7.840 -45.731 -11.864 1.00 39.53 358 ASN A N 1
ATOM 2776 C CA . ASN A 1 358 ? -9.130 -46.402 -11.792 1.00 39.53 358 ASN A CA 1
ATOM 2777 C C . ASN A 1 358 ? -9.379 -46.840 -10.335 1.00 39.53 358 ASN A C 1
ATOM 2779 O O . ASN A 1 358 ? -8.924 -47.903 -9.921 1.00 39.53 358 ASN A O 1
ATOM 2783 N N . THR A 1 359 ? -10.129 -46.062 -9.557 1.00 32.34 359 THR A N 1
ATOM 2784 C CA . THR A 1 359 ? -10.773 -46.570 -8.335 1.00 32.34 359 THR A CA 1
ATOM 2785 C C . THR A 1 359 ? -12.235 -46.159 -8.310 1.00 32.34 359 THR A C 1
ATOM 2787 O O . THR A 1 359 ? -12.590 -45.032 -7.976 1.00 32.34 359 THR A O 1
ATOM 2790 N N . ARG A 1 360 ? -13.089 -47.123 -8.671 1.00 34.72 360 ARG A N 1
ATOM 2791 C CA . ARG A 1 360 ? -14.514 -47.149 -8.331 1.00 34.72 360 ARG A CA 1
ATOM 2792 C C . ARG A 1 360 ? -14.661 -47.030 -6.810 1.00 34.72 360 ARG A C 1
ATOM 2794 O O . ARG A 1 360 ? -14.181 -47.898 -6.088 1.00 34.72 360 ARG A O 1
ATOM 2801 N N . GLY A 1 361 ? -15.374 -46.008 -6.348 1.00 30.42 361 GLY A N 1
ATOM 2802 C CA . GLY A 1 361 ? -15.777 -45.846 -4.952 1.00 30.42 361 GLY A CA 1
ATOM 2803 C C . GLY A 1 361 ? -16.976 -44.906 -4.857 1.00 30.42 361 GLY A C 1
ATOM 2804 O O . GLY A 1 361 ? -16.845 -43.710 -5.083 1.00 30.42 361 GLY A O 1
ATOM 2805 N N . ASN A 1 362 ? -18.148 -45.480 -4.593 1.00 31.72 362 ASN A N 1
ATOM 2806 C CA . ASN A 1 362 ? -19.446 -44.816 -4.462 1.00 31.72 362 ASN A CA 1
ATOM 2807 C C . ASN A 1 362 ? -19.470 -43.732 -3.374 1.00 31.72 362 ASN A C 1
ATOM 2809 O O . ASN A 1 362 ? -19.198 -44.054 -2.224 1.00 31.72 362 ASN A O 1
ATOM 2813 N N . PHE A 1 363 ? -20.006 -42.549 -3.695 1.00 28.88 363 PHE A N 1
ATOM 2814 C CA . PHE A 1 363 ? -20.943 -41.830 -2.819 1.00 28.88 363 PHE A CA 1
ATOM 2815 C C . PHE A 1 363 ? -22.010 -41.103 -3.665 1.00 28.88 363 PHE A C 1
ATOM 2817 O O . PHE A 1 363 ? -21.671 -40.555 -4.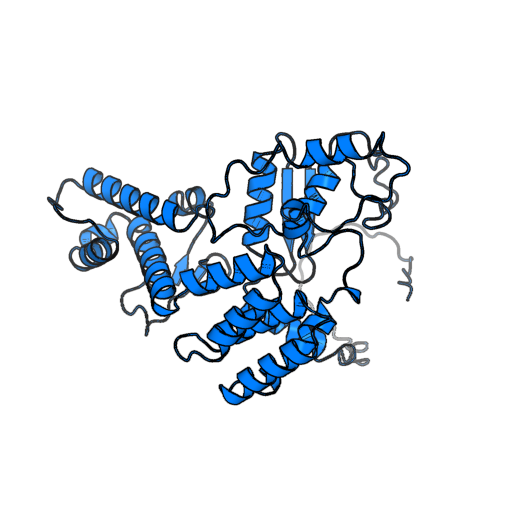716 1.00 28.88 363 PHE A O 1
ATOM 2824 N N . PRO A 1 364 ? -23.298 -41.122 -3.262 1.00 32.12 364 PRO A N 1
ATOM 2825 C CA . PRO A 1 364 ? -24.402 -40.633 -4.079 1.00 32.12 364 PRO A CA 1
ATOM 2826 C C . PRO A 1 364 ? -24.782 -39.197 -3.702 1.00 32.12 364 PRO A C 1
ATOM 2828 O O . PRO A 1 364 ? -25.098 -38.931 -2.548 1.00 32.12 364 PRO A O 1
ATOM 2831 N N . VAL A 1 365 ? -24.856 -38.293 -4.681 1.00 33.06 365 VAL A N 1
ATOM 2832 C CA . VAL A 1 365 ? -25.734 -37.114 -4.604 1.00 33.06 365 VAL A CA 1
ATOM 2833 C C . VAL A 1 365 ? -26.340 -36.883 -5.985 1.00 33.06 365 VAL A C 1
ATOM 2835 O O . VAL A 1 365 ? -25.696 -36.425 -6.924 1.00 33.06 365 VAL A O 1
ATOM 2838 N N . THR A 1 366 ? -27.602 -37.268 -6.105 1.00 32.53 366 THR A N 1
ATOM 2839 C CA . THR A 1 366 ? -28.502 -36.954 -7.211 1.00 32.53 366 THR A CA 1
ATOM 2840 C C . THR A 1 366 ? -28.844 -35.469 -7.226 1.00 32.53 366 THR A C 1
ATOM 2842 O O . THR A 1 366 ? -29.484 -34.987 -6.298 1.00 32.53 366 THR A O 1
ATOM 2845 N N . LEU A 1 367 ? -28.525 -34.784 -8.323 1.00 31.89 367 LEU A N 1
ATOM 2846 C CA . LEU A 1 367 ? -29.348 -33.710 -8.883 1.00 31.89 367 LEU A CA 1
ATOM 2847 C C . LEU A 1 367 ? -29.043 -33.622 -10.380 1.00 31.89 367 LEU A C 1
ATOM 2849 O O . LEU A 1 367 ? -27.923 -33.346 -10.799 1.00 31.89 367 LEU A O 1
ATOM 2853 N N . GLY A 1 368 ? -30.039 -34.001 -11.177 1.00 31.61 368 GLY A N 1
ATOM 2854 C CA . GLY A 1 368 ? -29.915 -34.170 -12.614 1.00 31.61 368 GLY A CA 1
ATOM 2855 C C . GLY A 1 368 ? -29.931 -32.849 -13.368 1.00 31.61 368 GLY A C 1
ATOM 2856 O O . GLY A 1 368 ? -30.784 -32.007 -13.120 1.00 31.61 368 GLY A O 1
ATOM 2857 N N . PHE A 1 369 ? -29.053 -32.750 -14.362 1.00 31.36 369 PHE A N 1
ATOM 2858 C CA . PHE A 1 369 ? -29.273 -31.969 -15.572 1.00 31.36 369 PHE A CA 1
ATOM 2859 C C . PHE A 1 369 ? -28.766 -32.768 -16.780 1.00 31.36 369 PHE A C 1
ATOM 2861 O O . PHE A 1 369 ? -27.859 -33.594 -16.678 1.00 31.36 369 PHE A O 1
ATOM 2868 N N . ALA A 1 370 ? -29.469 -32.596 -17.896 1.00 32.56 370 ALA A N 1
ATOM 2869 C CA . ALA A 1 370 ? -29.455 -33.449 -19.074 1.00 32.56 370 ALA A CA 1
ATOM 2870 C C . ALA A 1 370 ? -28.089 -33.552 -19.781 1.00 32.56 370 ALA A C 1
ATOM 2872 O O . ALA A 1 370 ? -27.293 -32.617 -19.804 1.00 32.56 370 ALA A O 1
ATOM 2873 N N . LYS A 1 371 ? -27.862 -34.710 -20.416 1.00 30.09 371 LYS A N 1
ATOM 2874 C CA . LYS A 1 371 ? -26.743 -34.990 -21.327 1.00 30.09 371 LYS A CA 1
ATOM 2875 C C . LYS A 1 371 ? -26.718 -33.990 -22.493 1.00 30.09 371 LYS A C 1
ATOM 2877 O O . LYS A 1 371 ? -27.668 -33.954 -23.270 1.00 30.09 371 LYS A O 1
ATOM 2882 N N . ALA A 1 372 ? -25.594 -33.301 -22.681 1.00 34.03 372 ALA A N 1
ATOM 2883 C CA . ALA A 1 372 ? -25.189 -32.722 -23.965 1.00 34.03 372 ALA A CA 1
ATOM 2884 C C . ALA A 1 372 ? -24.147 -33.646 -24.639 1.00 34.03 372 ALA A C 1
ATOM 2886 O O . ALA A 1 372 ? -23.379 -34.309 -23.929 1.00 34.03 372 ALA A O 1
ATOM 2887 N N . PRO A 1 373 ? -24.133 -33.773 -25.980 1.00 33.00 373 PRO A N 1
ATOM 2888 C CA . PRO A 1 373 ? -23.284 -34.736 -26.669 1.00 33.00 373 PRO A CA 1
ATOM 2889 C C . PRO A 1 373 ? -21.814 -34.300 -26.707 1.00 33.00 373 PRO A C 1
ATOM 2891 O O . PRO A 1 373 ? -21.477 -33.120 -26.753 1.00 33.00 373 PRO A O 1
ATOM 2894 N N . LYS A 1 374 ? -20.944 -35.313 -26.694 1.00 35.53 374 LYS A N 1
ATOM 2895 C CA . LYS A 1 374 ? -19.489 -35.226 -26.832 1.00 35.53 374 LYS A CA 1
ATOM 2896 C C . LYS A 1 374 ? -19.109 -34.711 -28.223 1.00 35.53 374 LYS A C 1
ATOM 2898 O O . LYS A 1 374 ? -19.588 -35.282 -29.195 1.00 35.53 374 LYS A O 1
ATOM 2903 N N . HIS A 1 375 ? -18.207 -33.730 -28.263 1.00 32.28 375 HIS A N 1
ATOM 2904 C CA . HIS A 1 375 ? -17.093 -33.528 -29.210 1.00 32.28 375 HIS A CA 1
ATOM 2905 C C . HIS A 1 375 ? -16.896 -32.045 -29.534 1.00 32.28 375 HIS A C 1
ATOM 2907 O O . HIS A 1 375 ? -17.455 -31.565 -30.510 1.00 32.28 375 HIS A O 1
ATOM 2913 N N . THR A 1 376 ? -15.999 -31.378 -28.802 1.00 29.25 376 THR A N 1
ATOM 2914 C CA . THR A 1 376 ? -15.133 -30.349 -29.399 1.00 29.25 376 THR A CA 1
ATOM 2915 C C . THR A 1 376 ? -13.865 -30.217 -28.559 1.00 29.25 376 THR A C 1
ATOM 2917 O O . THR A 1 376 ? -13.905 -29.800 -27.404 1.00 29.25 376 THR A O 1
ATOM 2920 N N . GLN A 1 377 ? -12.735 -30.643 -29.122 1.00 29.27 377 GLN A N 1
ATOM 2921 C CA . GLN A 1 377 ? -11.408 -30.332 -28.594 1.00 29.27 377 GLN A CA 1
ATOM 2922 C C . GLN A 1 377 ? -11.153 -28.838 -28.817 1.00 29.27 377 GLN A C 1
ATOM 2924 O O . GLN A 1 377 ? -11.190 -28.386 -29.958 1.00 29.27 377 GLN A O 1
ATOM 2929 N N . TYR A 1 378 ? -10.873 -28.082 -27.756 1.00 30.09 378 TYR A N 1
ATOM 2930 C CA . TYR A 1 378 ? -10.296 -26.745 -27.888 1.00 30.09 378 TYR A CA 1
ATOM 2931 C C . TYR A 1 378 ? -8.774 -26.853 -27.784 1.00 30.09 378 TYR A C 1
ATOM 2933 O O . TYR A 1 378 ? -8.235 -27.156 -26.721 1.00 30.09 378 TYR A O 1
ATOM 2941 N N . SER A 1 379 ? -8.084 -26.626 -28.903 1.00 28.98 379 SER A N 1
ATOM 2942 C CA . SER A 1 379 ? -6.645 -26.369 -28.919 1.00 28.98 379 SER A CA 1
ATOM 2943 C C . SER A 1 379 ? -6.389 -24.935 -28.451 1.00 28.98 379 SER A C 1
ATOM 2945 O O . SER A 1 379 ? -6.742 -23.984 -29.149 1.00 28.98 379 SER A O 1
ATOM 2947 N N . LEU A 1 380 ? -5.760 -24.776 -27.288 1.00 28.66 380 LEU A N 1
ATOM 2948 C CA . LEU A 1 380 ? -5.175 -23.501 -26.881 1.00 28.66 380 LEU A CA 1
ATOM 2949 C C . LEU A 1 380 ? -3.817 -23.382 -27.580 1.00 28.66 380 LEU A C 1
ATOM 2951 O O . LEU A 1 380 ? -2.935 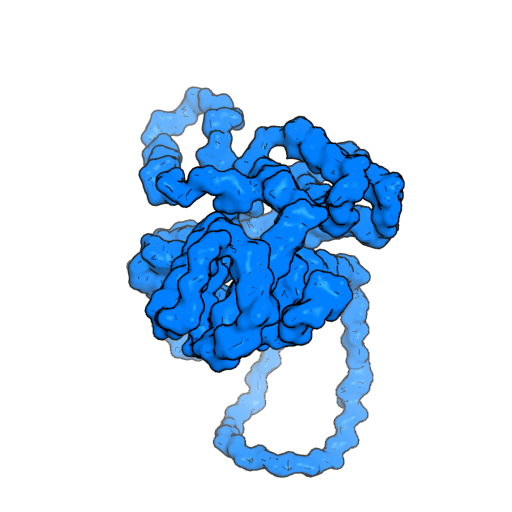-24.222 -27.395 1.00 28.66 380 LEU A O 1
ATOM 2955 N N . LEU A 1 381 ? -3.711 -22.393 -28.464 1.00 33.25 381 LEU A N 1
ATOM 2956 C CA . LEU A 1 381 ? -2.504 -22.089 -29.220 1.00 33.25 381 LEU A CA 1
ATOM 2957 C C . LEU A 1 381 ? -1.461 -21.392 -28.338 1.00 33.25 381 LEU A C 1
ATOM 2959 O O . LEU A 1 381 ? -1.799 -20.626 -27.435 1.00 33.25 381 LEU A O 1
ATOM 2963 N N . ARG A 1 382 ? -0.212 -21.735 -28.664 1.00 32.62 382 ARG A N 1
ATOM 2964 C CA . ARG A 1 382 ? 1.067 -21.186 -28.204 1.00 32.62 382 ARG A CA 1
ATOM 2965 C C . ARG A 1 382 ? 1.256 -19.716 -28.551 1.00 32.62 382 ARG A C 1
ATOM 2967 O O . ARG A 1 382 ? 0.694 -19.289 -29.586 1.00 32.62 382 ARG A O 1
#

Secondary structure (DSSP, 8-state):
-HHHHT--BTTEEEPPTTT-TTS-SEEE--TTT-HHHHHHTTS-HHHHHHHHHHHHHHHHHHH-SS--TT--SHHHHHHHHHH-HHHHHH-HHHHHHHHHHHHHHHHHHHTTHHHHHHHHHHHHH---HHHHHHHHHHHHH-TTS-HHHHHHHHHHHHHH-TT-HHHHHHHHHHHHHHT--HHHHHHHHHHHHHHSTTT--SS--TTGGGGGT--------SS--SSSHHHHHHHHSSS-SS---TTS----THHHHHHHHHTT---TTTSPPPPPPTT------S-S---EEEEEETT-EEHHHHHHHHHHHHHSTT-EEEEEES-EE-HHHHHHHHHHHHH-SS-----TTTT--------------PPPPP--------

Sequence (382 aa):
MIHELIGFKNNRVAFSPENTPEAPTEITLSRDYDEFFRNNQYKNFGEIGQSIKMLVESFQNATKTVDVGGVSSLNDLKGLLENYPAFRKASGAVETHVTLVSELSRLVKNRSLMELSEIEQELVCQDNHSVSFSRVKSVVTDAKFRDADALRLVLLYALRFESHRKEISTLSSLLLERGLSPEDVSLTENIITYAGTRQRKGSFDLFSAVKQSGLQAANPSVANATNTVASLTKRLVKGRKGVENIYTQHEPLIIDVLRDLIRGQLKESSFPILECADGFNSCPQSSSSTKNVIVFIIGGSTYEESFAVEKLMKSAPGTTILLGSTFMHNSESFLKEVRAAIANPDSVDVDPESSNRNTRGNFPVTLGFAKAPKHTQYSLLR

Solvent-accessible surface area (backbone atoms only — not comparable to full-atom values): 24072 Å² total; per-residue (Å²): 104,61,50,64,78,65,38,63,54,96,49,30,34,60,50,56,57,90,83,39,72,88,52,68,61,61,46,78,63,45,64,91,82,28,68,69,54,55,78,43,77,81,55,53,79,69,58,45,53,55,51,51,51,50,55,50,53,54,49,52,67,72,59,75,79,67,91,72,84,76,73,83,47,71,65,52,47,52,51,46,53,67,76,37,60,72,53,46,77,74,37,62,67,56,53,50,53,51,52,52,53,48,51,51,52,49,50,38,62,73,55,46,39,68,63,53,37,38,53,52,32,47,55,54,43,46,91,49,68,72,60,43,51,52,55,48,49,53,46,48,72,36,82,81,49,53,68,70,58,34,50,51,48,50,39,52,47,30,58,72,43,68,83,48,56,68,60,48,50,51,54,42,51,43,39,46,74,69,64,50,51,71,72,65,48,50,43,46,58,48,49,35,70,68,66,18,78,89,66,58,79,57,94,75,54,94,53,50,66,29,74,77,74,57,95,76,90,72,85,76,72,94,74,85,91,82,78,67,63,70,65,55,58,66,71,74,74,76,83,82,92,79,71,88,47,68,73,63,70,74,74,62,60,66,54,61,54,49,52,26,48,60,68,69,62,56,51,50,94,66,57,65,83,76,80,64,68,95,82,57,96,68,76,79,75,89,74,71,78,62,41,74,44,80,46,72,34,80,90,28,41,39,70,67,49,55,47,52,51,55,54,47,37,76,74,38,81,76,38,48,75,47,83,48,50,77,41,82,43,32,71,68,59,45,53,51,49,53,48,54,61,69,73,45,92,77,71,76,77,74,68,83,74,76,84,74,79,92,70,94,75,91,80,90,80,92,79,89,77,83,89,75,85,91,84,80,90,80,83,85,80,132

Organism: Dibothriocephalus latus (NCBI:txid60516)

InterPro domains:
  IPR001619 Sec1-like protein [PF00995] (1-337)
  IPR001619 Sec1-like protein [PTHR11679] (1-338)
  IPR027482 Sec1-like, domain 2 [G3DSA:3.40.50.1910] (203-349)
  IPR036045 Sec1-like superfamily [SSF56815] (1-339)
  IPR043127 Sec1-like, domain 3a [G3DSA:3.90.830.10] (1-107)